Protein AF-A0A208XYG1-F1 (afdb_monomer_lite)

Structure (mmCIF, N/CA/C/O backbone):
data_AF-A0A208XYG1-F1
#
_entry.id   AF-A0A208XYG1-F1
#
loop_
_atom_site.group_PDB
_atom_site.id
_atom_site.type_symbol
_atom_site.label_atom_id
_atom_site.label_alt_id
_atom_site.label_comp_id
_atom_site.label_asym_id
_atom_site.label_entity_id
_atom_site.label_seq_id
_atom_site.pdbx_PDB_ins_code
_atom_site.Cartn_x
_atom_site.Cartn_y
_atom_site.Cartn_z
_atom_site.occupancy
_atom_site.B_iso_or_equiv
_atom_site.auth_seq_id
_atom_site.auth_comp_id
_atom_site.auth_asym_id
_atom_site.auth_atom_id
_atom_site.pdbx_PDB_model_num
ATOM 1 N N . MET A 1 1 ? -20.862 -4.583 -5.611 1.00 83.88 1 MET A N 1
ATOM 2 C CA . MET A 1 1 ? -19.656 -5.412 -5.806 1.00 83.88 1 MET A CA 1
ATOM 3 C C . MET A 1 1 ? -18.598 -4.566 -6.477 1.00 83.88 1 MET A C 1
ATOM 5 O O . MET A 1 1 ? -18.961 -3.737 -7.308 1.00 83.88 1 MET A O 1
ATOM 9 N N . GLY A 1 2 ? -17.339 -4.762 -6.102 1.00 91.62 2 GLY A N 1
ATOM 10 C CA . GLY A 1 2 ? -16.204 -4.062 -6.684 1.00 91.62 2 GLY A CA 1
ATOM 11 C C . GLY A 1 2 ? -15.742 -4.698 -7.989 1.00 91.62 2 GLY A C 1
ATOM 12 O O . GLY A 1 2 ? -15.793 -5.914 -8.173 1.00 91.62 2 GLY A O 1
ATOM 13 N N . GLU A 1 3 ? -15.244 -3.865 -8.886 1.00 95.50 3 GLU A N 1
ATOM 14 C CA . GLU A 1 3 ? -14.603 -4.239 -10.136 1.00 95.50 3 GLU A CA 1
ATOM 15 C C . GLU A 1 3 ? -13.224 -3.586 -10.177 1.00 95.50 3 GLU A C 1
ATOM 17 O O . GLU A 1 3 ? -13.090 -2.394 -9.905 1.00 95.50 3 GLU A O 1
ATOM 22 N N . ILE A 1 4 ? -12.189 -4.349 -10.531 1.00 97.88 4 ILE A N 1
ATOM 23 C CA . ILE A 1 4 ? -10.875 -3.761 -10.799 1.00 97.88 4 ILE A CA 1
ATOM 24 C C . ILE A 1 4 ? -10.902 -3.226 -12.227 1.00 97.88 4 ILE A C 1
ATOM 26 O O . ILE A 1 4 ? -10.950 -4.009 -13.170 1.00 97.88 4 ILE A O 1
ATOM 30 N N . VAL A 1 5 ? -10.898 -1.902 -12.367 1.00 97.81 5 VAL A N 1
ATOM 31 C CA . VAL A 1 5 ? -11.076 -1.191 -13.645 1.00 97.81 5 VAL A CA 1
ATOM 32 C C . VAL A 1 5 ? -9.761 -0.707 -14.248 1.00 97.81 5 VAL A C 1
ATOM 34 O O . VAL A 1 5 ? -9.722 -0.313 -15.409 1.00 97.81 5 VAL A O 1
ATOM 37 N N . TRP A 1 6 ? -8.687 -0.717 -13.458 1.00 98.56 6 TRP A N 1
ATOM 38 C CA . TRP A 1 6 ? -7.353 -0.309 -13.882 1.00 98.56 6 TRP A CA 1
ATOM 39 C C . TRP A 1 6 ? -6.292 -0.971 -13.009 1.00 98.56 6 TRP A C 1
ATOM 41 O O . TRP A 1 6 ? -6.496 -1.135 -11.803 1.00 98.56 6 TRP A O 1
ATOM 51 N N . ALA A 1 7 ? -5.146 -1.325 -13.587 1.00 98.81 7 ALA A N 1
ATOM 52 C CA . ALA A 1 7 ? -4.002 -1.736 -12.791 1.00 98.81 7 ALA A CA 1
ATOM 53 C C . ALA A 1 7 ? -2.661 -1.407 -13.459 1.00 98.81 7 ALA A C 1
ATOM 55 O O . ALA A 1 7 ? -2.556 -1.372 -14.683 1.00 98.81 7 ALA A O 1
ATOM 56 N N . ALA A 1 8 ? -1.622 -1.196 -12.654 1.00 98.81 8 ALA A N 1
ATOM 57 C CA . ALA A 1 8 ? -0.279 -0.861 -13.119 1.00 98.81 8 ALA A CA 1
ATOM 58 C C . ALA A 1 8 ? 0.806 -1.337 -12.149 1.00 98.81 8 ALA A C 1
ATOM 60 O O . ALA A 1 8 ? 0.531 -1.663 -10.991 1.00 98.81 8 ALA A O 1
ATOM 61 N N . ALA A 1 9 ? 2.054 -1.316 -12.618 1.00 98.81 9 ALA A N 1
ATOM 62 C CA . ALA A 1 9 ? 3.217 -1.417 -11.749 1.00 98.81 9 ALA A CA 1
ATOM 63 C C . ALA A 1 9 ? 4.343 -0.472 -12.193 1.00 98.81 9 ALA A C 1
ATOM 65 O O . ALA A 1 9 ? 4.647 -0.393 -13.389 1.00 98.81 9 ALA A O 1
ATOM 66 N N . THR A 1 10 ? 4.934 0.270 -11.251 1.00 98.62 10 THR A N 1
ATOM 67 C CA . THR A 1 10 ? 5.919 1.329 -11.538 1.00 98.62 10 THR A CA 1
ATOM 68 C C . THR A 1 10 ? 7.030 1.400 -10.491 1.00 98.62 10 THR A C 1
ATOM 70 O O . THR A 1 10 ? 6.824 1.049 -9.334 1.00 98.62 10 THR A O 1
ATOM 73 N N . ALA A 1 11 ? 8.191 1.952 -10.848 1.00 98.00 11 ALA A N 1
ATOM 74 C CA . ALA A 1 11 ? 9.197 2.360 -9.860 1.00 98.00 11 ALA A CA 1
ATOM 75 C C . ALA A 1 11 ? 8.665 3.471 -8.925 1.00 98.00 11 ALA A C 1
ATOM 77 O O . ALA A 1 11 ? 7.705 4.169 -9.266 1.00 98.00 11 ALA A O 1
ATOM 78 N N . HIS A 1 12 ? 9.305 3.662 -7.763 1.00 97.50 12 HIS A N 1
ATOM 79 C CA . HIS A 1 12 ? 8.910 4.681 -6.774 1.00 97.50 12 HIS A CA 1
ATOM 80 C C . HIS A 1 12 ? 10.062 5.529 -6.216 1.00 97.50 12 HIS A C 1
ATOM 82 O O . HIS A 1 12 ? 9.897 6.172 -5.183 1.00 97.50 12 HIS A O 1
ATOM 88 N N . THR A 1 13 ? 11.246 5.512 -6.839 1.00 95.00 13 THR A N 1
ATOM 89 C CA . THR A 1 13 ? 12.409 6.227 -6.291 1.00 95.00 13 THR A CA 1
ATOM 90 C C . THR A 1 13 ? 12.099 7.709 -6.066 1.00 95.00 13 THR A C 1
ATOM 92 O O . THR A 1 13 ? 11.727 8.432 -6.994 1.00 95.00 13 THR A O 1
ATOM 95 N N . GLY A 1 14 ? 12.305 8.191 -4.833 1.00 92.50 14 GLY A N 1
ATOM 96 C CA . GLY A 1 14 ? 12.101 9.602 -4.482 1.00 92.50 14 GLY A CA 1
ATOM 97 C C . GLY A 1 14 ? 12.978 10.556 -5.303 1.00 92.50 14 GLY A C 1
ATOM 98 O O . GLY A 1 14 ? 12.676 11.743 -5.424 1.00 92.50 14 GLY A O 1
ATOM 99 N N . ALA A 1 15 ? 14.031 10.039 -5.950 1.00 91.44 15 ALA A N 1
ATOM 100 C CA . ALA A 1 15 ? 14.867 10.798 -6.869 1.00 91.44 15 ALA A CA 1
ATOM 101 C C . ALA A 1 15 ? 14.091 11.407 -8.052 1.00 91.44 15 ALA A C 1
ATOM 103 O O . ALA A 1 15 ? 14.496 12.472 -8.519 1.00 91.44 15 ALA A O 1
ATOM 104 N N . MET A 1 16 ? 12.968 10.804 -8.471 1.00 93.06 16 MET A N 1
ATOM 105 C CA . MET A 1 16 ? 12.092 11.346 -9.521 1.00 93.06 16 MET A CA 1
ATOM 106 C C . MET A 1 16 ? 11.432 12.675 -9.128 1.00 93.06 16 MET A C 1
ATOM 108 O O . MET A 1 16 ? 11.073 13.458 -10.000 1.00 93.06 16 MET A O 1
ATOM 112 N N . MET A 1 17 ? 11.290 12.961 -7.829 1.00 91.69 17 MET A N 1
ATOM 113 C CA . MET A 1 17 ? 10.673 14.204 -7.342 1.00 91.69 17 MET A CA 1
ATOM 114 C C . MET A 1 17 ? 11.667 15.368 -7.236 1.00 91.69 17 MET A C 1
ATOM 116 O O . MET A 1 17 ? 11.298 16.483 -6.871 1.00 91.69 17 MET A O 1
ATOM 120 N N . ARG A 1 18 ? 12.943 15.131 -7.554 1.00 85.62 18 ARG A N 1
ATOM 121 C CA . ARG A 1 18 ? 13.987 16.159 -7.588 1.00 85.62 18 ARG A CA 1
ATOM 122 C C . ARG A 1 18 ? 14.278 16.529 -9.035 1.00 85.62 18 ARG A C 1
ATOM 124 O O . ARG A 1 18 ? 14.137 15.699 -9.927 1.00 85.62 18 ARG A O 1
ATOM 131 N N . ALA A 1 19 ? 14.739 17.761 -9.259 1.00 72.31 19 ALA A N 1
ATOM 132 C CA . ALA A 1 19 ? 15.183 18.182 -10.585 1.00 72.31 19 ALA A CA 1
ATOM 133 C C . ALA A 1 19 ? 16.193 17.156 -11.133 1.00 72.31 19 ALA A C 1
ATOM 135 O O . ALA A 1 19 ? 17.177 16.870 -10.434 1.00 72.31 19 ALA A O 1
ATOM 136 N N . PRO A 1 20 ? 15.955 16.577 -12.324 1.00 69.50 20 PRO A N 1
ATOM 137 C CA . PRO A 1 20 ? 16.851 15.577 -12.875 1.00 69.50 20 PRO A CA 1
ATOM 138 C C . PRO A 1 20 ? 18.222 16.227 -13.093 1.00 69.50 20 PRO A C 1
ATOM 140 O O . PRO A 1 20 ? 18.344 17.299 -13.684 1.00 69.50 20 PRO A O 1
ATOM 143 N N . LYS A 1 21 ? 19.257 15.609 -12.525 1.00 75.81 21 LYS A N 1
ATOM 144 C CA . LYS A 1 21 ? 20.655 16.029 -12.657 1.00 75.81 21 LYS A CA 1
ATOM 145 C C . LYS A 1 21 ? 21.387 14.898 -13.340 1.00 75.81 21 LYS A C 1
ATOM 147 O O . LYS A 1 21 ? 21.354 13.796 -12.824 1.00 75.81 21 LYS A O 1
ATOM 152 N N . GLY A 1 22 ? 22.067 15.149 -14.439 1.00 75.38 22 GLY A N 1
ATOM 153 C CA . GLY A 1 22 ? 22.762 14.094 -15.159 1.00 75.38 22 GLY A CA 1
ATOM 154 C C . GLY A 1 22 ? 23.303 14.614 -16.472 1.00 75.38 22 GLY A C 1
ATOM 155 O O . GLY A 1 22 ? 23.162 15.799 -16.784 1.00 75.38 22 GLY A O 1
ATOM 156 N N . ASP A 1 23 ? 23.937 13.727 -17.224 1.00 87.94 23 ASP A N 1
ATOM 157 C CA . ASP A 1 23 ? 24.277 14.010 -18.611 1.00 87.94 23 ASP A CA 1
ATOM 158 C C . ASP A 1 23 ? 22.999 14.121 -19.482 1.00 87.94 23 ASP A C 1
ATOM 160 O O . ASP A 1 23 ? 21.896 13.786 -19.032 1.00 87.94 23 ASP A O 1
ATOM 164 N N . PRO A 1 24 ? 23.106 14.625 -20.725 1.00 91.56 24 PRO A N 1
ATOM 165 C CA . PRO A 1 24 ? 21.953 14.756 -21.615 1.00 91.56 24 PRO A CA 1
ATOM 166 C C . PRO A 1 24 ? 21.198 13.446 -21.881 1.00 91.56 24 PRO A C 1
ATOM 168 O O . PRO A 1 24 ? 19.990 13.487 -22.120 1.00 91.56 24 PRO A O 1
ATOM 171 N N . ASP A 1 25 ? 21.874 12.296 -21.820 1.00 91.38 25 ASP A N 1
ATOM 172 C CA . ASP A 1 25 ? 21.238 10.999 -22.044 1.00 91.38 25 ASP A CA 1
ATOM 173 C C . ASP A 1 25 ? 20.316 10.649 -20.876 1.00 91.38 25 ASP A C 1
ATOM 175 O O . ASP A 1 25 ? 19.170 10.260 -21.097 1.00 91.38 25 ASP A O 1
ATOM 179 N N . ASP A 1 26 ? 20.775 10.826 -19.638 1.00 91.62 26 ASP A N 1
ATOM 180 C CA . ASP A 1 26 ? 19.965 10.608 -18.440 1.00 91.62 26 ASP A CA 1
ATOM 181 C C . ASP A 1 26 ? 18.769 11.565 -18.361 1.00 91.62 26 ASP A C 1
ATOM 183 O O . ASP A 1 26 ? 17.684 11.146 -17.954 1.00 91.62 26 ASP A O 1
ATOM 187 N N . LEU A 1 27 ? 18.925 12.817 -18.805 1.00 93.19 27 LEU A N 1
ATOM 188 C CA . LEU A 1 27 ? 17.800 13.751 -18.924 1.00 93.19 27 LEU A CA 1
ATOM 189 C C . LEU A 1 27 ? 16.762 13.245 -19.936 1.00 93.19 27 LEU A C 1
ATOM 191 O O . LEU A 1 27 ? 15.577 13.173 -19.619 1.00 93.19 27 LEU A O 1
ATOM 195 N N . ALA A 1 28 ? 17.199 12.801 -21.117 1.00 95.06 28 ALA A N 1
ATOM 196 C CA . ALA A 1 28 ? 16.297 12.251 -22.128 1.00 95.06 28 ALA A CA 1
ATOM 197 C C . ALA A 1 28 ? 15.616 10.948 -21.667 1.00 95.06 28 ALA A C 1
ATOM 199 O O . ALA A 1 28 ? 14.473 10.673 -22.040 1.00 95.06 28 ALA A O 1
ATOM 200 N N . ARG A 1 29 ? 16.307 10.124 -20.869 1.00 95.69 29 ARG A N 1
ATOM 201 C CA . ARG A 1 29 ? 15.727 8.942 -20.213 1.00 95.69 29 ARG A CA 1
ATOM 202 C C . ARG A 1 29 ? 14.657 9.341 -19.198 1.00 95.69 29 ARG A C 1
ATOM 204 O O . ARG A 1 29 ? 13.555 8.797 -19.237 1.00 95.69 29 ARG A O 1
ATOM 211 N N . ALA A 1 30 ? 14.953 10.309 -18.333 1.00 95.56 30 ALA A N 1
ATOM 212 C CA . ALA A 1 30 ? 13.999 10.837 -17.363 1.00 95.56 30 ALA A CA 1
ATOM 213 C C . ALA A 1 30 ? 12.740 11.393 -18.051 1.00 95.56 30 ALA A C 1
ATOM 215 O O . ALA A 1 30 ? 11.628 11.083 -17.627 1.00 95.56 30 ALA A O 1
ATOM 216 N N . ASP A 1 31 ? 12.893 12.118 -19.162 1.00 95.75 31 ASP A N 1
ATOM 217 C CA . ASP A 1 31 ? 11.762 12.634 -19.942 1.00 95.75 31 ASP A CA 1
ATOM 218 C C . ASP A 1 31 ? 10.842 11.511 -20.445 1.00 95.75 31 ASP A C 1
ATOM 220 O O . ASP A 1 31 ? 9.618 11.617 -20.333 1.00 95.75 31 ASP A O 1
ATOM 224 N N . ARG A 1 32 ? 11.400 10.397 -20.942 1.00 97.62 32 ARG A N 1
ATOM 225 C CA . ARG A 1 32 ? 10.603 9.230 -21.370 1.00 97.62 32 ARG A CA 1
ATOM 226 C C . ARG A 1 32 ? 9.859 8.576 -20.206 1.00 97.62 32 ARG A C 1
ATOM 228 O O . ARG A 1 32 ? 8.702 8.186 -20.366 1.00 97.62 32 ARG A O 1
ATOM 235 N N . VAL A 1 33 ? 10.475 8.512 -19.025 1.00 97.25 33 VAL A N 1
ATOM 236 C CA . VAL A 1 33 ? 9.805 8.049 -17.798 1.00 97.25 33 VAL A CA 1
ATOM 237 C C . VAL A 1 33 ? 8.627 8.961 -17.445 1.00 97.25 33 VAL A C 1
ATOM 239 O O . VAL A 1 33 ? 7.521 8.468 -17.221 1.00 97.25 33 VAL A O 1
ATOM 242 N N . PHE A 1 34 ? 8.816 10.283 -17.436 1.00 96.56 34 PHE A N 1
ATOM 243 C CA . PHE A 1 34 ? 7.740 11.222 -17.107 1.00 96.56 34 PHE A CA 1
ATOM 244 C C . PHE A 1 34 ? 6.611 11.220 -18.144 1.00 96.56 34 PHE A C 1
ATOM 246 O O . PHE A 1 34 ? 5.439 11.331 -17.775 1.00 96.56 34 PHE A O 1
ATOM 253 N N . GLN A 1 35 ? 6.923 11.016 -19.427 1.00 97.25 35 GLN A N 1
ATOM 254 C CA . GLN A 1 35 ? 5.911 10.802 -20.466 1.00 97.25 35 GLN A CA 1
ATOM 255 C C . GLN A 1 35 ? 5.094 9.529 -20.203 1.00 97.25 35 GLN A C 1
ATOM 257 O O . GLN A 1 35 ? 3.869 9.552 -20.326 1.00 97.25 35 GLN A O 1
ATOM 262 N N . ALA A 1 36 ? 5.739 8.440 -19.774 1.00 98.06 36 ALA A N 1
ATOM 263 C CA . ALA A 1 36 ? 5.046 7.205 -19.414 1.00 98.06 36 ALA A CA 1
ATOM 264 C C . ALA A 1 36 ? 4.144 7.374 -18.179 1.00 98.06 36 ALA A C 1
ATOM 266 O O . ALA A 1 36 ? 2.989 6.949 -18.219 1.00 98.06 36 ALA A O 1
ATOM 267 N N . PHE A 1 37 ? 4.607 8.049 -17.119 1.00 98.00 37 PHE A N 1
ATOM 268 C CA . PHE A 1 37 ? 3.753 8.402 -15.973 1.00 98.00 37 PHE A CA 1
ATOM 269 C C . PHE A 1 37 ? 2.568 9.282 -16.383 1.00 98.00 37 PHE A C 1
ATOM 271 O O . PHE A 1 37 ? 1.453 9.047 -15.925 1.00 98.00 37 PHE A O 1
ATOM 278 N N . SER A 1 38 ? 2.779 10.247 -17.283 1.00 96.75 38 SER A N 1
ATOM 279 C CA . SER A 1 38 ? 1.703 11.097 -17.810 1.00 96.75 38 SER A CA 1
ATOM 280 C C . SER A 1 38 ? 0.648 10.275 -18.560 1.00 96.75 38 SER A C 1
ATOM 282 O O . SER A 1 38 ? -0.550 10.476 -18.365 1.00 96.75 38 SER A O 1
ATOM 284 N N . ALA A 1 39 ? 1.078 9.305 -19.373 1.00 96.38 39 ALA A N 1
ATOM 285 C CA . ALA A 1 39 ? 0.173 8.395 -20.070 1.00 96.38 39 ALA A CA 1
ATOM 286 C C . ALA A 1 39 ? -0.609 7.490 -19.099 1.00 96.38 39 ALA A C 1
ATOM 288 O O . ALA A 1 39 ? -1.815 7.310 -19.267 1.00 96.38 39 ALA A O 1
ATOM 289 N N . LEU A 1 40 ? 0.047 6.956 -18.061 1.00 97.62 40 LEU A N 1
ATOM 290 C CA . LEU A 1 40 ? -0.620 6.171 -17.015 1.00 97.62 40 LEU A CA 1
ATOM 291 C C . LEU A 1 40 ? -1.610 7.018 -16.208 1.00 97.62 40 LEU A C 1
ATOM 293 O O . LEU A 1 40 ? -2.706 6.548 -15.928 1.00 97.62 40 LEU A O 1
ATOM 297 N N . SER A 1 41 ? -1.257 8.261 -15.866 1.00 97.38 41 SER A N 1
ATOM 298 C CA . SER A 1 41 ? -2.148 9.205 -15.181 1.00 97.38 41 SER A CA 1
ATOM 299 C C . SER A 1 41 ? -3.425 9.452 -15.988 1.00 97.38 41 SER A C 1
ATOM 301 O O . SER A 1 41 ? -4.527 9.388 -15.440 1.00 97.38 41 SER A O 1
ATOM 303 N N . ALA A 1 42 ? -3.294 9.661 -17.304 1.00 95.56 42 ALA A N 1
ATOM 304 C CA . ALA A 1 42 ? -4.435 9.821 -18.200 1.00 95.56 42 ALA A CA 1
ATOM 305 C C . ALA A 1 42 ? -5.327 8.567 -18.230 1.00 95.56 42 ALA A C 1
ATOM 307 O O . ALA A 1 42 ? -6.539 8.690 -18.053 1.00 95.56 42 ALA A O 1
ATOM 308 N N . SER A 1 43 ? -4.734 7.375 -18.373 1.00 96.75 43 SER A N 1
ATOM 309 C CA . SER A 1 43 ? -5.473 6.101 -18.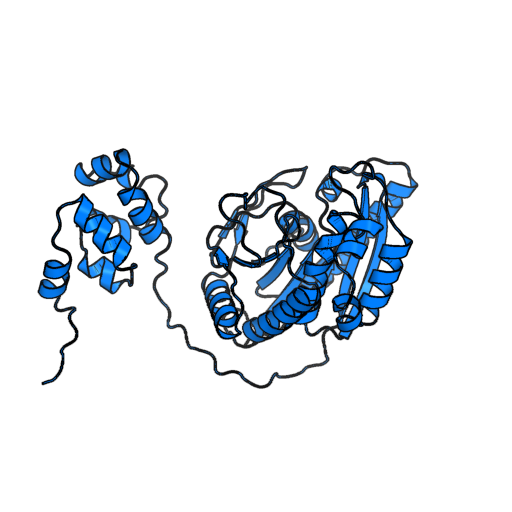373 1.00 96.75 43 SER A CA 1
ATOM 310 C C . SER A 1 43 ? -6.179 5.829 -17.036 1.00 96.75 43 SER A C 1
ATOM 312 O O . SER A 1 43 ? -7.367 5.511 -17.003 1.00 96.75 43 SER A O 1
ATOM 314 N N . LEU A 1 44 ? -5.492 6.049 -15.909 1.00 97.88 44 LEU A N 1
ATOM 315 C CA . LEU A 1 44 ? -6.068 5.932 -14.567 1.00 97.88 44 LEU A CA 1
ATOM 316 C C . LEU A 1 44 ? -7.268 6.873 -14.392 1.00 97.88 44 LEU A C 1
ATOM 318 O O . LEU A 1 44 ? -8.308 6.477 -13.865 1.00 97.88 44 LEU A O 1
ATOM 322 N N . LYS A 1 45 ? -7.137 8.123 -14.848 1.00 95.19 45 LYS A N 1
ATOM 323 C CA . LYS A 1 45 ? -8.209 9.118 -14.775 1.00 95.19 45 LYS A CA 1
ATOM 324 C C . LYS A 1 45 ? -9.404 8.736 -15.652 1.00 95.19 45 LYS A C 1
ATOM 326 O O . LYS A 1 45 ? -10.545 8.891 -15.218 1.00 95.19 45 LYS A O 1
ATOM 331 N N . GLU A 1 46 ? -9.166 8.205 -16.850 1.00 95.62 46 GLU A N 1
ATOM 332 C CA . GLU A 1 46 ? -10.210 7.684 -17.744 1.00 95.62 46 GLU A CA 1
ATOM 333 C C . GLU A 1 46 ? -10.945 6.483 -17.129 1.00 95.62 46 GLU A C 1
ATOM 335 O O . GLU A 1 46 ? -12.175 6.381 -17.219 1.00 95.62 46 GLU A O 1
ATOM 340 N N . ALA A 1 47 ? -10.217 5.625 -16.412 1.00 96.00 47 ALA A N 1
ATOM 341 C CA . ALA A 1 47 ? -10.791 4.505 -15.684 1.00 96.00 47 ALA A CA 1
ATOM 342 C C . ALA A 1 47 ? -11.680 4.936 -14.503 1.00 96.00 47 ALA A C 1
ATOM 344 O O . ALA A 1 47 ? -12.456 4.112 -14.022 1.00 96.00 47 ALA A O 1
ATOM 345 N N . ARG A 1 48 ? -11.645 6.202 -14.058 1.00 96.00 48 ARG A N 1
ATOM 346 C CA . ARG A 1 48 ? -12.525 6.762 -13.009 1.00 96.00 48 ARG A CA 1
ATOM 347 C C . ARG A 1 48 ? -12.679 5.832 -11.788 1.00 96.00 48 ARG A C 1
ATOM 349 O O . ARG A 1 48 ? -13.795 5.368 -11.539 1.00 96.00 48 ARG A O 1
ATOM 356 N N . PRO A 1 49 ? -11.594 5.469 -11.086 1.00 97.12 49 PRO A N 1
ATOM 357 C CA . PRO A 1 49 ? -11.698 4.638 -9.893 1.00 97.12 49 PRO A CA 1
ATOM 358 C C . PRO A 1 49 ? -12.317 5.417 -8.726 1.00 97.12 49 PRO A C 1
ATOM 360 O O . PRO A 1 49 ? -12.045 6.603 -8.550 1.00 97.12 49 PRO A O 1
ATOM 363 N N . ASP A 1 50 ? -13.091 4.722 -7.898 1.00 97.75 50 ASP A N 1
ATOM 364 C CA . ASP A 1 50 ? -13.565 5.202 -6.597 1.00 97.75 50 ASP A CA 1
ATOM 365 C C . ASP A 1 50 ? -12.462 5.096 -5.529 1.00 97.75 50 ASP A C 1
ATOM 367 O O . ASP A 1 50 ? -12.475 5.818 -4.534 1.00 97.75 50 ASP A O 1
ATOM 371 N N . VAL A 1 51 ? -11.497 4.190 -5.731 1.00 98.56 51 VAL A N 1
ATOM 372 C CA . VAL A 1 51 ? -10.340 3.996 -4.849 1.00 98.56 51 VAL A CA 1
ATOM 373 C C . VAL A 1 51 ? -9.130 3.457 -5.615 1.00 98.56 51 VAL A C 1
ATOM 375 O O . VAL A 1 51 ? -9.265 2.608 -6.499 1.00 98.56 51 VAL A O 1
ATOM 378 N N . LEU A 1 52 ? -7.934 3.911 -5.241 1.00 98.69 52 LEU A N 1
ATOM 379 C CA . LEU A 1 52 ? -6.657 3.379 -5.706 1.00 98.69 52 LEU A CA 1
ATOM 380 C C . LEU A 1 52 ? -5.980 2.558 -4.598 1.00 98.69 52 LEU A C 1
ATOM 382 O O . LEU A 1 52 ? -5.504 3.090 -3.597 1.00 98.69 52 LEU A O 1
ATOM 386 N N . VAL A 1 53 ? -5.918 1.245 -4.785 1.00 98.88 53 VAL A N 1
ATOM 387 C CA . VAL A 1 53 ? -5.147 0.333 -3.939 1.00 98.88 53 VAL A CA 1
ATOM 388 C C . VAL A 1 53 ? -3.676 0.472 -4.304 1.00 98.88 53 VAL A C 1
ATOM 390 O O . VAL A 1 53 ? -3.307 0.238 -5.454 1.00 98.88 53 VAL A O 1
ATOM 393 N N . VAL A 1 54 ? -2.831 0.838 -3.344 1.00 98.81 54 VAL A N 1
ATOM 394 C CA . VAL A 1 54 ? -1.393 1.037 -3.574 1.00 98.81 54 VAL A CA 1
ATOM 395 C C . VAL A 1 54 ? -0.616 0.011 -2.775 1.00 98.81 54 VAL A C 1
ATOM 397 O O . VAL A 1 54 ? -0.648 0.031 -1.550 1.00 98.81 54 VAL A O 1
ATOM 400 N N . VAL A 1 55 ? 0.075 -0.879 -3.474 1.00 98.94 55 VAL A N 1
ATOM 401 C CA . VAL A 1 55 ? 0.925 -1.922 -2.910 1.00 98.94 55 VAL A CA 1
ATOM 402 C C . VAL A 1 55 ? 2.365 -1.431 -2.917 1.00 98.94 55 VAL A C 1
ATOM 404 O O . VAL A 1 55 ? 2.952 -1.271 -3.989 1.00 98.94 55 VAL A O 1
ATOM 407 N N . ALA A 1 56 ? 2.930 -1.198 -1.739 1.00 98.62 56 ALA A N 1
ATOM 408 C CA . ALA A 1 56 ? 4.284 -0.675 -1.592 1.00 98.62 56 ALA A CA 1
ATOM 409 C C . ALA A 1 56 ? 4.991 -1.255 -0.354 1.00 98.62 56 ALA A C 1
ATOM 411 O O . ALA A 1 56 ? 4.446 -2.105 0.349 1.00 98.62 56 ALA A O 1
ATOM 412 N N . THR A 1 57 ? 6.219 -0.807 -0.102 1.00 96.88 57 THR A N 1
ATOM 413 C CA . THR A 1 57 ? 7.014 -1.160 1.087 1.00 96.88 57 THR A CA 1
ATOM 414 C C . THR A 1 57 ? 7.119 0.055 2.022 1.00 96.88 57 THR A C 1
ATOM 416 O O . THR A 1 57 ? 6.386 1.018 1.873 1.00 96.88 57 THR A O 1
ATOM 419 N N . ASP A 1 58 ? 7.974 0.006 3.032 1.00 94.31 58 ASP A N 1
ATOM 420 C CA . ASP A 1 58 ? 8.342 1.132 3.893 1.00 94.31 58 ASP A CA 1
ATOM 421 C C . ASP A 1 58 ? 9.862 1.142 4.003 1.00 94.31 58 ASP A C 1
ATOM 423 O O . ASP A 1 58 ? 10.496 0.083 4.089 1.00 94.31 58 ASP A O 1
ATOM 427 N N . HIS A 1 59 ? 10.432 2.340 4.016 1.00 94.50 59 HIS A N 1
ATOM 428 C CA . HIS A 1 59 ? 11.869 2.569 4.072 1.00 94.50 59 HIS A CA 1
ATOM 429 C C . HIS A 1 59 ? 12.321 3.054 5.452 1.00 94.50 59 HIS A C 1
ATOM 431 O O . HIS A 1 59 ? 13.103 4.000 5.553 1.00 94.50 59 HIS A O 1
ATOM 437 N N . PHE A 1 60 ? 11.858 2.376 6.509 1.00 89.88 60 PHE A N 1
ATOM 438 C CA . PHE A 1 60 ? 12.175 2.663 7.914 1.00 89.88 60 PHE A CA 1
ATOM 439 C C . PHE A 1 60 ? 11.636 4.010 8.416 1.00 89.88 60 PHE A C 1
ATOM 441 O O . PHE A 1 60 ? 12.279 4.673 9.234 1.00 89.88 60 PHE A O 1
ATOM 448 N N . LE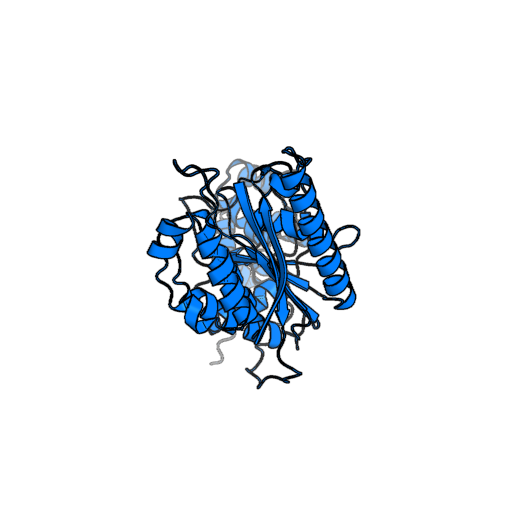U A 1 61 ? 10.465 4.434 7.933 1.00 91.94 61 LEU A N 1
ATOM 449 C CA . LEU A 1 61 ? 9.806 5.647 8.430 1.00 91.94 61 LEU A CA 1
ATOM 450 C C . LEU A 1 61 ? 8.563 5.345 9.255 1.00 91.94 61 LEU A C 1
ATOM 452 O O . LEU A 1 61 ? 8.238 6.094 10.178 1.00 91.94 61 LEU A O 1
ATOM 456 N N . THR A 1 62 ? 7.855 4.277 8.903 1.00 92.00 62 THR A N 1
ATOM 457 C CA . THR A 1 62 ? 6.602 3.895 9.551 1.00 92.00 62 THR A CA 1
ATOM 458 C C . THR A 1 62 ? 6.758 2.653 10.412 1.00 92.00 62 THR A C 1
ATOM 460 O O . THR A 1 62 ? 6.214 2.619 11.517 1.00 92.00 62 THR A O 1
ATOM 463 N N . PHE A 1 63 ? 7.487 1.647 9.928 1.00 91.50 63 PHE A N 1
ATOM 464 C CA . PHE A 1 63 ? 7.750 0.430 10.684 1.00 91.50 63 PHE A CA 1
ATOM 465 C C . PHE A 1 63 ? 9.218 0.360 11.092 1.00 91.50 63 PHE A C 1
ATOM 467 O O . PHE A 1 63 ? 10.121 0.709 10.333 1.00 91.50 63 PHE A O 1
ATOM 474 N N . ASP A 1 64 ? 9.452 -0.118 12.308 1.00 84.31 64 ASP A N 1
ATOM 475 C CA . ASP A 1 64 ? 10.781 -0.309 12.868 1.00 84.31 64 ASP A CA 1
ATOM 476 C C . ASP A 1 64 ? 10.950 -1.745 13.391 1.00 84.31 64 ASP A C 1
ATOM 478 O O . ASP A 1 64 ? 10.095 -2.617 13.223 1.00 84.31 64 ASP A O 1
ATOM 482 N N . GLN A 1 65 ? 12.087 -2.009 14.033 1.00 81.25 65 GLN A N 1
ATOM 483 C CA . GLN A 1 65 ? 12.405 -3.329 14.577 1.00 81.25 65 GLN A CA 1
ATOM 484 C C . GLN A 1 65 ? 11.525 -3.729 15.773 1.00 81.25 65 GLN A C 1
ATOM 486 O O . GLN A 1 65 ? 11.538 -4.899 16.155 1.00 81.25 65 GLN A O 1
ATOM 491 N N . ALA A 1 66 ? 10.776 -2.798 16.377 1.00 86.56 66 ALA A N 1
ATOM 492 C CA . ALA A 1 66 ? 9.870 -3.117 17.474 1.00 86.56 66 ALA A CA 1
ATOM 493 C C . ALA A 1 66 ? 8.586 -3.785 16.965 1.00 86.56 66 ALA A C 1
ATOM 495 O O . ALA A 1 66 ? 8.038 -4.653 17.648 1.00 86.56 66 ALA A O 1
ATOM 496 N N . ALA A 1 67 ? 8.115 -3.414 15.771 1.00 85.56 67 ALA A N 1
ATOM 497 C CA . ALA A 1 67 ? 6.972 -4.050 15.129 1.00 85.56 67 ALA A CA 1
ATOM 498 C C . ALA A 1 67 ? 7.045 -3.931 13.601 1.00 85.56 67 ALA A C 1
ATOM 500 O O . ALA A 1 67 ? 6.719 -2.891 13.029 1.00 85.56 67 ALA A O 1
ATOM 501 N N . LEU A 1 68 ? 7.383 -5.045 12.946 1.00 88.88 68 LEU A N 1
ATOM 502 C CA . LEU A 1 68 ? 7.437 -5.149 11.493 1.00 88.88 68 LEU A CA 1
ATOM 503 C C . LEU A 1 68 ? 6.506 -6.267 10.992 1.00 88.88 68 LEU A C 1
ATOM 505 O O . LEU A 1 68 ? 6.816 -7.449 11.171 1.00 88.88 68 LEU A O 1
ATOM 509 N N . PRO A 1 69 ? 5.362 -5.938 10.373 1.00 94.69 69 PRO A N 1
ATOM 510 C CA . PRO A 1 69 ? 4.498 -6.948 9.779 1.00 94.69 69 PRO A CA 1
ATOM 511 C C . PRO A 1 69 ? 5.090 -7.483 8.465 1.00 94.69 69 PRO A C 1
ATOM 513 O O . PRO A 1 69 ? 5.872 -6.811 7.807 1.00 94.69 69 PRO A O 1
ATOM 516 N N . VAL A 1 70 ? 4.683 -8.678 8.027 1.00 96.44 70 VAL A N 1
ATOM 517 C CA . VAL A 1 70 ? 4.973 -9.131 6.648 1.00 96.44 70 VAL A CA 1
ATOM 518 C C . VAL A 1 70 ? 4.062 -8.412 5.650 1.00 96.44 70 VAL A C 1
ATOM 520 O O . VAL A 1 70 ? 4.515 -7.981 4.592 1.00 96.44 70 VAL A O 1
ATOM 523 N N . PHE A 1 71 ? 2.784 -8.267 6.009 1.00 98.12 71 PHE A N 1
ATOM 524 C CA . PHE A 1 71 ? 1.772 -7.532 5.255 1.00 98.12 71 PHE A CA 1
ATOM 525 C C . PHE A 1 71 ? 0.986 -6.626 6.198 1.00 98.12 71 PHE A C 1
ATOM 527 O O . PHE A 1 71 ? 0.630 -7.055 7.299 1.00 98.12 71 PHE A O 1
ATOM 534 N N . ALA A 1 72 ? 0.647 -5.414 5.763 1.00 97.75 72 ALA A N 1
ATOM 535 C CA . ALA A 1 72 ? -0.299 -4.563 6.480 1.00 97.75 72 ALA A CA 1
ATOM 536 C C . ALA A 1 72 ? -1.297 -3.902 5.527 1.00 97.75 72 ALA A C 1
ATOM 538 O O . ALA A 1 72 ? -0.968 -3.600 4.384 1.00 97.75 72 ALA A O 1
ATOM 539 N N . ILE A 1 73 ? -2.521 -3.681 6.000 1.00 98.31 73 ILE A N 1
ATOM 540 C CA . ILE A 1 73 ? -3.598 -3.036 5.245 1.00 98.31 73 ILE A CA 1
ATOM 541 C C . ILE A 1 73 ? -3.992 -1.753 5.963 1.00 98.31 73 ILE A C 1
ATOM 543 O O . ILE A 1 73 ? -4.283 -1.764 7.161 1.00 98.31 73 ILE A O 1
ATOM 547 N N . GLY A 1 74 ? -4.020 -0.649 5.224 1.00 97.12 74 GLY A N 1
ATOM 548 C CA . GLY A 1 74 ? -4.532 0.624 5.698 1.00 97.12 74 GLY A CA 1
ATOM 549 C C . GLY A 1 74 ? -6.028 0.553 5.954 1.00 97.12 74 GLY A C 1
ATOM 550 O O . GLY A 1 74 ? -6.804 0.433 5.014 1.00 97.12 74 GLY A O 1
ATOM 551 N N . THR A 1 75 ? -6.458 0.666 7.206 1.00 95.00 75 THR A N 1
ATOM 552 C CA . THR A 1 75 ? -7.889 0.581 7.564 1.00 95.00 75 THR A CA 1
ATOM 553 C C . THR A 1 75 ? -8.481 1.921 8.011 1.00 95.00 75 THR A C 1
ATOM 555 O O . THR A 1 75 ? -9.564 1.958 8.586 1.00 95.00 75 THR A O 1
ATOM 558 N N . GLY A 1 76 ? -7.748 3.023 7.829 1.00 91.31 76 GLY A N 1
ATOM 559 C CA . GLY A 1 76 ? -8.172 4.367 8.227 1.00 91.31 76 GLY A CA 1
ATOM 560 C C . GLY A 1 76 ? -8.862 5.164 7.124 1.00 91.31 76 GLY A C 1
ATOM 561 O O . GLY A 1 76 ? -8.857 4.792 5.953 1.00 91.31 76 GLY A O 1
ATOM 562 N N . ALA A 1 77 ? -9.434 6.302 7.519 1.00 91.50 77 ALA A N 1
ATOM 563 C CA . ALA A 1 77 ? -10.028 7.290 6.613 1.00 91.50 77 ALA A CA 1
ATOM 564 C C . ALA A 1 77 ? -9.024 8.354 6.128 1.00 91.50 77 ALA A C 1
ATOM 566 O O . ALA A 1 77 ? -9.343 9.153 5.250 1.00 91.50 77 ALA A O 1
ATOM 567 N N . ALA A 1 78 ? -7.820 8.388 6.698 1.00 93.94 78 ALA A N 1
ATOM 568 C CA . ALA A 1 78 ? -6.764 9.318 6.326 1.00 93.94 78 ALA A CA 1
ATOM 569 C C . ALA A 1 78 ? -5.392 8.705 6.613 1.00 93.94 78 ALA A C 1
ATOM 571 O O . ALA A 1 78 ? -5.199 8.046 7.637 1.00 93.94 78 ALA A O 1
ATOM 572 N N . PHE A 1 79 ? -4.446 8.969 5.718 1.00 96.75 79 PHE A N 1
ATOM 573 C CA . PHE A 1 79 ? -3.075 8.490 5.796 1.00 96.75 79 PHE A CA 1
ATOM 574 C C . PHE A 1 79 ? -2.118 9.671 5.606 1.00 96.75 79 PHE A C 1
ATOM 576 O O . PHE A 1 79 ? -2.081 10.252 4.516 1.00 96.75 79 PHE A O 1
ATOM 583 N N . PRO A 1 80 ? -1.373 10.076 6.648 1.00 96.50 80 PRO A N 1
ATOM 584 C CA . PRO A 1 80 ? -0.461 11.200 6.533 1.00 96.50 80 PRO A CA 1
ATOM 585 C C . PRO A 1 80 ? 0.743 10.831 5.666 1.00 96.50 80 PRO A C 1
ATOM 587 O O . PRO A 1 80 ? 1.317 9.757 5.830 1.00 96.50 80 PRO A O 1
ATOM 590 N N . GLY A 1 81 ? 1.166 11.723 4.777 1.00 96.88 81 GLY A N 1
ATOM 591 C CA . GLY A 1 81 ? 2.428 11.544 4.057 1.00 96.88 81 GLY A CA 1
ATOM 592 C C . GLY A 1 81 ? 3.610 11.967 4.923 1.00 96.88 81 GLY A C 1
ATOM 593 O O . GLY A 1 81 ? 3.519 12.956 5.651 1.00 96.88 81 GLY A O 1
ATOM 594 N N . HIS A 1 82 ? 4.743 11.270 4.836 1.00 96.50 82 HIS A N 1
ATOM 595 C CA . HIS A 1 82 ? 5.957 11.683 5.556 1.00 96.50 82 HIS A CA 1
ATOM 596 C C . HIS A 1 82 ? 6.526 13.000 5.013 1.00 96.50 82 HIS A C 1
ATOM 598 O O . HIS A 1 82 ? 6.773 13.925 5.786 1.00 96.50 82 HIS A O 1
ATOM 604 N N . GLY A 1 83 ? 6.648 13.118 3.687 1.00 94.50 83 GLY A N 1
ATOM 605 C CA . GLY A 1 83 ? 7.269 14.271 3.028 1.00 94.50 83 GLY A CA 1
ATOM 606 C C . GLY A 1 83 ? 8.791 14.282 3.188 1.00 94.50 83 GLY A C 1
ATOM 607 O O . GLY A 1 83 ? 9.340 15.137 3.880 1.00 94.50 83 GLY A O 1
ATOM 608 N N . GLU A 1 84 ? 9.474 13.323 2.567 1.00 94.00 84 GLU A N 1
ATOM 609 C CA . GLU A 1 84 ? 10.930 13.149 2.644 1.00 94.00 84 GLU A CA 1
ATOM 610 C C . GLU A 1 84 ? 11.584 13.068 1.258 1.00 94.00 84 GLU A C 1
ATOM 612 O O . GLU A 1 84 ? 10.898 13.194 0.254 1.00 94.00 84 GLU A O 1
ATOM 617 N N . PHE A 1 85 ? 12.914 12.898 1.197 1.00 87.38 85 PHE A N 1
ATOM 618 C CA . PHE A 1 85 ? 13.723 12.635 -0.014 1.00 87.38 85 PHE A CA 1
ATOM 619 C C . PHE A 1 85 ? 13.429 13.502 -1.261 1.00 87.38 85 PHE A C 1
ATOM 621 O O . PHE A 1 85 ? 13.901 13.194 -2.356 1.00 87.38 85 PHE A O 1
ATOM 628 N N . GLY A 1 86 ? 12.769 14.652 -1.090 1.00 85.94 86 GLY A N 1
ATOM 629 C CA . GLY A 1 86 ? 12.331 15.553 -2.162 1.00 85.94 86 GLY A CA 1
ATOM 630 C C . GLY A 1 86 ? 10.865 15.379 -2.576 1.00 85.94 86 GLY A C 1
ATOM 631 O O . GLY A 1 86 ? 10.359 16.205 -3.326 1.00 85.94 86 GLY A O 1
ATOM 632 N N . VAL A 1 87 ? 10.176 14.359 -2.068 1.00 92.31 87 VAL A N 1
ATOM 633 C CA . VAL A 1 87 ? 8.733 14.152 -2.187 1.00 92.31 87 VAL A CA 1
ATOM 634 C C . VAL A 1 87 ? 7.997 15.138 -1.266 1.00 92.31 87 VAL A C 1
ATOM 636 O O . VAL A 1 87 ? 8.179 15.093 -0.047 1.00 92.31 87 VAL A O 1
ATOM 639 N N . PRO A 1 88 ? 7.152 16.037 -1.802 1.00 92.12 88 PRO A N 1
ATOM 640 C CA . PRO A 1 88 ? 6.341 16.935 -0.987 1.00 92.12 88 PRO A CA 1
ATOM 641 C C . PRO A 1 88 ? 5.442 16.175 -0.010 1.00 92.12 88 PRO A C 1
ATOM 643 O O . PRO A 1 88 ? 4.915 15.110 -0.336 1.00 92.12 88 PRO A O 1
ATOM 646 N N . ARG A 1 89 ? 5.207 16.742 1.176 1.00 95.50 89 ARG A N 1
ATOM 647 C CA . ARG A 1 89 ? 4.209 16.199 2.100 1.00 95.50 89 ARG A CA 1
ATOM 648 C C . ARG A 1 89 ? 2.808 16.341 1.494 1.00 95.50 89 ARG A C 1
ATOM 650 O O . ARG A 1 89 ? 2.405 17.443 1.129 1.00 95.50 89 ARG A O 1
ATOM 657 N N . ARG A 1 90 ? 2.061 15.238 1.444 1.00 95.06 90 ARG A N 1
ATOM 658 C CA . ARG A 1 90 ? 0.644 15.180 1.064 1.00 95.06 90 ARG A CA 1
ATOM 659 C C . ARG A 1 90 ? -0.037 14.124 1.921 1.00 95.06 90 ARG A C 1
ATOM 661 O O . ARG A 1 90 ? 0.471 13.013 2.014 1.00 95.06 90 ARG A O 1
ATOM 668 N N . ASP A 1 91 ? -1.161 14.477 2.527 1.00 96.31 91 ASP A N 1
ATOM 669 C CA . ASP A 1 91 ? -2.003 13.518 3.237 1.00 96.31 91 ASP A CA 1
ATOM 670 C C . ASP A 1 91 ? -3.043 12.962 2.254 1.00 96.31 91 ASP A C 1
ATOM 672 O O . ASP A 1 91 ? -3.521 13.679 1.372 1.00 96.31 91 ASP A O 1
ATOM 676 N N . TYR A 1 92 ? -3.372 11.680 2.386 1.00 97.25 92 TYR A N 1
ATOM 677 C CA . TYR A 1 92 ? -4.262 10.974 1.468 1.00 97.25 92 TYR A CA 1
ATOM 678 C C . TYR A 1 92 ? -5.536 10.540 2.178 1.00 97.25 92 TYR A C 1
ATOM 680 O O . TYR A 1 92 ? -5.499 10.050 3.308 1.00 97.25 92 TYR A O 1
ATOM 688 N N . THR A 1 93 ? -6.672 10.687 1.503 1.00 97.25 93 THR A N 1
ATOM 689 C CA . THR A 1 93 ? -7.961 10.199 1.998 1.00 97.25 93 THR A CA 1
ATOM 690 C C . THR A 1 93 ? -8.052 8.689 1.811 1.00 97.25 93 THR A C 1
ATOM 692 O O . THR A 1 93 ? -7.723 8.172 0.749 1.00 97.25 93 THR A O 1
ATOM 695 N N . GLY A 1 94 ? -8.513 7.979 2.834 1.00 95.69 94 GLY A N 1
ATOM 696 C CA . GLY A 1 94 ? -8.835 6.557 2.786 1.00 95.69 94 GLY A CA 1
ATOM 697 C C . GLY A 1 94 ? -10.339 6.302 2.805 1.00 95.69 94 GLY A C 1
ATOM 698 O O . GLY A 1 94 ? -11.139 7.205 3.040 1.00 95.69 94 GLY A O 1
ATOM 699 N N . VAL A 1 95 ? -10.726 5.043 2.614 1.00 92.50 95 VAL A N 1
ATOM 700 C CA . VAL A 1 95 ? -12.110 4.577 2.781 1.00 92.50 95 VAL A CA 1
ATOM 701 C C . VAL A 1 95 ? -12.121 3.567 3.928 1.00 92.50 95 VAL A C 1
ATOM 703 O O . VAL A 1 95 ? -11.891 2.380 3.714 1.00 92.50 95 VAL A O 1
ATOM 706 N N . ALA A 1 96 ? -12.343 4.032 5.163 1.00 84.12 96 ALA A N 1
ATOM 707 C CA . ALA A 1 96 ? -12.155 3.207 6.366 1.00 84.12 96 ALA A CA 1
ATOM 708 C C . ALA A 1 96 ? -12.935 1.880 6.318 1.00 84.12 96 ALA A C 1
ATOM 710 O O . ALA A 1 96 ? -12.352 0.817 6.523 1.00 84.12 96 ALA A O 1
ATOM 711 N N . GLY A 1 97 ? -14.222 1.928 5.949 1.00 87.88 97 GLY A N 1
ATOM 712 C CA . GLY A 1 97 ? -15.051 0.724 5.824 1.00 87.88 97 GLY A CA 1
ATOM 713 C C . GLY A 1 97 ? -14.520 -0.274 4.789 1.00 87.88 97 GLY A C 1
ATOM 714 O O . GLY A 1 97 ? -14.593 -1.480 5.006 1.00 87.88 97 GLY A O 1
ATOM 715 N N . LEU A 1 98 ? -13.929 0.214 3.690 1.00 93.88 98 LEU A N 1
ATOM 716 C CA . LEU A 1 98 ? -13.303 -0.643 2.683 1.00 93.88 98 LEU A CA 1
ATOM 717 C C . LEU A 1 98 ? -12.053 -1.312 3.249 1.00 93.88 98 LEU A C 1
ATOM 719 O O . LEU A 1 98 ? -11.891 -2.518 3.091 1.00 93.88 98 LEU A O 1
ATOM 723 N N . GLY A 1 99 ? -11.182 -0.549 3.912 1.00 94.81 99 GLY A N 1
ATOM 724 C CA . GLY A 1 99 ? -9.966 -1.098 4.502 1.00 94.81 99 GLY A CA 1
ATOM 725 C C . GLY A 1 99 ? -10.261 -2.166 5.556 1.00 94.81 99 GLY A C 1
ATOM 726 O O . GLY A 1 99 ? -9.612 -3.208 5.564 1.00 94.81 99 GLY A O 1
ATOM 727 N N . GLU A 1 100 ? -11.286 -1.963 6.387 1.00 92.38 100 GLU A N 1
ATOM 728 C CA . GLU A 1 100 ? -11.766 -2.973 7.340 1.00 92.38 100 GLU A CA 1
ATOM 729 C C . GLU A 1 100 ? -12.327 -4.220 6.654 1.00 92.38 100 GLU A C 1
ATOM 731 O O . GLU A 1 100 ? -11.969 -5.336 7.033 1.00 92.38 100 GLU A O 1
ATOM 736 N N . ALA A 1 101 ? -13.173 -4.048 5.634 1.00 92.75 101 ALA A N 1
ATOM 737 C CA . ALA A 1 101 ? -13.751 -5.163 4.890 1.00 92.75 101 ALA A CA 1
ATOM 738 C C . ALA A 1 101 ? -12.670 -5.992 4.181 1.00 92.75 101 ALA A C 1
ATOM 740 O O . ALA A 1 101 ? -12.686 -7.222 4.240 1.00 92.75 101 ALA A O 1
ATOM 741 N N . VAL A 1 102 ? -11.693 -5.327 3.557 1.00 96.75 102 VAL A N 1
ATOM 742 C CA . VAL A 1 102 ? -10.558 -5.984 2.899 1.00 96.75 102 VAL A CA 1
ATOM 743 C C . VAL A 1 102 ? -9.667 -6.681 3.923 1.00 96.75 102 VAL A C 1
ATOM 745 O O . VAL A 1 102 ? -9.302 -7.835 3.713 1.00 96.75 102 VAL A O 1
ATOM 748 N N . HIS A 1 103 ? -9.352 -6.038 5.052 1.00 97.06 103 HIS A N 1
ATOM 749 C CA . HIS A 1 103 ? -8.569 -6.657 6.127 1.00 97.06 103 HIS A CA 1
ATOM 750 C C . HIS A 1 103 ? -9.246 -7.921 6.669 1.00 97.06 103 HIS A C 1
ATOM 752 O O . HIS A 1 103 ? -8.608 -8.972 6.736 1.00 97.06 103 HIS A O 1
ATOM 758 N N . ALA A 1 104 ? -10.549 -7.859 6.954 1.00 93.19 104 ALA A N 1
ATOM 759 C CA . ALA A 1 104 ? -11.334 -9.020 7.365 1.00 93.19 104 ALA A CA 1
ATOM 760 C C . ALA A 1 104 ? -11.348 -10.120 6.289 1.00 93.19 104 ALA A C 1
ATOM 762 O O . ALA A 1 104 ? -11.182 -11.297 6.612 1.00 93.19 104 ALA A O 1
ATOM 763 N N . GLY A 1 105 ? -11.484 -9.743 5.013 1.00 95.44 105 GLY A N 1
ATOM 764 C CA . GLY A 1 105 ? -11.412 -10.663 3.877 1.00 95.44 105 GLY A CA 1
ATOM 765 C C . GLY A 1 105 ? -10.069 -11.390 3.783 1.00 95.44 105 GLY A C 1
ATOM 766 O O . GLY A 1 105 ? -10.041 -12.602 3.579 1.00 95.44 105 GLY A O 1
ATOM 767 N N . MET A 1 106 ? -8.956 -10.689 4.013 1.00 98.19 106 MET A N 1
ATOM 768 C CA . MET A 1 106 ? -7.625 -11.306 4.022 1.00 98.19 106 MET A CA 1
ATOM 769 C C . MET A 1 106 ? -7.439 -12.284 5.181 1.00 98.19 106 MET A C 1
ATOM 771 O O . MET A 1 106 ? -6.915 -13.379 4.972 1.00 98.19 106 MET A O 1
ATOM 775 N N . VAL A 1 107 ? -7.911 -11.931 6.381 1.00 95.75 107 VAL A N 1
ATOM 776 C CA . VAL A 1 107 ? -7.885 -12.841 7.537 1.00 95.75 107 VAL A CA 1
ATOM 777 C C . VAL A 1 107 ? -8.729 -14.087 7.256 1.00 95.75 107 VAL A C 1
ATOM 779 O O . VAL A 1 107 ? -8.268 -15.205 7.482 1.00 95.75 107 VAL A O 1
ATOM 782 N N . ALA A 1 108 ? -9.930 -13.923 6.691 1.00 94.25 108 ALA A N 1
ATOM 783 C CA . ALA A 1 108 ? -10.794 -15.039 6.303 1.00 94.25 108 ALA A CA 1
ATOM 784 C C . ALA A 1 108 ? -10.160 -15.937 5.222 1.00 94.25 108 ALA A C 1
ATOM 786 O O . ALA A 1 108 ? -10.376 -17.147 5.223 1.00 94.25 108 ALA A O 1
ATOM 787 N N . ALA A 1 109 ? -9.339 -15.365 4.338 1.00 96.00 109 ALA A N 1
ATOM 788 C CA . ALA A 1 109 ? -8.566 -16.091 3.332 1.00 96.00 109 ALA A CA 1
ATOM 789 C C . ALA A 1 109 ? -7.288 -16.765 3.885 1.00 96.00 109 ALA A C 1
ATOM 791 O O . ALA A 1 109 ? -6.526 -17.353 3.115 1.00 96.00 109 ALA A O 1
ATOM 792 N N . GLY A 1 110 ? -7.028 -16.694 5.197 1.00 96.81 110 GLY A N 1
ATOM 793 C CA . GLY A 1 110 ? -5.871 -17.328 5.840 1.00 96.81 110 GLY A CA 1
ATOM 794 C C . GLY A 1 110 ? -4.560 -16.548 5.692 1.00 96.81 110 GLY A C 1
ATOM 795 O O . GLY A 1 110 ? -3.477 -17.145 5.663 1.00 96.81 110 GLY A O 1
ATOM 796 N N . PHE A 1 111 ? -4.636 -15.221 5.554 1.00 98.06 111 PHE A N 1
ATOM 797 C CA . PHE A 1 111 ? -3.472 -14.337 5.570 1.00 98.06 111 PHE A CA 1
ATOM 798 C C . PHE A 1 111 ? -3.404 -13.521 6.862 1.00 98.06 111 PHE A C 1
ATOM 800 O O . PHE A 1 111 ? -4.334 -12.796 7.211 1.00 98.06 111 PHE A O 1
ATOM 807 N N . ASP A 1 112 ? -2.246 -13.569 7.519 1.00 96.50 112 ASP A N 1
ATOM 808 C CA . ASP A 1 112 ? -1.946 -12.820 8.742 1.00 96.50 112 ASP A CA 1
ATOM 809 C C . ASP A 1 112 ? -1.511 -11.377 8.422 1.00 96.50 112 ASP A C 1
ATOM 811 O O . ASP A 1 112 ? -0.363 -10.983 8.633 1.00 96.50 112 ASP A O 1
ATOM 815 N N . ALA A 1 113 ? -2.416 -10.584 7.842 1.00 96.50 113 ALA A N 1
ATOM 816 C CA . ALA A 1 113 ? -2.171 -9.167 7.583 1.00 96.50 113 ALA A CA 1
ATOM 817 C C . ALA A 1 113 ? -2.443 -8.327 8.840 1.00 96.50 113 ALA A C 1
ATOM 819 O O . ALA A 1 113 ? -3.484 -8.469 9.486 1.00 96.50 113 ALA A O 1
ATOM 820 N N . ALA A 1 114 ? -1.544 -7.400 9.167 1.00 96.31 114 ALA A N 1
ATOM 821 C CA . ALA A 1 114 ? -1.796 -6.405 10.202 1.00 96.31 114 ALA A CA 1
ATOM 822 C C . ALA A 1 114 ? -2.804 -5.351 9.708 1.00 96.31 114 ALA A C 1
ATOM 824 O O . ALA A 1 114 ? -2.730 -4.893 8.570 1.00 96.31 114 ALA A O 1
ATOM 825 N N . GLY A 1 115 ? -3.732 -4.931 10.569 1.00 94.50 115 GLY A N 1
ATOM 826 C CA . GLY A 1 115 ? -4.574 -3.760 10.312 1.00 94.50 115 GLY A CA 1
ATOM 827 C C . GLY A 1 115 ? -3.874 -2.491 10.799 1.00 94.50 115 GLY A C 1
ATOM 828 O O . GLY A 1 115 ? -3.484 -2.418 11.964 1.00 94.50 115 GLY A O 1
ATOM 829 N N . ALA A 1 116 ? -3.717 -1.489 9.934 1.00 92.81 116 ALA A N 1
ATOM 830 C CA . ALA A 1 116 ? -3.005 -0.249 10.239 1.00 92.81 116 ALA A CA 1
ATOM 831 C C . ALA A 1 116 ? -3.883 0.980 9.945 1.00 92.81 116 ALA A C 1
ATOM 833 O O . ALA A 1 116 ? -3.934 1.482 8.826 1.00 92.81 116 ALA A O 1
ATOM 834 N N . ARG A 1 117 ? -4.594 1.495 10.958 1.00 87.62 117 ARG A N 1
ATOM 835 C CA . ARG A 1 117 ? -5.516 2.637 10.775 1.00 87.62 117 ARG A CA 1
ATOM 836 C C . ARG A 1 117 ? -4.808 3.945 10.420 1.00 87.62 117 ARG A C 1
ATOM 838 O O . ARG A 1 117 ? -5.244 4.637 9.516 1.00 87.62 117 ARG A O 1
ATOM 845 N N . GLY A 1 118 ? -3.737 4.289 11.127 1.00 80.88 118 GLY A N 1
ATOM 846 C CA . GLY A 1 118 ? -3.041 5.571 10.969 1.00 80.88 118 GLY A CA 1
ATOM 847 C C . GLY A 1 118 ? -1.737 5.475 10.190 1.00 80.88 118 GLY A C 1
ATOM 848 O O . GLY A 1 118 ? -0.825 6.218 10.527 1.00 80.88 118 GLY A O 1
ATOM 849 N N . LEU A 1 119 ? -1.622 4.527 9.251 1.00 91.75 119 LEU A N 1
ATOM 850 C CA . LEU A 1 119 ? -0.383 4.202 8.537 1.00 91.75 119 LEU A CA 1
ATOM 851 C C . LEU A 1 119 ? 0.182 5.438 7.809 1.00 91.75 119 LEU A C 1
ATOM 853 O O . LEU A 1 119 ? -0.405 5.849 6.806 1.00 91.75 119 LEU A O 1
ATOM 857 N N . PRO A 1 120 ? 1.296 6.039 8.267 1.00 95.06 120 PRO A N 1
ATOM 858 C CA . PRO A 1 120 ? 1.941 7.104 7.518 1.00 95.06 120 PRO A CA 1
ATOM 859 C C . PRO A 1 120 ? 2.592 6.543 6.249 1.00 95.06 120 PRO A C 1
ATOM 861 O O . PRO A 1 120 ? 3.131 5.434 6.258 1.00 95.06 120 PRO A O 1
ATOM 864 N N . LEU A 1 121 ? 2.529 7.299 5.156 1.00 97.62 121 LEU A N 1
ATOM 865 C CA . LEU A 1 121 ? 2.970 6.860 3.833 1.00 97.62 121 LEU A CA 1
ATOM 866 C C . LEU A 1 121 ? 4.280 7.549 3.445 1.00 97.62 121 LEU A C 1
ATOM 868 O O . LEU A 1 121 ? 4.350 8.779 3.360 1.00 97.62 121 LEU A O 1
ATOM 872 N N . ASP A 1 122 ? 5.321 6.756 3.201 1.00 97.19 122 ASP A N 1
ATOM 873 C CA . ASP A 1 122 ? 6.624 7.228 2.725 1.00 97.19 122 ASP A CA 1
ATOM 874 C C . ASP A 1 122 ? 6.625 7.472 1.200 1.00 97.19 122 ASP A C 1
ATOM 876 O O . ASP A 1 122 ? 5.574 7.458 0.539 1.00 97.19 122 ASP A O 1
ATOM 880 N N . HIS A 1 123 ? 7.798 7.734 0.618 1.00 97.56 123 HIS A N 1
ATOM 881 C CA . HIS A 1 123 ? 7.959 7.933 -0.821 1.00 97.56 123 HIS A CA 1
ATOM 882 C C . HIS A 1 123 ? 7.555 6.726 -1.669 1.00 97.56 123 HIS A C 1
ATOM 884 O O . HIS A 1 123 ? 7.157 6.930 -2.816 1.00 97.56 123 HIS A O 1
ATOM 890 N N . SER A 1 124 ? 7.596 5.502 -1.136 1.00 97.75 124 SER A N 1
ATOM 891 C CA . SER A 1 124 ? 7.257 4.299 -1.903 1.00 97.75 124 SER A CA 1
ATOM 892 C C . SER A 1 124 ? 5.789 4.291 -2.349 1.00 97.75 124 SER A C 1
ATOM 894 O O . SER A 1 124 ? 5.451 3.790 -3.426 1.00 97.75 124 SER A O 1
ATOM 896 N N . PHE A 1 125 ? 4.926 4.914 -1.543 1.00 98.38 125 PHE A N 1
ATOM 897 C CA . PHE A 1 125 ? 3.544 5.232 -1.876 1.00 98.38 125 PHE A CA 1
ATOM 898 C C . PHE A 1 125 ? 3.456 6.603 -2.551 1.00 98.38 125 PHE A C 1
ATOM 900 O O . PHE A 1 125 ? 2.860 6.754 -3.618 1.00 98.38 125 PHE A O 1
ATOM 907 N N . SER A 1 126 ? 4.045 7.623 -1.919 1.00 97.69 126 SER A N 1
ATOM 908 C CA . SER A 1 126 ? 3.767 9.023 -2.239 1.00 97.69 126 SER A CA 1
ATOM 909 C C . SER A 1 126 ? 4.346 9.483 -3.572 1.00 97.69 126 SER A C 1
ATOM 911 O O . SER A 1 126 ? 3.724 10.300 -4.245 1.00 97.69 126 SER A O 1
ATOM 913 N N . CYS A 1 127 ? 5.514 8.984 -3.977 1.00 97.25 127 CYS A N 1
ATOM 914 C CA . CYS A 1 127 ? 6.139 9.381 -5.235 1.00 97.25 127 CYS A CA 1
ATOM 915 C C . CYS A 1 127 ? 5.271 9.012 -6.454 1.00 97.25 127 CYS A C 1
ATOM 917 O O . CYS A 1 127 ? 4.873 9.926 -7.183 1.00 97.25 127 CYS A O 1
ATOM 919 N N . PRO A 1 128 ? 4.890 7.735 -6.670 1.00 97.62 128 PRO A N 1
ATOM 920 C CA . PRO A 1 128 ? 4.035 7.396 -7.800 1.00 97.62 128 PRO A CA 1
ATOM 921 C C . PRO A 1 128 ? 2.630 7.997 -7.661 1.00 97.62 128 PRO A C 1
ATOM 923 O O . PRO A 1 128 ? 2.065 8.429 -8.663 1.00 97.62 128 PRO A O 1
ATOM 926 N N . LEU A 1 129 ? 2.081 8.117 -6.443 1.00 97.94 129 LEU A N 1
ATOM 927 C CA . LEU A 1 129 ? 0.792 8.784 -6.225 1.00 97.94 129 LEU A CA 1
ATOM 928 C C . LEU A 1 129 ? 0.801 10.248 -6.676 1.00 97.94 129 LEU A C 1
ATOM 930 O O . LEU A 1 129 ? -0.142 10.685 -7.327 1.00 97.94 129 LEU A O 1
ATOM 934 N N . GLN A 1 130 ? 1.849 11.014 -6.373 1.00 96.00 130 GLN A N 1
ATOM 935 C CA . GLN A 1 130 ? 1.919 12.420 -6.778 1.00 96.00 130 GLN A CA 1
ATOM 936 C C . GLN A 1 130 ? 2.088 12.601 -8.288 1.00 96.00 130 GLN A C 1
ATOM 938 O O . GLN A 1 130 ? 1.547 13.560 -8.837 1.00 96.00 130 GLN A O 1
ATOM 943 N N . LEU A 1 131 ? 2.777 11.676 -8.961 1.00 96.56 131 LEU A N 1
ATOM 944 C CA . LEU A 1 131 ? 2.889 11.678 -10.421 1.00 96.56 131 LEU A CA 1
ATOM 945 C C . LEU A 1 131 ? 1.564 11.280 -11.093 1.00 96.56 131 LEU A C 1
ATOM 947 O O . LEU A 1 131 ? 1.129 11.930 -12.040 1.00 96.56 131 LEU A O 1
ATOM 951 N N . LEU A 1 132 ? 0.896 10.235 -10.596 1.00 97.94 132 LEU A N 1
ATOM 952 C CA . LEU A 1 132 ? -0.341 9.708 -11.184 1.00 97.94 132 LEU A CA 1
ATOM 953 C C . LEU A 1 132 ? -1.569 10.576 -10.880 1.00 97.94 132 LEU A C 1
ATOM 955 O O . LEU A 1 132 ? -2.449 10.723 -11.731 1.00 97.94 132 LEU A O 1
ATOM 959 N N . LEU A 1 133 ? -1.622 11.177 -9.692 1.00 96.44 133 LEU A N 1
ATOM 960 C CA . LEU A 1 133 ? -2.702 12.058 -9.240 1.00 96.44 133 LEU A CA 1
ATOM 961 C C . LEU A 1 133 ? -2.350 13.543 -9.427 1.00 96.44 133 LEU A C 1
ATOM 963 O O . LEU A 1 133 ? -2.814 14.409 -8.683 1.00 96.44 133 LEU A O 1
ATOM 967 N N . ALA A 1 134 ? -1.497 13.867 -10.400 1.00 91.06 134 ALA A N 1
ATOM 968 C CA . ALA A 1 134 ? -1.165 15.249 -10.718 1.00 91.06 134 ALA A CA 1
ATOM 969 C C . ALA A 1 134 ? -2.423 16.002 -11.195 1.00 91.06 134 ALA A C 1
ATOM 971 O O . ALA A 1 134 ? -3.014 15.684 -12.227 1.00 91.06 134 ALA A O 1
ATOM 972 N N . GLY A 1 135 ? -2.854 17.007 -10.426 1.00 89.31 135 GLY A N 1
ATOM 973 C CA . GLY A 1 135 ? -4.021 17.833 -10.753 1.00 89.31 135 GLY A CA 1
ATOM 974 C C . GLY A 1 135 ? -5.385 17.191 -10.466 1.00 89.31 135 GLY A C 1
ATOM 975 O O . GLY A 1 135 ? -6.389 17.680 -10.987 1.00 89.31 135 GLY A O 1
ATOM 976 N N . TRP A 1 136 ? -5.441 16.111 -9.679 1.00 93.06 136 TRP A N 1
ATOM 977 C CA . TRP A 1 136 ? -6.690 15.534 -9.168 1.00 93.06 136 TRP A CA 1
ATOM 978 C C . TRP A 1 136 ? -6.468 14.708 -7.886 1.00 93.06 136 TRP A C 1
ATOM 980 O O . TRP A 1 136 ? -5.340 14.543 -7.419 1.00 93.06 136 TRP A O 1
ATOM 990 N N . ASP A 1 137 ? -7.557 14.207 -7.306 1.00 93.44 137 ASP A N 1
ATOM 991 C CA . ASP A 1 137 ? -7.562 13.425 -6.071 1.00 93.44 137 ASP A CA 1
ATOM 992 C C . ASP A 1 137 ? -8.391 12.151 -6.241 1.00 93.44 137 ASP A C 1
ATOM 994 O O . ASP A 1 137 ? -9.412 12.146 -6.932 1.00 93.44 137 ASP A O 1
ATOM 998 N N . ALA A 1 138 ? -7.957 11.086 -5.572 1.00 95.38 138 ALA A N 1
ATOM 999 C CA . ALA A 1 138 ? -8.690 9.838 -5.423 1.00 95.38 138 ALA A CA 1
ATOM 1000 C C . ALA A 1 138 ? -8.412 9.256 -4.026 1.00 95.38 138 ALA A C 1
ATOM 1002 O O . ALA A 1 138 ? -7.278 9.371 -3.546 1.00 95.38 138 ALA A O 1
ATOM 1003 N N . PRO A 1 139 ? -9.400 8.622 -3.368 1.00 98.00 139 PRO A N 1
ATOM 1004 C CA . PRO A 1 139 ? -9.151 7.858 -2.153 1.00 98.00 139 PRO A CA 1
ATOM 1005 C C . PRO A 1 139 ? -8.146 6.726 -2.392 1.00 98.00 139 PRO A C 1
ATOM 1007 O O . PRO A 1 139 ? -8.109 6.137 -3.474 1.00 98.00 139 PRO A O 1
ATOM 1010 N N . VAL A 1 140 ? -7.364 6.381 -1.372 1.00 98.38 140 VAL A N 1
ATOM 1011 C CA . VAL A 1 140 ? -6.367 5.307 -1.432 1.00 98.38 140 VAL A CA 1
ATOM 1012 C C . VAL A 1 140 ? -6.644 4.204 -0.415 1.00 98.38 140 VAL A C 1
ATOM 1014 O O . VAL A 1 140 ? -7.150 4.448 0.680 1.00 98.38 140 VAL A O 1
ATOM 1017 N N . LEU A 1 141 ? -6.259 2.979 -0.768 1.00 98.56 141 LEU A N 1
ATOM 1018 C CA . LEU A 1 141 ? -6.143 1.856 0.160 1.00 98.56 141 LEU A CA 1
ATOM 1019 C C . LEU A 1 141 ? -4.681 1.380 0.159 1.00 98.56 141 LEU A C 1
ATOM 1021 O O . LEU A 1 141 ? -4.285 0.655 -0.757 1.00 98.56 141 LEU A O 1
ATOM 1025 N N . PRO A 1 142 ? -3.851 1.791 1.132 1.00 98.56 142 PRO A N 1
ATOM 1026 C CA . PRO A 1 142 ? -2.459 1.380 1.161 1.00 98.56 142 PRO A CA 1
ATOM 1027 C C . PRO A 1 142 ? -2.347 -0.071 1.639 1.00 98.56 142 PRO A C 1
ATOM 1029 O O . PRO A 1 142 ? -2.953 -0.473 2.633 1.00 98.56 142 PRO A O 1
ATOM 1032 N N . VAL A 1 143 ? -1.551 -0.855 0.923 1.00 98.69 143 VAL A N 1
ATOM 1033 C CA . VAL A 1 143 ? -1.190 -2.232 1.246 1.00 98.69 143 VAL A CA 1
ATOM 1034 C C . VAL A 1 143 ? 0.326 -2.284 1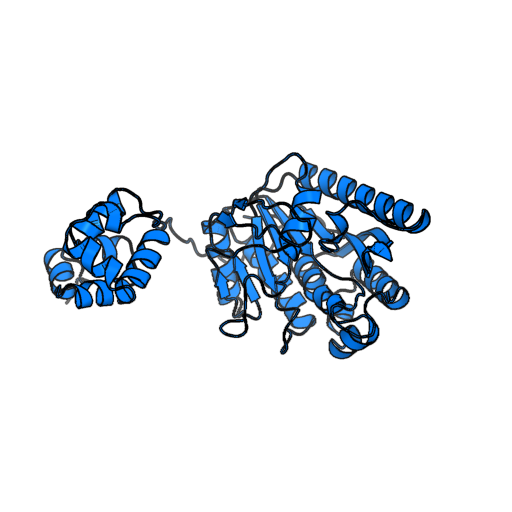.334 1.00 98.69 143 VAL A C 1
ATOM 1036 O O . VAL A 1 143 ? 1.032 -2.102 0.347 1.00 98.69 143 VAL A O 1
ATOM 1039 N N . TYR A 1 144 ? 0.831 -2.508 2.535 1.00 98.44 144 TYR A N 1
ATOM 1040 C CA . TYR A 1 144 ? 2.254 -2.642 2.791 1.00 98.44 144 TYR A CA 1
ATOM 1041 C C . TYR A 1 144 ? 2.693 -4.101 2.645 1.00 98.44 144 TYR A C 1
ATOM 1043 O O . TYR A 1 144 ? 2.009 -5.016 3.117 1.00 98.44 144 TYR A O 1
ATOM 1051 N N . VAL A 1 145 ? 3.866 -4.297 2.050 1.00 98.31 145 VAL A N 1
ATOM 1052 C CA . VAL A 1 145 ? 4.587 -5.566 1.966 1.00 98.31 145 VAL A CA 1
ATOM 1053 C C . VAL A 1 145 ? 6.012 -5.346 2.452 1.00 98.31 145 VAL A C 1
ATOM 1055 O O . VAL A 1 145 ? 6.720 -4.487 1.930 1.00 98.31 145 VAL A O 1
ATOM 1058 N N . ASN A 1 146 ? 6.474 -6.169 3.391 1.00 96.81 146 ASN A N 1
ATOM 1059 C CA . ASN A 1 146 ? 7.873 -6.145 3.798 1.00 96.81 146 ASN A CA 1
ATOM 1060 C C . ASN A 1 146 ? 8.780 -6.592 2.640 1.00 96.81 146 ASN A C 1
ATOM 1062 O O . ASN A 1 146 ? 8.784 -7.764 2.259 1.00 96.81 146 ASN A O 1
ATOM 1066 N N . CYS A 1 147 ? 9.552 -5.653 2.093 1.00 96.50 147 CYS A N 1
ATOM 1067 C CA . CYS A 1 147 ? 10.569 -5.910 1.071 1.00 96.50 147 CYS A CA 1
ATOM 1068 C C . CYS A 1 147 ? 11.992 -5.574 1.547 1.00 96.50 147 CYS A C 1
ATOM 1070 O O . CYS A 1 147 ? 12.933 -5.722 0.772 1.00 96.50 147 CYS A O 1
ATOM 1072 N N . THR A 1 148 ? 12.158 -5.131 2.797 1.00 91.44 148 THR A N 1
ATOM 1073 C CA . THR A 1 148 ? 13.394 -4.494 3.278 1.00 91.44 148 THR A CA 1
ATOM 1074 C C . THR A 1 148 ? 14.121 -5.285 4.362 1.00 91.44 148 THR A C 1
ATOM 1076 O O . THR A 1 148 ? 15.351 -5.288 4.376 1.00 91.44 148 THR A O 1
ATOM 1079 N N . ILE A 1 149 ? 13.403 -5.968 5.259 1.00 89.75 149 ILE A N 1
ATOM 1080 C CA . ILE A 1 149 ? 13.995 -6.607 6.445 1.00 89.75 149 ILE A CA 1
ATOM 1081 C C . ILE A 1 149 ? 13.671 -8.102 6.447 1.00 89.75 149 ILE A C 1
ATOM 1083 O O . ILE A 1 149 ? 12.511 -8.500 6.433 1.00 89.75 149 ILE A O 1
ATOM 1087 N N . GLU A 1 150 ? 14.692 -8.954 6.505 1.00 90.06 150 GLU A N 1
ATOM 1088 C CA . GLU A 1 150 ? 14.493 -10.405 6.579 1.00 90.06 150 GLU A CA 1
ATOM 1089 C C . GLU A 1 150 ? 13.781 -10.837 7.886 1.00 90.06 150 GLU A C 1
ATOM 1091 O O . GLU A 1 150 ? 14.048 -10.261 8.944 1.00 90.06 150 GLU A O 1
ATOM 1096 N N . PRO A 1 151 ? 12.928 -11.883 7.859 1.00 91.12 151 PRO A N 1
ATOM 1097 C CA . PRO A 1 151 ? 12.598 -12.720 6.705 1.00 91.12 151 PRO A CA 1
ATOM 1098 C C . PRO A 1 151 ? 11.606 -12.049 5.740 1.00 91.12 151 PRO A C 1
ATOM 1100 O O . PRO A 1 151 ? 10.504 -11.658 6.129 1.00 91.12 151 PRO A O 1
ATOM 1103 N N . LEU A 1 152 ? 11.966 -11.982 4.457 1.00 95.12 152 LEU A N 1
ATOM 1104 C CA . LEU A 1 152 ? 11.085 -11.469 3.410 1.00 95.12 152 LEU A CA 1
ATOM 1105 C C . LEU A 1 152 ? 10.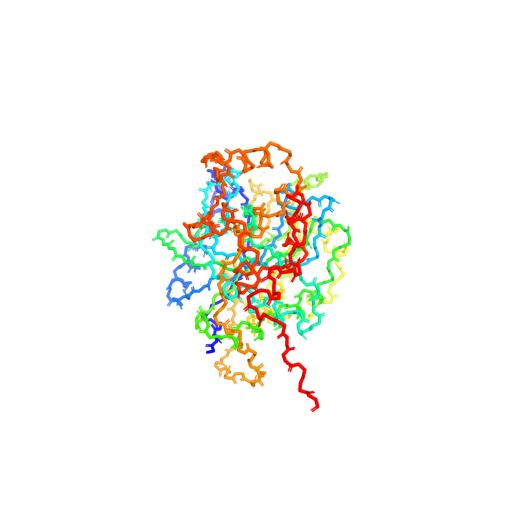046 -12.528 2.994 1.00 95.12 152 LEU A C 1
ATOM 1107 O O . LEU A 1 152 ? 10.381 -13.713 2.882 1.00 95.12 152 LEU A O 1
ATOM 1111 N N . PRO A 1 153 ? 8.795 -12.142 2.670 1.00 97.06 153 PRO A N 1
ATOM 1112 C CA . PRO A 1 153 ? 7.831 -13.080 2.111 1.00 97.06 153 PRO A CA 1
ATOM 1113 C C . PRO A 1 153 ? 8.361 -13.659 0.795 1.00 97.06 153 PRO A C 1
ATOM 1115 O O . PRO A 1 153 ? 9.049 -12.989 0.022 1.00 97.06 153 PRO A O 1
ATOM 1118 N N . ARG A 1 154 ? 8.048 -14.924 0.518 1.00 98.12 154 ARG A N 1
ATOM 1119 C CA . ARG A 1 154 ? 8.384 -15.548 -0.769 1.00 98.12 154 ARG A CA 1
ATOM 1120 C C . ARG A 1 154 ? 7.589 -14.886 -1.903 1.00 98.12 154 ARG A C 1
ATOM 1122 O O . ARG A 1 154 ? 6.476 -14.411 -1.686 1.00 98.12 154 ARG A O 1
ATOM 1129 N N . LEU A 1 155 ? 8.146 -14.880 -3.115 1.00 98.69 155 LEU A N 1
ATOM 1130 C CA . LEU A 1 155 ? 7.506 -14.270 -4.289 1.00 98.69 155 LEU A CA 1
ATOM 1131 C C . LEU A 1 155 ? 6.140 -14.914 -4.605 1.00 98.69 155 LEU A C 1
ATOM 1133 O O . LEU A 1 155 ? 5.168 -14.204 -4.863 1.00 98.69 155 LEU A O 1
ATOM 1137 N N . ASP A 1 156 ? 6.032 -16.240 -4.489 1.00 98.69 156 ASP A N 1
ATOM 1138 C CA . ASP A 1 156 ? 4.770 -16.981 -4.627 1.00 98.69 156 ASP A CA 1
ATOM 1139 C C . ASP A 1 156 ? 3.734 -16.638 -3.549 1.00 98.69 156 ASP A C 1
ATOM 1141 O O . ASP A 1 156 ? 2.545 -16.542 -3.855 1.00 98.69 156 ASP A O 1
ATOM 1145 N N . ARG A 1 157 ? 4.161 -16.360 -2.311 1.00 98.56 157 ARG A N 1
ATOM 1146 C CA . ARG A 1 157 ? 3.269 -15.867 -1.251 1.00 98.56 157 ARG A CA 1
ATOM 1147 C C . ARG A 1 157 ? 2.716 -14.483 -1.584 1.00 98.56 157 ARG A C 1
ATOM 1149 O O . ARG A 1 157 ? 1.541 -14.254 -1.317 1.00 98.56 157 ARG A O 1
ATOM 1156 N N . CYS A 1 158 ? 3.508 -13.593 -2.185 1.00 98.81 158 CYS A N 1
ATOM 1157 C CA . CYS A 1 158 ? 3.036 -12.274 -2.622 1.00 98.81 158 CYS A CA 1
ATOM 1158 C C . CYS A 1 158 ? 2.038 -12.372 -3.783 1.00 98.81 158 CYS A C 1
ATOM 1160 O O . CYS A 1 158 ? 1.011 -11.698 -3.754 1.00 98.81 158 CYS A O 1
ATOM 1162 N N . LEU A 1 159 ? 2.274 -13.257 -4.759 1.00 98.88 159 LEU A N 1
ATOM 1163 C CA . LEU A 1 159 ? 1.307 -13.520 -5.832 1.00 98.88 159 LEU A CA 1
ATOM 1164 C C . LEU A 1 159 ? -0.005 -14.110 -5.280 1.00 98.88 159 LEU A C 1
ATOM 1166 O O . LEU A 1 159 ? -1.092 -13.679 -5.666 1.00 98.88 159 LEU A O 1
ATOM 1170 N N . ALA A 1 160 ? 0.083 -15.060 -4.342 1.00 98.88 160 ALA A N 1
ATOM 1171 C CA . ALA A 1 160 ? -1.080 -15.652 -3.681 1.00 98.88 160 ALA A CA 1
ATOM 1172 C C . ALA A 1 160 ? -1.857 -14.632 -2.831 1.00 98.88 160 ALA A C 1
ATOM 1174 O O . ALA A 1 160 ? -3.085 -14.603 -2.894 1.00 98.88 160 ALA A O 1
ATOM 1175 N N . PHE A 1 161 ? -1.154 -13.775 -2.081 1.00 98.88 161 PHE A N 1
ATOM 1176 C CA . PHE A 1 161 ? -1.764 -12.657 -1.356 1.00 98.88 161 PHE A CA 1
ATOM 1177 C C . PHE A 1 161 ? -2.504 -11.742 -2.326 1.00 98.88 161 PHE A C 1
ATOM 1179 O O . PHE A 1 161 ? -3.652 -11.394 -2.079 1.00 98.88 161 PHE A O 1
ATOM 1186 N N . GLY A 1 162 ? -1.870 -11.399 -3.451 1.00 98.88 162 GLY A N 1
ATOM 1187 C CA . GLY A 1 162 ? -2.475 -10.598 -4.508 1.00 98.88 162 GLY A CA 1
ATOM 1188 C C . GLY A 1 162 ? -3.798 -11.189 -4.975 1.00 98.88 162 GLY A C 1
ATOM 1189 O O . GLY A 1 162 ? -4.810 -10.500 -4.949 1.00 98.88 162 GLY A O 1
ATOM 1190 N N . ARG A 1 163 ? -3.823 -12.480 -5.327 1.00 98.75 163 ARG A N 1
ATOM 1191 C CA . ARG A 1 163 ? -5.054 -13.177 -5.746 1.00 98.75 163 ARG A CA 1
ATOM 1192 C C . ARG A 1 163 ? -6.172 -13.048 -4.699 1.00 98.75 163 ARG A C 1
ATOM 1194 O O . ARG A 1 163 ? -7.266 -12.615 -5.047 1.00 98.75 163 ARG A O 1
ATOM 1201 N N . ALA A 1 164 ? -5.874 -13.319 -3.426 1.00 98.75 164 ALA A N 1
ATOM 1202 C CA . ALA A 1 164 ? -6.844 -13.192 -2.334 1.00 98.75 164 ALA A CA 1
ATOM 1203 C C . ALA A 1 164 ? -7.301 -11.739 -2.093 1.00 98.75 164 ALA A C 1
ATOM 1205 O O . ALA A 1 164 ? -8.488 -11.493 -1.877 1.00 98.75 164 ALA A O 1
ATOM 1206 N N . LEU A 1 165 ? -6.395 -10.762 -2.207 1.00 98.75 165 LEU A N 1
ATOM 1207 C CA . LEU A 1 165 ? -6.728 -9.337 -2.151 1.00 98.75 165 LEU A CA 1
ATOM 1208 C C . LEU A 1 165 ? -7.691 -8.960 -3.280 1.00 98.75 165 LEU A C 1
ATOM 1210 O O . LEU A 1 165 ? -8.682 -8.273 -3.049 1.00 98.75 165 LEU A O 1
ATOM 1214 N N . GLY A 1 166 ? -7.432 -9.443 -4.494 1.00 98.44 166 GLY A N 1
ATOM 1215 C CA . GLY A 1 166 ? -8.316 -9.259 -5.639 1.00 98.44 166 GLY A CA 1
ATOM 1216 C C . GLY A 1 166 ? -9.720 -9.820 -5.411 1.00 98.44 166 GLY A C 1
ATOM 1217 O O . GLY A 1 166 ? -10.688 -9.231 -5.891 1.00 98.44 166 GLY A O 1
ATOM 1218 N N . ASP A 1 167 ? -9.847 -10.931 -4.691 1.00 97.75 167 ASP A N 1
ATOM 1219 C CA . ASP A 1 167 ? -11.144 -11.521 -4.347 1.00 97.75 167 ASP A CA 1
ATOM 1220 C C . ASP A 1 167 ? -11.869 -10.684 -3.281 1.00 97.75 167 ASP A C 1
ATOM 1222 O O . ASP A 1 167 ? -13.045 -10.356 -3.450 1.00 97.75 167 ASP A O 1
ATOM 1226 N N . ALA A 1 168 ? -11.158 -10.234 -2.242 1.00 97.25 168 ALA A N 1
ATOM 1227 C CA . ALA A 1 168 ? -11.706 -9.346 -1.215 1.00 97.25 168 ALA A CA 1
ATOM 1228 C C . ALA A 1 168 ? -12.198 -8.006 -1.800 1.00 97.25 168 ALA A C 1
ATOM 1230 O O . ALA A 1 168 ? -13.286 -7.534 -1.465 1.00 97.25 168 ALA A O 1
ATOM 1231 N N . LEU A 1 169 ? -11.438 -7.417 -2.731 1.00 97.50 169 LEU A N 1
ATOM 1232 C CA . LEU A 1 169 ? -11.805 -6.176 -3.423 1.00 97.50 169 LEU A CA 1
ATOM 1233 C C . LEU A 1 169 ? -13.043 -6.328 -4.316 1.00 97.50 169 LEU A C 1
ATOM 1235 O O . LEU A 1 169 ? -13.772 -5.355 -4.507 1.00 97.50 169 LEU A O 1
ATOM 1239 N N . ARG A 1 170 ? -13.300 -7.525 -4.855 1.00 96.12 170 ARG A N 1
ATOM 1240 C CA . ARG A 1 170 ? -14.498 -7.810 -5.662 1.00 96.12 170 ARG A CA 1
ATOM 1241 C C . ARG A 1 170 ? -15.733 -8.093 -4.801 1.00 96.12 170 ARG A C 1
ATOM 1243 O O . ARG A 1 170 ? -16.844 -7.751 -5.201 1.00 96.12 170 ARG A O 1
ATOM 1250 N N . ALA A 1 171 ? -15.547 -8.666 -3.611 1.00 93.62 171 ALA A N 1
ATOM 1251 C CA . ALA A 1 171 ? -16.637 -9.056 -2.712 1.00 93.62 171 ALA A CA 1
ATOM 1252 C C . ALA A 1 171 ? -17.343 -7.877 -2.008 1.00 93.62 171 ALA A C 1
ATOM 1254 O O . ALA A 1 171 ? -18.505 -7.997 -1.626 1.00 93.62 171 ALA A O 1
ATOM 1255 N N . GLN A 1 172 ? -16.664 -6.742 -1.835 1.00 91.69 172 GLN A N 1
ATOM 1256 C CA . GLN A 1 172 ? -17.210 -5.534 -1.196 1.00 91.69 172 GLN A CA 1
ATOM 1257 C C . GLN A 1 172 ? -18.092 -4.692 -2.141 1.00 91.69 172 GLN A C 1
ATOM 1259 O O . GLN A 1 172 ? -18.040 -4.845 -3.359 1.00 91.69 172 GLN A O 1
ATOM 1264 N N . ASP A 1 173 ? -18.900 -3.778 -1.605 1.00 92.00 173 ASP A N 1
ATOM 1265 C CA . ASP A 1 173 ? -19.787 -2.863 -2.346 1.00 92.00 173 ASP A CA 1
ATOM 1266 C C . ASP A 1 173 ? -19.579 -1.366 -2.034 1.00 92.00 173 ASP A C 1
ATOM 1268 O O . ASP A 1 173 ? -20.302 -0.519 -2.554 1.00 92.00 173 ASP A O 1
ATOM 1272 N N . LEU A 1 174 ? -18.558 -1.045 -1.243 1.00 92.75 174 LEU A N 1
ATOM 1273 C CA . LEU A 1 174 ? -18.181 0.291 -0.778 1.00 92.75 174 LEU A CA 1
ATOM 1274 C C . LEU A 1 174 ? -17.429 1.120 -1.833 1.00 92.75 174 LEU A C 1
ATOM 1276 O O . LEU A 1 174 ? -17.505 2.345 -1.817 1.00 92.75 174 LEU A O 1
ATOM 1280 N N . ALA A 1 175 ? -16.698 0.462 -2.733 1.00 94.81 175 ALA A N 1
ATOM 1281 C CA . ALA A 1 175 ? -15.955 1.075 -3.831 1.00 94.81 175 ALA A CA 1
ATOM 1282 C C . ALA A 1 175 ? -16.167 0.260 -5.121 1.00 94.81 175 ALA A C 1
ATOM 1284 O O . ALA A 1 175 ? -15.438 -0.707 -5.364 1.00 94.81 175 ALA A O 1
ATOM 1285 N N . PRO A 1 176 ? -17.188 0.588 -5.932 1.00 94.62 176 PRO A N 1
ATOM 1286 C CA . PRO A 1 176 ? -17.514 -0.160 -7.146 1.00 94.62 176 PRO A CA 1
ATOM 1287 C C . PRO A 1 176 ? -16.375 -0.248 -8.168 1.00 94.62 176 PRO A C 1
ATOM 1289 O O . PRO A 1 176 ? -16.250 -1.269 -8.836 1.00 94.62 176 PRO A O 1
ATOM 1292 N N . ARG A 1 177 ? -15.539 0.786 -8.297 1.00 97.31 177 ARG A N 1
ATOM 1293 C CA . ARG A 1 177 ? -14.440 0.865 -9.267 1.00 97.31 177 ARG A CA 1
ATOM 1294 C C . ARG A 1 177 ? -13.108 0.970 -8.537 1.00 97.31 177 ARG A C 1
ATOM 1296 O O . ARG A 1 177 ? -12.791 1.986 -7.929 1.00 97.31 177 ARG A O 1
ATOM 1303 N N . VAL A 1 178 ? -12.302 -0.074 -8.621 1.00 98.56 178 VAL A N 1
ATOM 1304 C CA . VAL A 1 178 ? -11.021 -0.186 -7.926 1.00 98.56 178 VAL A CA 1
ATOM 1305 C C . VAL A 1 178 ? -9.879 -0.095 -8.934 1.00 98.56 178 VAL A C 1
ATOM 1307 O O . VAL A 1 178 ? -9.873 -0.790 -9.948 1.00 98.56 178 VAL A O 1
ATOM 1310 N N . ALA A 1 179 ? -8.888 0.739 -8.650 1.00 98.81 179 ALA A N 1
ATOM 1311 C CA . ALA A 1 179 ? -7.599 0.720 -9.331 1.00 98.81 179 ALA A CA 1
ATOM 1312 C C . ALA A 1 179 ? -6.550 0.029 -8.445 1.00 98.81 179 ALA A C 1
ATOM 1314 O O . ALA A 1 179 ? -6.624 0.141 -7.224 1.00 98.81 179 ALA A O 1
ATOM 1315 N N . VAL A 1 180 ? -5.572 -0.672 -9.029 1.00 98.88 180 VAL A N 1
ATOM 1316 C CA . VAL A 1 180 ? -4.485 -1.335 -8.277 1.00 98.88 180 VAL A CA 1
ATOM 1317 C C . VAL A 1 180 ? -3.113 -0.932 -8.814 1.00 98.88 180 VAL A C 1
ATOM 1319 O O . VAL A 1 180 ? -2.843 -1.059 -10.002 1.00 98.88 180 VAL A O 1
ATOM 1322 N N . LEU A 1 181 ? -2.215 -0.497 -7.939 1.00 98.94 181 LEU A N 1
ATOM 1323 C CA . LEU A 1 181 ? -0.855 -0.092 -8.284 1.00 98.94 181 LEU A CA 1
ATOM 1324 C C . LEU A 1 181 ? 0.160 -0.873 -7.449 1.00 98.94 181 LEU A C 1
ATOM 1326 O O . LEU A 1 181 ? 0.108 -0.810 -6.227 1.00 98.94 181 LEU A O 1
ATOM 1330 N N . GLY A 1 182 ? 1.101 -1.566 -8.091 1.00 98.88 182 GLY A N 1
ATOM 1331 C CA . GLY A 1 182 ? 2.301 -2.099 -7.435 1.00 98.88 182 GLY A CA 1
ATOM 1332 C C . GLY A 1 182 ? 3.487 -1.157 -7.609 1.00 98.88 182 GLY A C 1
ATOM 1333 O O . GLY A 1 182 ? 3.740 -0.708 -8.724 1.00 98.88 182 GLY A O 1
ATOM 1334 N N . THR A 1 183 ? 4.222 -0.844 -6.543 1.00 98.75 183 THR A N 1
ATOM 1335 C CA . THR A 1 183 ? 5.333 0.116 -6.618 1.00 98.75 183 THR A CA 1
ATOM 1336 C C . THR A 1 183 ? 6.691 -0.509 -6.305 1.00 98.75 183 THR A C 1
ATOM 1338 O O . THR A 1 183 ? 6.779 -1.518 -5.606 1.00 98.75 183 THR A O 1
ATOM 1341 N N . GLY A 1 184 ? 7.761 0.110 -6.802 1.00 97.62 184 GLY A N 1
ATOM 1342 C CA . GLY A 1 184 ? 9.146 -0.231 -6.464 1.00 97.62 184 GLY A CA 1
ATOM 1343 C C . GLY A 1 184 ? 9.915 -0.918 -7.578 1.00 97.62 184 GLY A C 1
ATOM 1344 O O . GLY A 1 184 ? 9.421 -1.047 -8.700 1.00 97.62 184 GLY A O 1
ATOM 1345 N N . GLY A 1 185 ? 11.138 -1.332 -7.273 1.00 93.38 185 GLY A N 1
ATOM 1346 C CA . GLY A 1 185 ? 12.066 -1.915 -8.239 1.00 93.38 185 GLY A CA 1
ATOM 1347 C C . GLY A 1 185 ? 12.554 -0.921 -9.313 1.00 93.38 185 GLY A C 1
ATOM 1348 O O . GLY A 1 185 ? 12.345 0.287 -9.214 1.00 93.38 185 GLY A O 1
ATOM 1349 N N . LEU A 1 186 ? 13.205 -1.381 -10.386 1.00 97.19 186 LEU A N 1
ATOM 1350 C CA . LEU A 1 186 ? 13.692 -2.751 -10.599 1.00 97.19 186 LEU A CA 1
ATOM 1351 C C . LEU A 1 186 ? 15.084 -2.909 -9.976 1.00 97.19 186 LEU A C 1
ATOM 1353 O O . LEU A 1 186 ? 15.205 -2.780 -8.758 1.00 97.19 186 LEU A O 1
ATOM 1357 N N . SER A 1 187 ? 16.132 -3.181 -10.756 1.00 98.44 187 SER A N 1
ATOM 1358 C CA . SER A 1 187 ? 17.477 -3.334 -10.209 1.00 98.44 187 SER A CA 1
ATOM 1359 C C . SER A 1 187 ? 18.015 -2.027 -9.629 1.00 98.44 187 SER A C 1
ATOM 1361 O O . SER A 1 187 ? 18.035 -0.985 -10.294 1.00 98.44 187 SER A O 1
ATOM 1363 N N . HIS A 1 188 ? 18.426 -2.100 -8.364 1.00 97.94 188 HIS A N 1
ATOM 1364 C CA . HIS A 1 188 ? 19.151 -1.057 -7.651 1.00 97.94 188 HIS A CA 1
ATOM 1365 C C . HIS A 1 188 ? 19.670 -1.569 -6.302 1.00 97.94 188 HIS A C 1
ATOM 1367 O O . HIS A 1 188 ? 19.063 -2.418 -5.643 1.00 97.94 188 HIS A O 1
ATOM 1373 N N . TRP A 1 189 ? 20.797 -1.001 -5.879 1.00 97.44 189 TRP A N 1
ATOM 1374 C CA . TRP A 1 189 ? 21.450 -1.281 -4.605 1.00 97.44 189 TRP A CA 1
ATOM 1375 C C . TRP A 1 189 ? 21.392 -0.032 -3.736 1.00 97.44 189 TRP A C 1
ATOM 1377 O O . TRP A 1 189 ? 21.866 1.030 -4.138 1.00 97.44 189 TRP A O 1
ATOM 1387 N N . VAL A 1 190 ? 20.811 -0.160 -2.547 1.00 93.50 190 VAL A N 1
ATOM 1388 C CA . VAL A 1 190 ? 20.636 0.941 -1.596 1.00 93.50 190 VAL A CA 1
ATOM 1389 C C . VAL A 1 190 ? 21.495 0.675 -0.373 1.00 93.50 190 VAL A C 1
ATOM 1391 O O . VAL A 1 190 ? 21.283 -0.307 0.338 1.00 93.50 190 VAL A O 1
ATOM 1394 N N . GLY A 1 191 ? 22.470 1.553 -0.129 1.00 92.69 191 GLY A N 1
ATOM 1395 C CA . GLY A 1 191 ? 23.370 1.443 1.023 1.00 92.69 191 GLY A CA 1
ATOM 1396 C C . GLY A 1 191 ? 24.366 0.282 0.934 1.00 92.69 191 GLY A C 1
ATOM 1397 O O . GLY A 1 191 ? 24.962 -0.083 1.943 1.00 92.69 191 GLY A O 1
ATOM 1398 N N . MET A 1 192 ? 24.553 -0.297 -0.256 1.00 94.00 192 MET A N 1
ATOM 1399 C CA . MET A 1 192 ? 25.492 -1.397 -0.518 1.00 94.00 192 MET A CA 1
ATOM 1400 C C . MET A 1 192 ? 26.682 -0.921 -1.375 1.00 94.00 192 MET A C 1
ATOM 1402 O O . MET A 1 192 ? 26.565 0.117 -2.034 1.00 94.00 192 MET A O 1
ATOM 1406 N N . PRO A 1 193 ? 27.825 -1.637 -1.400 1.00 96.19 193 PRO A N 1
ATOM 1407 C CA . PRO A 1 193 ? 28.990 -1.269 -2.217 1.00 96.19 193 PRO A CA 1
ATOM 1408 C C . PRO A 1 193 ? 28.689 -1.055 -3.709 1.00 96.19 193 PRO A C 1
ATOM 1410 O O . PRO A 1 193 ? 29.342 -0.246 -4.359 1.00 96.19 193 PRO A O 1
ATOM 1413 N N . GLU A 1 194 ? 27.683 -1.744 -4.240 1.00 96.69 194 GLU A N 1
ATOM 1414 C CA . GLU A 1 194 ? 27.237 -1.675 -5.631 1.00 96.69 194 GLU A CA 1
ATOM 1415 C C . GLU A 1 194 ? 26.253 -0.523 -5.899 1.00 96.69 194 GLU A C 1
ATOM 1417 O O . GLU A 1 194 ? 25.715 -0.427 -7.000 1.00 96.69 194 GLU A O 1
ATOM 1422 N N . THR A 1 195 ? 25.991 0.356 -4.921 1.00 95.19 195 THR A N 1
ATOM 1423 C CA . THR A 1 195 ? 25.105 1.521 -5.098 1.00 95.19 195 THR A CA 1
ATOM 1424 C C . THR A 1 195 ? 25.501 2.311 -6.348 1.00 95.19 195 THR A C 1
ATOM 1426 O O . THR A 1 195 ? 26.650 2.721 -6.506 1.00 95.19 195 THR A O 1
ATOM 1429 N N . GLY A 1 196 ? 24.532 2.535 -7.241 1.00 92.62 196 GLY A N 1
ATOM 1430 C CA . GLY A 1 196 ? 24.755 3.135 -8.559 1.00 92.62 196 GLY A CA 1
ATOM 1431 C C . GLY A 1 196 ? 24.913 2.122 -9.695 1.00 92.62 196 GLY A C 1
ATOM 1432 O O . GLY A 1 196 ? 24.885 2.520 -10.854 1.00 92.62 196 GLY A O 1
ATOM 1433 N N . HIS A 1 197 ? 25.042 0.826 -9.424 1.00 96.88 197 HIS A N 1
ATOM 1434 C CA . HIS A 1 197 ? 24.939 -0.196 -10.460 1.00 96.88 197 HIS A CA 1
ATOM 1435 C C . HIS A 1 197 ? 23.470 -0.435 -10.849 1.00 96.88 197 HIS A C 1
ATOM 1437 O O . HIS A 1 197 ? 22.586 -0.441 -9.996 1.00 96.88 197 HIS A O 1
ATOM 1443 N N . ILE A 1 198 ? 23.219 -0.652 -12.144 1.00 97.81 198 ILE A N 1
ATOM 1444 C CA . ILE A 1 198 ? 21.904 -1.009 -12.692 1.00 97.81 198 ILE A CA 1
ATOM 1445 C C . ILE A 1 198 ? 22.089 -2.260 -13.550 1.00 97.81 198 ILE A C 1
ATOM 1447 O O . ILE A 1 198 ? 22.797 -2.225 -14.564 1.00 97.81 198 ILE A O 1
ATOM 1451 N N . ASN A 1 199 ? 21.437 -3.356 -13.170 1.00 98.38 199 ASN A N 1
ATOM 1452 C CA . ASN A 1 199 ? 21.488 -4.613 -13.906 1.00 98.38 199 ASN A CA 1
ATOM 1453 C C . ASN A 1 199 ? 20.388 -4.653 -14.974 1.00 98.38 199 ASN A C 1
ATOM 1455 O O . ASN A 1 199 ? 19.282 -5.155 -14.773 1.00 98.38 199 ASN A O 1
ATOM 1459 N N . ARG A 1 200 ? 20.734 -4.144 -16.156 1.00 98.25 200 ARG A N 1
ATOM 1460 C CA . ARG A 1 200 ? 19.810 -4.031 -17.293 1.00 98.25 200 ARG A CA 1
ATOM 1461 C C . ARG A 1 200 ? 19.346 -5.380 -17.837 1.00 98.25 200 ARG A C 1
ATOM 1463 O O . ARG A 1 200 ? 18.240 -5.468 -18.365 1.00 98.25 200 ARG A O 1
ATOM 1470 N N . ASP A 1 201 ? 20.173 -6.414 -17.727 1.00 98.56 201 ASP A N 1
ATOM 1471 C CA . ASP A 1 201 ? 19.828 -7.749 -18.221 1.00 98.56 201 ASP A CA 1
ATOM 1472 C C . ASP A 1 201 ? 18.788 -8.407 -17.312 1.00 98.56 201 ASP A C 1
ATOM 1474 O O . ASP A 1 201 ? 17.820 -8.994 -17.802 1.00 98.56 201 ASP A O 1
ATOM 1478 N N . PHE A 1 202 ? 18.934 -8.241 -15.992 1.00 98.69 202 PHE A N 1
ATOM 1479 C CA . PHE A 1 202 ? 17.897 -8.624 -15.038 1.00 98.69 202 PHE A CA 1
ATOM 1480 C C . PHE A 1 202 ? 16.589 -7.875 -15.312 1.00 98.69 202 PHE A C 1
ATOM 1482 O O . PHE A 1 202 ? 15.543 -8.511 -15.453 1.00 98.69 202 PHE A O 1
ATOM 1489 N N . ASP A 1 203 ? 16.649 -6.546 -15.435 1.00 98.75 203 ASP A N 1
ATOM 1490 C CA . ASP A 1 203 ? 15.458 -5.716 -15.633 1.00 98.75 203 ASP A CA 1
ATOM 1491 C C . ASP A 1 203 ? 14.691 -6.112 -16.899 1.00 98.75 203 ASP A C 1
ATOM 1493 O O . ASP A 1 203 ? 13.471 -6.278 -16.865 1.00 98.75 203 ASP A O 1
ATOM 1497 N N . ARG A 1 204 ? 15.404 -6.315 -18.015 1.00 98.62 204 ARG A N 1
ATOM 1498 C CA . ARG A 1 204 ? 14.811 -6.755 -19.285 1.00 98.62 204 ARG A CA 1
ATOM 1499 C C . ARG A 1 204 ? 14.170 -8.127 -19.157 1.00 98.62 204 ARG A C 1
ATOM 1501 O O . ARG A 1 204 ? 13.007 -8.275 -19.519 1.00 98.62 204 ARG A O 1
ATOM 1508 N N . ARG A 1 205 ? 14.877 -9.104 -18.579 1.00 98.69 205 ARG A N 1
ATOM 1509 C CA . ARG A 1 205 ? 14.335 -10.452 -18.358 1.00 98.69 205 ARG A CA 1
ATOM 1510 C C . ARG A 1 205 ? 13.063 -10.412 -17.508 1.00 98.69 205 ARG A C 1
ATOM 1512 O O . ARG A 1 205 ? 12.099 -11.118 -17.810 1.00 98.69 205 ARG A O 1
ATOM 1519 N N . PHE A 1 206 ? 13.056 -9.604 -16.449 1.00 98.81 206 PHE A N 1
ATOM 1520 C CA . PHE A 1 206 ? 11.884 -9.422 -15.600 1.00 98.81 206 PHE A CA 1
ATOM 1521 C C . PHE A 1 206 ? 10.723 -8.798 -16.374 1.00 98.81 206 PHE A C 1
ATOM 1523 O O . PHE A 1 206 ? 9.635 -9.372 -16.392 1.00 98.81 206 PHE A O 1
ATOM 1530 N N . LEU A 1 207 ? 10.949 -7.679 -17.067 1.00 98.88 207 LEU A N 1
ATOM 1531 C CA . LEU A 1 207 ? 9.906 -6.984 -17.823 1.00 98.88 207 LEU A CA 1
ATOM 1532 C C . LEU A 1 207 ? 9.352 -7.823 -18.978 1.00 98.88 207 LEU A C 1
ATOM 1534 O O . LEU A 1 207 ? 8.149 -7.800 -19.205 1.00 98.88 207 LEU A O 1
ATOM 1538 N N . GLU A 1 208 ? 10.181 -8.606 -19.667 1.00 98.75 208 GLU A N 1
ATOM 1539 C CA . GLU A 1 208 ? 9.737 -9.545 -20.705 1.00 98.75 208 GLU A CA 1
ATOM 1540 C C . GLU A 1 208 ? 8.824 -10.642 -20.139 1.00 98.75 208 GLU A C 1
ATOM 1542 O O . GLU A 1 208 ? 7.821 -11.004 -20.758 1.00 98.75 208 GLU A O 1
ATOM 1547 N N . GLY A 1 209 ? 9.156 -11.181 -18.961 1.00 98.81 209 GLY A N 1
ATOM 1548 C CA . GLY A 1 209 ? 8.309 -12.140 -18.246 1.00 98.81 209 GLY A CA 1
ATOM 1549 C C . GLY A 1 209 ? 6.999 -11.529 -17.780 1.00 98.81 209 GLY A C 1
ATOM 1550 O O . GLY A 1 209 ? 5.928 -12.097 -18.000 1.00 98.81 209 GLY A O 1
ATOM 1551 N N . PHE A 1 210 ? 7.091 -10.348 -17.180 1.00 98.75 210 PHE A N 1
ATOM 1552 C CA . PHE A 1 210 ? 5.963 -9.642 -16.600 1.00 98.75 210 PHE A CA 1
ATOM 1553 C C . PHE A 1 210 ? 4.978 -9.181 -17.682 1.00 98.75 210 PHE A C 1
ATOM 1555 O O . PHE A 1 210 ? 3.775 -9.415 -17.569 1.00 98.75 210 PHE A O 1
ATOM 1562 N N . ALA A 1 211 ? 5.486 -8.622 -18.785 1.00 98.75 211 ALA A N 1
ATOM 1563 C CA . ALA A 1 211 ? 4.688 -8.213 -19.938 1.00 98.75 211 ALA A CA 1
ATOM 1564 C C . ALA A 1 211 ? 3.935 -9.387 -20.576 1.00 98.75 211 ALA A C 1
ATOM 1566 O O . ALA A 1 211 ? 2.774 -9.246 -20.953 1.00 98.75 211 ALA A O 1
ATOM 1567 N N . ALA A 1 212 ? 4.568 -10.559 -20.636 1.00 98.69 212 ALA A N 1
ATOM 1568 C CA . ALA A 1 212 ? 3.975 -11.777 -21.174 1.00 98.69 212 ALA A CA 1
ATOM 1569 C C . ALA A 1 212 ? 3.073 -12.535 -20.180 1.00 98.69 212 ALA A C 1
ATOM 1571 O O . ALA A 1 212 ? 2.655 -13.652 -20.479 1.00 98.69 212 ALA A O 1
ATOM 1572 N N . GLY A 1 213 ? 2.818 -11.983 -18.989 1.00 98.56 213 GLY A N 1
ATOM 1573 C CA . GLY A 1 213 ? 1.938 -12.601 -17.995 1.00 98.56 213 GLY A CA 1
ATOM 1574 C C . GLY A 1 213 ? 2.515 -13.849 -17.327 1.00 98.56 213 GLY A C 1
ATOM 1575 O O . GLY A 1 213 ? 1.771 -14.623 -16.725 1.00 98.56 213 GLY A O 1
ATOM 1576 N N . ARG A 1 214 ? 3.837 -14.066 -17.390 1.00 98.81 214 ARG A N 1
ATOM 1577 C CA . ARG A 1 214 ? 4.519 -15.223 -16.780 1.00 98.81 214 ARG A CA 1
ATOM 1578 C C . ARG A 1 214 ? 4.705 -15.037 -15.268 1.00 98.81 214 ARG A C 1
ATOM 1580 O O . ARG A 1 214 ? 5.787 -15.244 -14.726 1.00 98.81 214 ARG A O 1
ATOM 1587 N N . PHE A 1 215 ? 3.647 -14.622 -14.572 1.00 98.69 215 PHE A N 1
ATOM 1588 C CA . PHE A 1 215 ? 3.693 -14.264 -13.153 1.00 98.69 215 PHE A CA 1
ATOM 1589 C C . PHE A 1 215 ? 4.025 -15.459 -12.258 1.00 98.69 215 PHE A C 1
ATOM 1591 O O . PHE A 1 215 ? 4.825 -15.306 -11.342 1.00 98.69 215 PHE A O 1
ATOM 1598 N N . ASP A 1 216 ? 3.479 -16.649 -12.538 1.00 98.69 216 ASP A N 1
ATOM 1599 C CA . ASP A 1 216 ? 3.808 -17.865 -11.780 1.00 98.69 216 ASP A CA 1
ATOM 1600 C C . ASP A 1 216 ? 5.273 -18.304 -11.996 1.00 98.69 216 ASP A C 1
ATOM 1602 O O . ASP A 1 216 ? 5.912 -18.791 -11.065 1.00 98.69 216 ASP A O 1
ATOM 1606 N N . GLU A 1 217 ? 5.845 -18.072 -13.188 1.00 98.69 217 GLU A N 1
ATOM 1607 C CA . GLU A 1 217 ? 7.275 -18.313 -13.450 1.00 98.69 217 GLU A CA 1
ATOM 1608 C C . GLU A 1 217 ? 8.144 -17.388 -12.587 1.00 98.69 217 GLU A C 1
ATOM 1610 O O . GLU A 1 217 ? 9.042 -17.855 -11.886 1.00 98.69 217 GLU A O 1
ATOM 1615 N N . ILE A 1 218 ? 7.848 -16.083 -12.600 1.00 98.75 218 ILE A N 1
ATOM 1616 C CA . ILE A 1 218 ? 8.556 -15.075 -11.796 1.00 98.75 218 ILE A CA 1
ATOM 1617 C C . ILE A 1 218 ? 8.382 -15.360 -10.299 1.00 98.75 218 ILE A C 1
ATOM 1619 O O . ILE A 1 218 ? 9.335 -15.259 -9.529 1.00 98.75 218 ILE A O 1
ATOM 1623 N N . ALA A 1 219 ? 7.189 -15.774 -9.874 1.00 98.62 219 ALA A N 1
ATOM 1624 C CA . ALA A 1 219 ? 6.906 -16.167 -8.498 1.00 98.62 219 ALA A CA 1
ATOM 1625 C C . ALA A 1 219 ? 7.729 -17.382 -8.027 1.00 98.62 219 ALA A C 1
ATOM 1627 O O . ALA A 1 219 ? 7.970 -17.535 -6.827 1.00 98.62 219 ALA A O 1
ATOM 1628 N N . GLY A 1 220 ? 8.186 -18.222 -8.960 1.00 98.50 220 GLY A N 1
ATOM 1629 C CA . GLY A 1 220 ? 9.088 -19.344 -8.708 1.00 98.50 220 GLY A CA 1
ATOM 1630 C C . GLY A 1 220 ? 10.573 -18.972 -8.640 1.00 98.50 220 GLY A C 1
ATOM 1631 O O . GLY A 1 220 ? 11.399 -19.843 -8.363 1.00 98.50 220 GLY A O 1
ATOM 1632 N N . TRP A 1 221 ? 10.949 -17.712 -8.892 1.00 98.50 221 TRP A N 1
ATOM 1633 C CA . TRP A 1 221 ? 12.349 -17.293 -8.835 1.00 98.50 221 TRP A CA 1
ATOM 1634 C C . TRP A 1 221 ? 12.925 -17.396 -7.418 1.00 98.50 221 TRP A C 1
ATOM 1636 O O . TRP A 1 221 ? 12.243 -17.214 -6.407 1.00 98.50 221 TRP A O 1
ATOM 1646 N N . ASN A 1 222 ? 14.232 -17.652 -7.338 1.00 97.31 222 ASN A N 1
ATOM 1647 C CA . ASN A 1 222 ? 14.947 -17.636 -6.069 1.00 97.31 222 ASN A CA 1
ATOM 1648 C C . ASN A 1 222 ? 15.135 -16.183 -5.602 1.00 97.31 222 ASN A C 1
ATOM 1650 O O . ASN A 1 222 ? 15.928 -15.440 -6.177 1.00 97.31 222 ASN A O 1
ATOM 1654 N N . ALA A 1 223 ? 14.433 -15.790 -4.539 1.00 94.94 223 ALA A N 1
ATOM 1655 C CA . ALA A 1 223 ? 14.472 -14.424 -4.018 1.00 94.94 223 ALA A CA 1
ATOM 1656 C C . ALA A 1 223 ? 15.877 -13.968 -3.577 1.00 94.94 223 ALA A C 1
ATOM 1658 O O . ALA A 1 223 ? 16.215 -12.800 -3.750 1.00 94.94 223 ALA A O 1
ATOM 1659 N N . ALA A 1 224 ? 16.712 -14.874 -3.058 1.00 94.56 224 ALA A N 1
ATOM 1660 C CA . ALA A 1 224 ? 18.085 -14.541 -2.685 1.00 94.56 224 ALA A CA 1
ATOM 1661 C C . ALA A 1 224 ? 18.961 -14.279 -3.922 1.00 94.56 224 ALA A C 1
ATOM 1663 O O . ALA A 1 224 ? 19.824 -13.407 -3.888 1.00 94.56 224 ALA A O 1
ATOM 1664 N N . GLU A 1 225 ? 18.722 -14.988 -5.034 1.00 96.81 225 GLU A N 1
ATOM 1665 C CA . GLU A 1 225 ? 19.385 -14.691 -6.313 1.00 96.81 225 GLU A CA 1
ATOM 1666 C C . GLU A 1 225 ? 18.929 -13.344 -6.879 1.00 96.81 225 GLU A C 1
ATOM 1668 O O . GLU A 1 225 ? 19.752 -12.600 -7.404 1.00 96.81 225 GLU A O 1
ATOM 1673 N N . VAL A 1 226 ? 17.644 -12.999 -6.751 1.00 97.50 226 VAL A N 1
ATOM 1674 C CA . VAL A 1 226 ? 17.145 -11.674 -7.157 1.00 97.50 226 VAL A CA 1
ATOM 1675 C C . VAL A 1 226 ? 17.922 -10.579 -6.428 1.00 97.50 226 VAL A C 1
ATOM 1677 O O . VAL A 1 226 ? 18.513 -9.723 -7.077 1.00 97.50 226 VAL A O 1
ATOM 1680 N N . VAL A 1 227 ? 18.007 -10.649 -5.097 1.00 95.81 227 VAL A N 1
ATOM 1681 C CA . VAL A 1 227 ? 18.741 -9.649 -4.303 1.00 95.81 227 VAL A CA 1
ATOM 1682 C C . VAL A 1 227 ? 20.231 -9.634 -4.647 1.00 95.81 227 VAL A C 1
ATOM 1684 O O . VAL A 1 227 ? 20.815 -8.567 -4.809 1.00 95.81 227 VAL A O 1
ATOM 1687 N N . ARG A 1 228 ? 20.856 -10.805 -4.808 1.00 95.56 228 ARG A N 1
ATOM 1688 C CA . ARG A 1 228 ? 22.277 -10.901 -5.165 1.00 95.56 228 ARG A CA 1
ATOM 1689 C C . ARG A 1 228 ? 22.581 -10.288 -6.533 1.00 95.56 228 ARG A C 1
ATOM 1691 O O . ARG A 1 228 ? 23.595 -9.616 -6.680 1.00 95.56 228 ARG A O 1
ATOM 1698 N N . SER A 1 229 ? 21.744 -10.555 -7.531 1.00 96.69 229 SER A N 1
ATOM 1699 C CA . SER A 1 229 ? 22.012 -10.177 -8.922 1.00 96.69 229 SER A CA 1
ATOM 1700 C C . SER A 1 229 ? 21.485 -8.792 -9.297 1.00 96.69 229 SER A C 1
ATOM 1702 O O . SER A 1 229 ? 22.025 -8.185 -10.217 1.00 96.69 229 SER A O 1
ATOM 1704 N N . ALA A 1 230 ? 20.464 -8.284 -8.604 1.00 97.88 230 ALA A N 1
ATOM 1705 C CA . ALA A 1 230 ? 19.772 -7.038 -8.945 1.00 97.88 230 ALA A CA 1
ATOM 1706 C C . ALA A 1 230 ? 19.665 -6.035 -7.781 1.00 97.88 230 ALA A C 1
ATOM 1708 O O . ALA A 1 230 ? 19.133 -4.940 -7.965 1.00 97.88 230 ALA A O 1
ATOM 1709 N N . GLY A 1 231 ? 20.187 -6.389 -6.607 1.00 97.56 231 GLY A N 1
ATOM 1710 C CA . GLY A 1 231 ? 20.262 -5.533 -5.429 1.00 97.56 231 GLY A CA 1
ATOM 1711 C C . GLY A 1 231 ? 19.085 -5.680 -4.477 1.00 97.56 231 GLY A C 1
ATOM 1712 O O . GLY A 1 231 ? 18.043 -6.249 -4.805 1.00 97.56 231 GLY A O 1
ATOM 1713 N N . ASN A 1 232 ? 19.257 -5.171 -3.256 1.00 96.62 232 ASN A N 1
ATOM 1714 C CA . ASN A 1 232 ? 18.211 -5.193 -2.230 1.00 96.62 232 ASN A CA 1
ATOM 1715 C C . ASN A 1 232 ? 16.947 -4.444 -2.659 1.00 96.62 232 ASN A C 1
ATOM 1717 O O . ASN A 1 232 ? 15.855 -4.872 -2.306 1.00 96.62 232 ASN A O 1
ATOM 1721 N N . GLY A 1 233 ? 17.076 -3.405 -3.479 1.00 96.81 233 GLY A N 1
ATOM 1722 C CA . GLY A 1 233 ? 15.935 -2.695 -4.041 1.00 96.81 233 GLY A CA 1
ATOM 1723 C C . GLY A 1 233 ? 15.095 -3.530 -5.018 1.00 96.81 233 GLY A C 1
ATOM 1724 O O . GLY A 1 233 ? 13.877 -3.375 -5.104 1.00 96.81 233 GLY A O 1
ATOM 1725 N N . ALA A 1 234 ? 15.698 -4.512 -5.697 1.00 97.81 234 ALA A N 1
ATOM 1726 C CA . ALA A 1 234 ? 14.957 -5.431 -6.562 1.00 97.81 234 ALA A CA 1
ATOM 1727 C C . ALA A 1 234 ? 14.038 -6.388 -5.783 1.00 97.81 234 ALA A C 1
ATOM 1729 O O . ALA A 1 234 ? 13.182 -7.040 -6.383 1.00 97.81 234 ALA A O 1
ATOM 1730 N N . ALA A 1 235 ? 14.159 -6.476 -4.451 1.00 97.94 235 ALA A N 1
ATOM 1731 C CA . ALA A 1 235 ? 13.246 -7.261 -3.622 1.00 97.94 235 ALA A CA 1
ATOM 1732 C C . ALA A 1 235 ? 11.779 -6.807 -3.756 1.00 97.94 235 ALA A C 1
ATOM 1734 O O . ALA A 1 235 ? 10.865 -7.606 -3.521 1.00 97.94 235 ALA A O 1
ATOM 1735 N N . GLU A 1 236 ? 11.556 -5.565 -4.179 1.00 98.38 236 GLU A N 1
ATOM 1736 C CA . GLU A 1 236 ? 10.252 -4.920 -4.329 1.00 98.38 236 GLU A CA 1
ATOM 1737 C C . GLU A 1 236 ? 9.435 -5.410 -5.530 1.00 98.38 236 GLU A C 1
ATOM 1739 O O . GLU A 1 236 ? 8.246 -5.106 -5.625 1.00 98.38 236 GLU A O 1
ATOM 1744 N N . ILE A 1 237 ? 9.988 -6.269 -6.400 1.00 98.62 237 ILE A N 1
ATOM 1745 C CA . ILE A 1 237 ? 9.187 -6.966 -7.429 1.00 98.62 237 ILE A CA 1
ATOM 1746 C C . ILE A 1 237 ? 8.042 -7.803 -6.817 1.00 98.62 237 ILE A C 1
ATOM 1748 O O . ILE A 1 237 ? 7.094 -8.185 -7.503 1.00 98.62 237 ILE A O 1
ATOM 1752 N N . ARG A 1 238 ? 8.089 -8.054 -5.502 1.00 98.75 238 ARG A N 1
ATOM 1753 C CA . ARG A 1 238 ? 6.976 -8.570 -4.690 1.00 98.75 238 ARG A CA 1
ATOM 1754 C C . ARG A 1 238 ? 5.699 -7.749 -4.841 1.00 98.75 238 ARG A C 1
ATOM 1756 O O . ARG A 1 238 ? 4.628 -8.335 -4.991 1.00 98.75 238 ARG A O 1
ATOM 1763 N N . ASN A 1 239 ? 5.814 -6.423 -4.838 1.00 98.88 239 ASN A N 1
ATOM 1764 C CA . ASN A 1 239 ? 4.681 -5.510 -4.973 1.00 98.88 239 ASN A CA 1
ATOM 1765 C C . ASN A 1 239 ? 4.052 -5.630 -6.365 1.00 98.88 239 ASN A C 1
ATOM 1767 O O . ASN A 1 239 ? 2.830 -5.621 -6.501 1.00 98.88 239 ASN A O 1
ATOM 1771 N N . TRP A 1 240 ? 4.886 -5.828 -7.391 1.00 98.88 240 TRP A N 1
ATOM 1772 C CA . TRP A 1 240 ? 4.453 -6.036 -8.772 1.00 98.88 240 TRP A CA 1
ATOM 1773 C C . TRP A 1 240 ? 3.672 -7.345 -8.927 1.00 98.88 240 TRP A C 1
ATOM 1775 O O . TRP A 1 240 ? 2.593 -7.353 -9.517 1.00 98.88 240 TRP A O 1
ATOM 1785 N N . LEU A 1 241 ? 4.179 -8.448 -8.361 1.00 98.88 241 LEU A N 1
ATOM 1786 C CA . LEU A 1 241 ? 3.484 -9.742 -8.367 1.00 98.88 241 LEU A CA 1
ATOM 1787 C C . LEU A 1 241 ? 2.156 -9.695 -7.606 1.00 98.88 241 LEU A C 1
ATOM 1789 O O . LEU A 1 241 ? 1.170 -10.276 -8.057 1.00 98.88 241 LEU A O 1
ATOM 1793 N N . LEU A 1 242 ? 2.113 -8.995 -6.471 1.00 98.88 242 LEU A N 1
ATOM 1794 C CA . LEU A 1 242 ? 0.891 -8.831 -5.689 1.00 98.88 242 LEU A CA 1
ATOM 1795 C C . LEU A 1 242 ? -0.155 -8.032 -6.478 1.00 98.88 242 LEU A C 1
ATOM 1797 O O . LEU A 1 242 ? -1.295 -8.483 -6.602 1.00 98.88 242 LEU A O 1
ATOM 1801 N N . ALA A 1 243 ? 0.232 -6.902 -7.079 1.00 98.88 243 ALA A N 1
ATOM 1802 C CA . ALA A 1 243 ? -0.655 -6.104 -7.925 1.00 98.88 243 ALA A CA 1
ATOM 1803 C C . ALA A 1 243 ? -1.178 -6.903 -9.134 1.00 98.88 243 ALA A C 1
ATOM 1805 O O . ALA A 1 243 ? -2.382 -6.899 -9.399 1.00 98.88 243 ALA A O 1
ATOM 1806 N N . ALA A 1 244 ? -0.306 -7.658 -9.813 1.00 98.81 244 ALA A N 1
ATOM 1807 C CA . ALA A 1 244 ? -0.694 -8.546 -10.910 1.00 98.81 244 ALA A CA 1
ATOM 1808 C C . ALA A 1 244 ? -1.682 -9.636 -10.454 1.00 98.81 244 ALA A C 1
ATOM 1810 O O . ALA A 1 244 ? -2.686 -9.884 -11.127 1.00 98.81 244 ALA A O 1
ATOM 1811 N N . GLY A 1 245 ? -1.442 -10.243 -9.286 1.00 98.75 245 GLY A N 1
ATOM 1812 C CA . GLY A 1 245 ? -2.337 -11.224 -8.673 1.00 98.75 245 GLY A CA 1
ATOM 1813 C C . GLY A 1 245 ? -3.717 -10.649 -8.352 1.00 98.75 245 GLY A C 1
ATOM 1814 O O . GLY A 1 245 ? -4.725 -11.259 -8.709 1.00 98.75 245 GLY A O 1
ATOM 1815 N N . ALA A 1 246 ? -3.774 -9.458 -7.749 1.00 98.75 246 ALA A N 1
ATOM 1816 C CA . ALA A 1 246 ? -5.030 -8.787 -7.399 1.00 98.75 246 ALA A CA 1
ATOM 1817 C C . ALA A 1 246 ? -5.862 -8.455 -8.637 1.00 98.75 246 ALA A C 1
ATOM 1819 O O . ALA A 1 246 ? -7.055 -8.777 -8.713 1.00 98.75 246 ALA A O 1
ATOM 1820 N N . ALA A 1 247 ? -5.201 -7.900 -9.652 1.00 98.38 247 ALA A N 1
ATOM 1821 C CA . ALA A 1 247 ? -5.799 -7.588 -10.938 1.00 98.38 247 ALA A CA 1
ATOM 1822 C C . ALA A 1 247 ? -6.237 -8.837 -11.725 1.00 98.38 247 ALA A C 1
ATOM 1824 O O . ALA A 1 247 ? -7.044 -8.715 -12.645 1.00 98.38 247 ALA A O 1
ATOM 1825 N N . ARG A 1 248 ? -5.746 -10.035 -11.359 1.00 97.81 248 ARG A N 1
ATOM 1826 C CA . ARG A 1 248 ? -5.784 -11.247 -12.199 1.00 97.81 248 ARG A CA 1
ATOM 1827 C C . ARG A 1 248 ? -5.259 -10.946 -13.607 1.00 97.81 248 ARG A C 1
ATOM 1829 O O . ARG A 1 248 ? -5.856 -11.353 -14.602 1.00 97.81 248 ARG A O 1
ATOM 1836 N N . ALA A 1 249 ? -4.183 -10.161 -13.671 1.00 98.31 249 ALA A N 1
ATOM 1837 C CA . ALA A 1 249 ? -3.643 -9.666 -14.925 1.00 98.31 249 ALA A CA 1
ATOM 1838 C C . ALA A 1 249 ? -3.259 -10.827 -15.854 1.00 98.31 249 ALA A C 1
ATOM 1840 O O . ALA A 1 249 ? -2.879 -11.909 -15.406 1.00 98.31 249 ALA A O 1
ATOM 1841 N N . THR A 1 250 ? -3.339 -10.582 -17.156 1.00 98.31 250 THR A N 1
ATOM 1842 C CA . THR A 1 250 ? -2.953 -11.534 -18.214 1.00 98.31 250 THR A CA 1
ATOM 1843 C C . THR A 1 250 ? -1.604 -11.191 -18.847 1.00 98.31 250 THR A C 1
ATOM 1845 O O . THR A 1 250 ? -1.068 -11.959 -19.638 1.00 98.31 250 THR A O 1
ATOM 1848 N N . GLY A 1 251 ? -1.045 -10.040 -18.481 1.00 98.38 251 GLY A N 1
ATOM 1849 C CA . GLY A 1 251 ? 0.205 -9.497 -18.988 1.00 98.38 251 GLY A CA 1
ATOM 1850 C C . GLY A 1 251 ? 0.324 -8.025 -18.621 1.00 98.38 251 GLY A C 1
ATOM 1851 O O . GLY A 1 251 ? -0.436 -7.520 -17.790 1.00 98.38 251 GLY A O 1
ATOM 1852 N N . ALA A 1 252 ? 1.258 -7.329 -19.257 1.00 98.56 252 ALA A N 1
ATOM 1853 C CA . ALA A 1 252 ? 1.446 -5.897 -19.073 1.00 98.56 252 ALA A CA 1
ATOM 1854 C C . ALA A 1 252 ? 1.939 -5.233 -20.360 1.00 98.56 252 ALA A C 1
ATOM 1856 O O . ALA A 1 252 ? 2.750 -5.790 -21.100 1.00 98.56 252 ALA A O 1
ATOM 1857 N N . ARG A 1 253 ? 1.505 -3.998 -20.592 1.00 98.50 253 ARG A N 1
ATOM 1858 C CA . ARG A 1 253 ? 2.117 -3.093 -21.557 1.00 98.50 253 ARG A CA 1
ATOM 1859 C C . ARG A 1 253 ? 3.235 -2.326 -20.859 1.00 98.50 253 ARG A C 1
ATOM 1861 O O . ARG A 1 253 ? 2.980 -1.572 -19.921 1.00 98.50 253 ARG A O 1
ATOM 1868 N N . VAL A 1 254 ? 4.469 -2.485 -21.330 1.00 98.44 254 VAL A N 1
ATOM 1869 C CA . VAL A 1 254 ? 5.607 -1.687 -20.850 1.00 98.44 254 VAL A CA 1
ATOM 1870 C C . VAL A 1 254 ? 5.517 -0.299 -21.480 1.00 98.44 254 VAL A C 1
ATOM 1872 O O . VAL A 1 254 ? 5.704 -0.150 -22.685 1.00 98.44 254 VAL A O 1
ATOM 1875 N N . ALA A 1 255 ? 5.177 0.708 -20.678 1.00 97.12 255 ALA A N 1
ATOM 1876 C CA . ALA A 1 255 ? 5.083 2.094 -21.125 1.00 97.12 255 ALA A CA 1
ATOM 1877 C C . ALA A 1 255 ? 6.471 2.743 -21.233 1.00 97.12 255 ALA A C 1
ATOM 1879 O O . ALA A 1 255 ? 6.713 3.504 -22.165 1.00 97.12 255 ALA A O 1
ATOM 1880 N N . ALA A 1 256 ? 7.381 2.408 -20.314 1.00 98.12 256 ALA A N 1
ATOM 1881 C CA . ALA A 1 256 ? 8.795 2.756 -20.401 1.00 98.12 256 ALA A CA 1
ATOM 1882 C C . ALA A 1 256 ? 9.662 1.779 -19.596 1.00 98.12 256 ALA A C 1
ATOM 1884 O O . ALA A 1 256 ? 9.232 1.234 -18.575 1.00 98.12 256 ALA A O 1
ATOM 1885 N N . TYR A 1 257 ? 10.905 1.617 -20.047 1.00 98.38 257 TYR A N 1
ATOM 1886 C CA . TYR A 1 257 ? 12.003 1.118 -19.232 1.00 98.38 257 TYR A CA 1
ATOM 1887 C C . TYR A 1 257 ? 13.248 1.950 -19.505 1.00 98.38 257 TYR A C 1
ATOM 1889 O O . TYR A 1 257 ? 13.730 1.972 -20.637 1.00 98.38 257 TYR A O 1
ATOM 1897 N N . GLU A 1 258 ? 13.781 2.601 -18.476 1.00 97.75 258 GLU A N 1
ATOM 1898 C CA . GLU A 1 258 ? 14.970 3.434 -18.609 1.00 97.75 258 GLU A CA 1
ATOM 1899 C C . GLU A 1 258 ? 15.944 3.221 -17.439 1.00 97.75 258 GLU A C 1
ATOM 1901 O O . GLU A 1 258 ? 15.559 3.386 -16.279 1.00 97.75 258 GLU A O 1
ATOM 1906 N N . PRO A 1 259 ? 17.222 2.891 -17.704 1.00 96.50 259 PRO A N 1
ATOM 1907 C CA . PRO A 1 259 ? 18.257 2.871 -16.678 1.00 96.50 259 PRO A CA 1
ATOM 1908 C C . PRO A 1 259 ? 18.747 4.303 -16.436 1.00 96.50 259 PRO A C 1
ATOM 1910 O O . PRO A 1 259 ? 19.606 4.801 -17.171 1.00 96.50 259 PRO A O 1
ATOM 1913 N N . VAL A 1 260 ? 18.178 4.983 -15.442 1.00 94.88 260 VAL A N 1
ATOM 1914 C CA . VAL A 1 260 ? 18.492 6.390 -15.152 1.00 94.88 260 VAL A CA 1
ATOM 1915 C C . VAL A 1 260 ? 19.586 6.445 -14.091 1.00 94.88 260 VAL A C 1
ATOM 1917 O O . VAL A 1 260 ? 19.328 6.219 -12.906 1.00 94.88 260 VAL A O 1
ATOM 1920 N N . GLN A 1 261 ? 20.819 6.739 -14.506 1.00 92.94 261 GLN A N 1
ATOM 1921 C CA . GLN A 1 261 ? 21.992 6.640 -13.633 1.00 92.94 261 GLN A CA 1
ATOM 1922 C C . GLN A 1 261 ? 21.962 7.686 -12.510 1.00 92.94 261 GLN A C 1
ATOM 1924 O O . GLN A 1 261 ? 22.291 7.387 -11.363 1.00 92.94 261 GLN A O 1
ATOM 1929 N N . ALA A 1 262 ? 21.462 8.879 -12.812 1.00 91.75 262 ALA A N 1
ATOM 1930 C CA . ALA A 1 262 ? 21.160 9.959 -11.883 1.00 91.75 262 ALA A CA 1
ATOM 1931 C C . ALA A 1 262 ? 20.223 9.561 -10.734 1.00 91.75 262 ALA A C 1
ATOM 1933 O O . ALA A 1 262 ? 20.259 10.156 -9.654 1.00 91.75 262 ALA A O 1
ATOM 1934 N N . TRP A 1 263 ? 19.359 8.574 -10.973 1.00 93.50 263 TRP A N 1
ATOM 1935 C CA . TRP A 1 263 ? 18.429 8.029 -9.988 1.00 93.50 263 TRP A CA 1
ATOM 1936 C C . TRP A 1 263 ? 18.877 6.672 -9.450 1.00 93.50 263 TRP A C 1
ATOM 1938 O O . TRP A 1 263 ? 18.150 6.076 -8.660 1.00 93.50 263 TRP A O 1
ATOM 1948 N N . VAL A 1 264 ? 20.056 6.196 -9.869 1.00 93.94 264 VAL A N 1
ATOM 1949 C CA . VAL A 1 264 ? 20.701 4.942 -9.451 1.00 93.94 264 VAL A CA 1
ATOM 1950 C C . VAL A 1 264 ? 19.808 3.702 -9.570 1.00 93.94 264 VAL A C 1
ATOM 1952 O O . VAL A 1 264 ? 19.998 2.736 -8.838 1.00 93.94 264 VAL A O 1
ATOM 1955 N N . THR A 1 265 ? 18.816 3.738 -10.465 1.00 95.69 265 THR A N 1
ATOM 1956 C CA . THR A 1 265 ? 17.730 2.749 -10.510 1.00 95.69 265 THR A CA 1
ATOM 1957 C C . THR A 1 265 ? 17.316 2.429 -11.945 1.00 95.69 265 THR A C 1
ATOM 1959 O O . THR A 1 265 ? 17.203 3.324 -12.787 1.00 95.69 265 THR A O 1
ATOM 1962 N N . GLY A 1 266 ? 17.039 1.152 -12.219 1.00 97.62 266 GLY A N 1
ATOM 1963 C CA . GLY A 1 266 ? 16.296 0.730 -13.406 1.00 97.62 266 GLY A CA 1
ATOM 1964 C C . GLY A 1 266 ? 14.810 1.075 -13.279 1.00 97.62 266 GLY A C 1
ATOM 1965 O O . GLY A 1 266 ? 14.096 0.469 -12.481 1.00 97.62 266 GLY A O 1
ATOM 1966 N N . ILE A 1 267 ? 14.325 2.041 -14.059 1.00 98.06 267 ILE A N 1
ATOM 1967 C CA . ILE A 1 267 ? 12.957 2.556 -13.940 1.00 98.06 267 ILE A CA 1
ATOM 1968 C C . ILE A 1 267 ? 12.022 1.827 -14.894 1.00 98.06 267 ILE A C 1
ATOM 1970 O O . ILE A 1 267 ? 12.057 2.067 -16.099 1.00 98.06 267 ILE A O 1
ATOM 1974 N N . GLY A 1 268 ? 11.163 0.965 -14.353 1.00 98.25 268 GLY A N 1
ATOM 1975 C CA . GLY A 1 268 ? 10.058 0.353 -15.089 1.00 98.25 268 GLY A CA 1
ATOM 1976 C C . GLY A 1 268 ? 8.739 1.092 -14.861 1.00 98.25 268 GLY A C 1
ATOM 1977 O O . GLY A 1 268 ? 8.416 1.458 -13.731 1.00 98.25 268 GLY A O 1
ATOM 1978 N N . VAL A 1 269 ? 7.958 1.275 -15.927 1.00 98.69 269 VAL A N 1
ATOM 1979 C CA . VAL A 1 269 ? 6.584 1.796 -15.879 1.00 98.69 269 VAL A CA 1
ATOM 1980 C C . VAL A 1 269 ? 5.706 0.907 -16.753 1.00 98.69 269 VAL A C 1
ATOM 1982 O O . VAL A 1 269 ? 5.931 0.801 -17.961 1.00 98.69 269 VAL A O 1
ATOM 1985 N N . THR A 1 270 ? 4.713 0.250 -16.157 1.00 98.81 270 THR A N 1
ATOM 1986 C CA . THR A 1 270 ? 3.851 -0.717 -16.847 1.00 98.81 270 THR A CA 1
ATOM 1987 C C . THR A 1 270 ? 2.381 -0.500 -16.528 1.00 98.81 270 THR A C 1
ATOM 1989 O O . THR A 1 270 ? 2.027 -0.136 -15.411 1.00 98.81 270 THR A O 1
ATOM 1992 N N . GLU A 1 271 ? 1.524 -0.771 -17.504 1.00 98.69 271 GLU A N 1
ATOM 1993 C CA . GLU A 1 271 ? 0.080 -0.889 -17.314 1.00 98.69 271 GLU A CA 1
ATOM 1994 C C . GLU A 1 271 ? -0.318 -2.359 -17.475 1.00 98.69 271 GLU A C 1
ATOM 1996 O O . GLU A 1 271 ? 0.049 -3.000 -18.461 1.00 98.69 271 GLU A O 1
ATOM 2001 N N . LEU A 1 272 ? -1.024 -2.918 -16.495 1.00 98.69 272 LEU A N 1
ATOM 2002 C CA . LEU A 1 272 ? -1.413 -4.326 -16.476 1.00 98.69 272 LEU A CA 1
ATOM 2003 C C . LEU A 1 272 ? -2.617 -4.570 -17.392 1.00 98.69 272 LEU A C 1
ATOM 2005 O O . LEU A 1 272 ? -3.576 -3.802 -17.419 1.00 98.69 272 LEU A O 1
ATOM 2009 N N . LEU A 1 273 ? -2.585 -5.688 -18.112 1.00 98.06 273 LEU A N 1
ATOM 2010 C CA . LEU A 1 273 ? -3.677 -6.120 -18.977 1.00 98.06 273 LEU A CA 1
ATOM 2011 C C . LEU A 1 273 ? -4.699 -6.898 -18.149 1.00 98.06 273 LEU A C 1
ATOM 2013 O O . LEU A 1 273 ? -4.448 -8.035 -17.735 1.00 98.06 273 LEU A O 1
ATOM 2017 N N . LEU A 1 274 ? -5.850 -6.281 -17.900 1.00 95.75 274 LEU A N 1
ATOM 2018 C CA . LEU A 1 274 ? -6.950 -6.901 -17.167 1.00 95.75 274 LEU A CA 1
ATOM 2019 C C . LEU A 1 274 ? -7.620 -8.006 -18.003 1.00 95.75 274 LEU A C 1
ATOM 2021 O O . LEU A 1 274 ? -7.674 -7.900 -19.232 1.00 95.75 274 LEU A O 1
ATOM 2025 N N . PRO A 1 275 ? -8.132 -9.075 -17.369 1.00 89.81 275 PRO A N 1
ATOM 2026 C CA . PRO A 1 275 ? -8.856 -10.113 -18.086 1.00 89.81 275 PRO A CA 1
ATOM 2027 C C . PRO A 1 275 ? -10.157 -9.537 -18.673 1.00 89.81 275 PRO A C 1
ATOM 2029 O O . PRO A 1 275 ? -10.805 -8.707 -18.031 1.00 89.81 275 PRO A O 1
ATOM 2032 N N . PRO A 1 276 ? -10.577 -9.974 -19.873 1.00 73.56 276 PRO A N 1
ATOM 2033 C CA . PRO A 1 276 ? -11.844 -9.542 -20.448 1.00 73.56 276 PRO A CA 1
ATOM 2034 C C . PRO A 1 276 ? -13.007 -9.963 -19.540 1.00 73.56 276 PRO A C 1
ATOM 2036 O O . PRO A 1 276 ? -13.084 -11.125 -19.146 1.00 73.56 276 PRO A O 1
ATOM 2039 N N . GLY A 1 277 ? -13.874 -8.993 -19.220 1.00 64.56 277 GLY A N 1
ATOM 2040 C CA . GLY A 1 277 ? -15.066 -9.071 -18.363 1.00 64.56 277 GLY A CA 1
ATOM 2041 C C . GLY A 1 277 ? -15.417 -10.452 -17.808 1.00 64.56 277 GLY A C 1
ATOM 2042 O O . GLY A 1 277 ? -16.194 -11.188 -18.412 1.00 64.56 277 GLY A O 1
ATOM 2043 N N . GLN A 1 278 ? -14.891 -10.780 -16.627 1.00 50.78 278 GLN A N 1
ATOM 2044 C CA . GLN A 1 278 ? -15.373 -11.906 -15.833 1.00 50.78 278 GLN A CA 1
ATOM 2045 C C . GLN A 1 278 ? -16.142 -11.374 -14.627 1.00 50.78 278 GLN A C 1
ATOM 2047 O O . GLN A 1 278 ? -15.554 -10.879 -13.665 1.00 50.78 278 GLN A O 1
ATOM 2052 N N . ALA A 1 279 ? -17.468 -11.513 -14.677 1.00 41.09 279 ALA A N 1
ATOM 2053 C CA . ALA A 1 279 ? -18.292 -11.524 -13.478 1.00 41.09 279 ALA A CA 1
ATOM 2054 C C . ALA A 1 279 ? -17.830 -12.718 -12.624 1.00 41.09 279 ALA A C 1
ATOM 2056 O O . ALA A 1 279 ? -17.991 -13.869 -13.024 1.00 41.09 279 ALA A O 1
ATOM 2057 N N . GLY A 1 280 ? -17.145 -12.437 -11.516 1.00 42.75 280 GLY A N 1
ATOM 2058 C CA . GLY A 1 280 ? -16.565 -13.466 -10.657 1.00 42.75 280 GLY A CA 1
ATOM 2059 C C . GLY A 1 280 ? -17.630 -14.285 -9.930 1.00 42.75 280 GLY A C 1
ATOM 2060 O O . GLY A 1 280 ? -18.645 -13.742 -9.493 1.00 42.75 280 GLY A O 1
ATOM 2061 N N . GLU A 1 281 ? -17.364 -15.585 -9.778 1.00 40.50 281 GLU A N 1
ATOM 2062 C CA . GLU A 1 281 ? -18.060 -16.445 -8.823 1.00 40.50 281 GLU A CA 1
ATOM 2063 C C . GLU A 1 281 ? -17.996 -15.844 -7.415 1.00 40.50 281 GLU A C 1
ATOM 2065 O O . GLU A 1 281 ? -16.962 -15.369 -6.941 1.00 40.50 281 GLU A O 1
ATOM 2070 N N . THR A 1 282 ? -19.156 -15.853 -6.770 1.00 38.69 282 THR A N 1
ATOM 2071 C CA . THR A 1 282 ? -19.448 -15.212 -5.493 1.00 38.69 282 THR A CA 1
ATOM 2072 C C . THR A 1 282 ? -18.882 -15.989 -4.312 1.00 38.69 282 THR A C 1
ATOM 2074 O O . THR A 1 282 ? -19.268 -17.134 -4.079 1.00 38.69 282 THR A O 1
ATOM 2077 N N . LEU A 1 283 ? -18.079 -15.320 -3.486 1.00 41.44 283 LEU A N 1
ATOM 2078 C CA . LEU A 1 283 ? -17.966 -15.649 -2.066 1.00 41.44 283 LEU A CA 1
ATOM 2079 C C . LEU A 1 283 ? -19.026 -14.837 -1.302 1.00 41.44 283 LEU A C 1
ATOM 2081 O O . LEU A 1 283 ? -19.253 -13.674 -1.647 1.00 41.44 283 LEU A O 1
ATOM 2085 N N . PRO A 1 284 ? -19.710 -15.412 -0.298 1.00 36.62 284 PRO A N 1
ATOM 2086 C CA . PRO A 1 284 ? -20.728 -14.687 0.450 1.00 36.62 284 PRO A CA 1
ATOM 2087 C C . PRO A 1 284 ? -20.101 -13.488 1.170 1.00 36.62 284 PRO A C 1
ATOM 2089 O O . PRO A 1 284 ? -19.216 -13.645 2.012 1.00 36.62 284 PRO A O 1
ATOM 2092 N N . ALA A 1 285 ? -20.579 -12.288 0.839 1.00 43.19 285 ALA A N 1
ATOM 2093 C CA . ALA A 1 285 ? -20.228 -11.070 1.549 1.00 43.19 285 ALA A CA 1
ATOM 2094 C C . ALA A 1 285 ? -20.708 -11.177 3.003 1.00 43.19 285 ALA A C 1
ATOM 2096 O O . ALA A 1 285 ? -21.889 -11.420 3.264 1.00 43.19 285 ALA A O 1
ATOM 2097 N N . GLN A 1 286 ? -19.807 -10.982 3.964 1.00 42.59 286 GLN A N 1
ATOM 2098 C CA . GLN A 1 286 ? -20.227 -10.709 5.333 1.00 42.59 286 GLN A CA 1
ATOM 2099 C C . GLN A 1 286 ? -20.640 -9.243 5.403 1.00 42.59 286 GLN A C 1
ATOM 2101 O O . GLN A 1 286 ? -19.807 -8.348 5.272 1.00 42.59 286 GLN A O 1
ATOM 2106 N N . ALA A 1 287 ? -21.936 -8.998 5.590 1.00 39.28 287 ALA A N 1
ATOM 2107 C CA . ALA A 1 287 ? -22.455 -7.663 5.832 1.00 39.28 287 ALA A CA 1
ATOM 2108 C C . ALA A 1 287 ? -21.901 -7.144 7.169 1.00 39.28 287 ALA A C 1
ATOM 2110 O O . ALA A 1 287 ? -22.400 -7.485 8.244 1.00 39.28 287 ALA A O 1
ATOM 2111 N N . ALA A 1 288 ? -20.857 -6.321 7.115 1.00 45.75 288 ALA A N 1
ATOM 2112 C CA . ALA A 1 288 ? -20.472 -5.500 8.248 1.00 45.75 288 ALA A CA 1
ATOM 2113 C C . ALA A 1 288 ? -21.507 -4.372 8.356 1.00 45.75 288 ALA A C 1
ATOM 2115 O O . ALA A 1 288 ? -21.476 -3.409 7.594 1.00 45.75 288 ALA A O 1
ATOM 2116 N N . GLY A 1 289 ? -22.480 -4.516 9.261 1.00 44.59 289 GLY A N 1
ATOM 2117 C CA . GLY A 1 289 ? -23.410 -3.429 9.571 1.00 44.59 289 GLY A CA 1
ATOM 2118 C C . GLY A 1 289 ? -22.640 -2.164 9.961 1.00 44.59 289 GLY A C 1
ATOM 2119 O O . GLY A 1 289 ? -21.584 -2.261 10.589 1.00 44.59 289 GLY A O 1
ATOM 2120 N N . ALA A 1 290 ? -23.159 -0.991 9.588 1.00 50.50 290 ALA A N 1
ATOM 2121 C CA . ALA A 1 290 ? -22.539 0.296 9.888 1.00 50.50 290 ALA A CA 1
ATOM 2122 C C . ALA A 1 290 ? -22.320 0.441 11.405 1.00 50.50 290 ALA A C 1
ATOM 2124 O O . ALA A 1 290 ? -23.255 0.681 12.168 1.00 50.50 290 ALA A O 1
ATOM 2125 N N . ARG A 1 291 ? -21.079 0.243 11.853 1.00 64.56 291 ARG A N 1
ATOM 2126 C CA . ARG A 1 291 ? -20.653 0.487 13.232 1.00 64.56 291 ARG A CA 1
ATOM 2127 C C . ARG A 1 291 ? -20.105 1.904 13.328 1.00 64.56 291 ARG A C 1
ATOM 2129 O O . ARG A 1 291 ? -19.461 2.383 12.399 1.00 64.56 291 ARG A O 1
ATOM 2136 N N . ARG A 1 292 ? -20.339 2.552 14.471 1.00 80.44 292 ARG A N 1
ATOM 2137 C CA . ARG A 1 292 ? -19.705 3.827 14.820 1.00 80.44 292 ARG A CA 1
ATOM 2138 C C . ARG A 1 292 ? -18.183 3.695 14.687 1.00 80.44 292 ARG A C 1
ATOM 2140 O O . ARG A 1 292 ? -17.611 2.720 15.189 1.00 80.44 292 ARG A O 1
ATOM 2147 N N . ASP A 1 293 ? -17.531 4.669 14.048 1.00 80.69 293 ASP A N 1
ATOM 2148 C CA . ASP A 1 293 ? -16.076 4.766 14.144 1.00 80.69 293 ASP A CA 1
ATOM 2149 C C . ASP A 1 293 ? -15.709 5.180 15.568 1.00 80.69 293 ASP A C 1
ATOM 2151 O O . ASP A 1 293 ? -16.162 6.195 16.081 1.00 80.69 293 ASP A O 1
ATOM 2155 N N . ARG A 1 294 ? -14.901 4.347 16.211 1.00 88.44 294 ARG A N 1
ATOM 2156 C CA . ARG A 1 294 ? -14.482 4.483 17.605 1.00 88.44 294 ARG A CA 1
ATOM 2157 C C . ARG A 1 294 ? -12.978 4.703 17.732 1.00 88.44 294 ARG A C 1
ATOM 2159 O O . ARG A 1 294 ? -12.433 4.544 18.819 1.00 88.44 294 ARG A O 1
ATOM 2166 N N . HIS A 1 295 ? -12.283 5.033 16.636 1.00 85.50 295 HIS A N 1
ATOM 2167 C CA . HIS A 1 295 ? -10.820 5.092 16.633 1.00 85.50 295 HIS A CA 1
ATOM 2168 C C . HIS A 1 295 ? -10.261 6.060 17.670 1.00 85.50 295 HIS A C 1
ATOM 2170 O O . HIS A 1 295 ? -9.401 5.692 18.472 1.00 85.50 295 HIS A O 1
ATOM 2176 N N . ALA A 1 296 ? -10.720 7.311 17.600 1.00 89.75 296 ALA A N 1
ATOM 2177 C CA . ALA A 1 296 ? -10.205 8.394 18.417 1.00 89.75 296 ALA A CA 1
ATOM 2178 C C . ALA A 1 296 ? -10.476 8.100 19.892 1.00 89.75 296 ALA A C 1
ATOM 2180 O O . ALA A 1 296 ? -9.571 8.227 20.716 1.00 89.75 296 ALA A O 1
ATOM 2181 N N . LEU A 1 297 ? -11.681 7.606 20.186 1.00 94.38 297 LEU A N 1
ATOM 2182 C CA . LEU A 1 297 ? -12.106 7.173 21.509 1.00 94.38 297 LEU A CA 1
ATOM 2183 C C . LEU A 1 297 ? -11.259 6.019 22.057 1.00 94.38 297 LEU A C 1
ATOM 2185 O O . LEU A 1 297 ? -10.722 6.117 23.157 1.00 94.38 297 LEU A O 1
ATOM 2189 N N . GLU A 1 298 ? -11.073 4.940 21.299 1.00 93.94 298 GLU A N 1
ATOM 2190 C CA . GLU A 1 298 ? -10.263 3.800 21.743 1.00 93.94 298 GLU A CA 1
ATOM 2191 C C . GLU A 1 298 ? -8.786 4.182 21.918 1.00 93.94 298 GLU A C 1
ATOM 2193 O O . GLU A 1 298 ? -8.147 3.772 22.891 1.00 93.94 298 GLU A O 1
ATOM 2198 N N . ARG A 1 299 ? -8.248 5.034 21.035 1.00 92.81 299 ARG A N 1
ATOM 2199 C CA . ARG A 1 299 ? -6.891 5.583 21.164 1.00 92.81 299 ARG A CA 1
ATOM 2200 C C . ARG A 1 299 ? -6.762 6.483 22.393 1.00 92.81 299 ARG A C 1
ATOM 2202 O O . ARG A 1 299 ? -5.742 6.416 23.077 1.00 92.81 299 ARG A O 1
ATOM 2209 N N . TYR A 1 300 ? -7.771 7.303 22.684 1.00 96.38 300 TYR A N 1
ATOM 2210 C CA . TYR A 1 300 ? -7.825 8.111 23.899 1.00 96.38 300 TYR A CA 1
ATOM 2211 C C . TYR A 1 300 ? -7.780 7.228 25.144 1.00 96.38 300 TYR A C 1
ATOM 2213 O O . TYR A 1 300 ? -6.904 7.409 25.981 1.00 96.38 300 TYR A O 1
ATOM 2221 N N . LEU A 1 301 ? -8.664 6.229 25.234 1.00 97.06 301 LEU A N 1
ATOM 2222 C CA . LEU A 1 301 ? -8.741 5.312 26.375 1.00 97.06 301 LEU A CA 1
ATOM 2223 C C . LEU A 1 301 ? -7.438 4.528 26.577 1.00 97.06 301 LEU A C 1
ATOM 2225 O O . LEU A 1 301 ? -6.998 4.342 27.711 1.00 97.06 301 LEU A O 1
ATOM 2229 N N . PHE A 1 302 ? -6.792 4.109 25.485 1.00 95.69 302 PHE A N 1
ATOM 2230 C CA . PHE A 1 302 ? -5.477 3.475 25.544 1.00 95.69 302 PHE A CA 1
ATOM 2231 C C . PHE A 1 302 ? -4.416 4.412 26.134 1.00 95.69 302 PHE A C 1
ATOM 2233 O O . PHE A 1 302 ? -3.691 4.014 27.042 1.00 95.69 302 PHE A O 1
ATOM 2240 N N . ARG A 1 303 ? -4.327 5.657 25.644 1.00 95.81 303 ARG A N 1
ATOM 2241 C CA . ARG A 1 303 ? -3.359 6.651 26.141 1.00 95.81 303 ARG A CA 1
ATOM 2242 C C . ARG A 1 303 ? -3.645 7.054 27.584 1.00 95.81 303 ARG A C 1
ATOM 2244 O O . ARG A 1 303 ? -2.721 7.134 28.386 1.00 95.81 303 ARG A O 1
ATOM 2251 N N . PHE A 1 304 ? -4.917 7.222 27.935 1.00 96.75 304 PHE A N 1
ATOM 2252 C CA . PHE A 1 304 ? -5.364 7.533 29.289 1.00 96.75 304 PHE A CA 1
ATOM 2253 C C . PHE A 1 304 ? -4.839 6.518 30.307 1.00 96.75 304 PHE A C 1
ATOM 2255 O O . PHE A 1 304 ? -4.360 6.903 31.367 1.00 96.75 304 PHE A O 1
ATOM 2262 N N . ASP A 1 305 ? -4.840 5.226 29.978 1.00 92.81 305 ASP A N 1
ATOM 2263 C CA . ASP A 1 305 ? -4.284 4.181 30.847 1.00 92.81 305 ASP A CA 1
ATOM 2264 C C . ASP A 1 305 ? -2.767 4.327 31.088 1.00 92.81 305 ASP A C 1
ATOM 2266 O O . ASP A 1 305 ? -2.248 3.843 32.091 1.00 92.81 305 ASP A O 1
ATOM 2270 N N . LYS A 1 306 ? -2.036 4.992 30.183 1.00 93.62 306 LYS A N 1
ATOM 2271 C CA . LYS A 1 306 ? -0.565 5.082 30.201 1.00 93.62 306 LYS A CA 1
ATOM 2272 C C . LYS A 1 306 ? -0.016 6.444 30.614 1.00 93.62 306 LYS A C 1
ATOM 2274 O O . LYS A 1 306 ? 1.159 6.525 30.961 1.00 93.62 306 LYS A O 1
ATOM 2279 N N . GLU A 1 307 ? -0.824 7.499 30.576 1.00 96.12 307 GLU A N 1
ATOM 2280 C CA . GLU A 1 307 ? -0.356 8.882 30.702 1.00 96.12 307 GLU A CA 1
ATOM 2281 C C . GLU A 1 307 ? -0.910 9.559 31.965 1.00 96.12 307 GLU A C 1
ATOM 2283 O O . GLU A 1 307 ? -2.049 10.029 31.956 1.00 96.12 307 GLU A O 1
ATOM 2288 N N . PRO A 1 308 ? -0.111 9.689 33.046 1.00 96.25 308 PRO A N 1
ATOM 2289 C CA . PRO A 1 308 ? -0.566 10.302 34.295 1.00 96.25 308 PRO A CA 1
ATOM 2290 C C . PRO A 1 308 ? -1.094 11.730 34.121 1.00 96.25 308 PRO A C 1
ATOM 2292 O O . PRO A 1 308 ? -2.099 12.089 34.721 1.00 96.25 308 PRO A O 1
ATOM 2295 N N . ALA A 1 309 ? -0.472 12.537 33.257 1.00 95.00 309 ALA A N 1
ATOM 2296 C CA . ALA A 1 309 ? -0.932 13.901 32.992 1.00 95.00 309 ALA A CA 1
ATOM 2297 C C . ALA A 1 309 ? -2.357 13.930 32.409 1.00 95.00 309 ALA A C 1
ATOM 2299 O O . ALA A 1 309 ? -3.176 14.748 32.822 1.00 95.00 309 ALA A O 1
ATOM 2300 N N . LEU A 1 310 ? -2.669 13.000 31.500 1.00 96.00 310 LEU A N 1
ATOM 2301 C CA . LEU A 1 310 ? -3.998 12.865 30.908 1.00 96.00 310 LEU A CA 1
ATOM 2302 C C . LEU A 1 310 ? -5.025 12.384 31.945 1.00 96.00 310 LEU A C 1
ATOM 2304 O O . LEU A 1 310 ? -6.157 12.867 31.975 1.00 96.00 310 LEU A O 1
ATOM 2308 N N . GLN A 1 311 ? -4.610 11.477 32.836 1.00 96.75 311 GLN A N 1
ATOM 2309 C CA . GLN A 1 311 ? -5.433 11.012 33.954 1.00 96.75 311 GLN A CA 1
ATOM 2310 C C . GLN A 1 311 ? -5.807 12.153 34.896 1.00 96.75 311 GLN A C 1
ATOM 2312 O O . GLN A 1 311 ? -6.981 12.314 35.227 1.00 96.75 311 GLN A O 1
ATOM 2317 N N . GLU A 1 312 ? -4.824 12.950 35.312 1.00 96.44 312 GLU A N 1
ATOM 2318 C CA . GLU A 1 312 ? -5.044 14.081 36.210 1.00 96.44 312 GLU A CA 1
ATOM 2319 C C . GLU A 1 312 ? -5.900 15.170 35.552 1.00 96.44 312 GLU A C 1
ATOM 2321 O O . GLU A 1 312 ? -6.846 15.651 36.177 1.00 96.44 312 GLU A O 1
ATOM 2326 N N . ALA A 1 313 ? -5.656 15.490 34.276 1.00 96.50 313 ALA A N 1
ATOM 2327 C CA . ALA A 1 313 ? -6.457 16.463 33.533 1.00 96.50 313 ALA A CA 1
ATOM 2328 C C . ALA A 1 313 ? -7.943 16.067 33.475 1.00 96.50 313 ALA A C 1
ATOM 2330 O O . ALA A 1 313 ? -8.814 16.883 33.788 1.00 96.50 313 ALA A O 1
ATOM 2331 N N . LEU A 1 314 ? -8.253 14.805 33.145 1.00 96.25 314 LEU A N 1
ATOM 2332 C CA . LEU A 1 314 ? -9.641 14.336 33.091 1.00 96.25 314 LEU A CA 1
ATOM 2333 C C . LEU A 1 314 ? -10.284 14.269 34.485 1.00 96.25 314 LEU A C 1
ATOM 2335 O O . LEU A 1 314 ? -11.447 14.643 34.644 1.00 96.25 314 LEU A O 1
ATOM 2339 N N . LYS A 1 315 ? -9.550 13.821 35.517 1.00 94.88 315 LYS A N 1
ATOM 2340 C CA . LYS A 1 315 ? -10.046 13.801 36.908 1.00 94.88 315 LYS A CA 1
ATOM 2341 C C . LYS A 1 315 ? -10.386 15.204 37.409 1.00 94.88 315 LYS A C 1
ATOM 2343 O O . LYS A 1 315 ? -11.381 15.356 38.115 1.00 94.88 315 LYS A O 1
ATOM 2348 N N . ALA A 1 316 ? -9.593 16.200 37.020 1.00 95.38 316 ALA A N 1
ATOM 2349 C CA . ALA A 1 316 ? -9.807 17.606 37.342 1.00 95.38 316 ALA A CA 1
ATOM 2350 C C . ALA A 1 316 ? -10.924 18.270 36.513 1.00 95.38 316 ALA A C 1
ATOM 2352 O O . ALA A 1 316 ? -11.262 19.421 36.776 1.00 95.38 316 ALA A O 1
ATOM 2353 N N . GLY A 1 317 ? -11.496 17.575 35.520 1.00 92.62 317 GLY A N 1
ATOM 2354 C CA . GLY A 1 317 ? -12.502 18.142 34.620 1.00 92.62 317 GLY A CA 1
ATOM 2355 C C . GLY A 1 317 ? -11.940 19.232 33.705 1.00 92.62 317 GLY A C 1
ATOM 2356 O O . GLY A 1 317 ? -12.667 20.145 33.321 1.00 92.62 317 GLY A O 1
ATOM 2357 N N . ALA A 1 318 ? -10.644 19.180 33.394 1.00 92.94 318 ALA A N 1
ATOM 2358 C CA . ALA A 1 318 ? -9.999 20.201 32.589 1.00 92.94 318 ALA A CA 1
ATOM 2359 C C . ALA A 1 318 ? -10.340 20.036 31.101 1.00 92.94 318 ALA A C 1
ATOM 2361 O O . ALA A 1 318 ? -10.233 18.942 30.555 1.00 92.94 318 ALA A O 1
ATOM 2362 N N . GLU A 1 319 ? -10.686 21.129 30.418 1.00 86.44 319 GLU A N 1
ATOM 2363 C CA . GLU A 1 319 ? -11.034 21.088 28.986 1.00 86.44 319 GLU A CA 1
ATOM 2364 C C . GLU A 1 319 ? -9.883 20.573 28.110 1.00 86.44 319 GLU A C 1
ATOM 2366 O O . GLU A 1 319 ? -10.110 19.800 27.180 1.00 86.44 319 GLU A O 1
ATOM 2371 N N . HIS A 1 320 ? -8.641 20.898 28.480 1.00 90.88 320 HIS A N 1
ATOM 2372 C CA . HIS A 1 320 ? -7.445 20.429 27.777 1.00 90.88 320 HIS A CA 1
ATOM 2373 C C . HIS A 1 320 ? -7.207 18.916 27.904 1.00 90.88 320 HIS A C 1
ATOM 2375 O O . HIS A 1 320 ? -6.314 18.378 27.254 1.00 90.88 320 HIS A O 1
ATOM 2381 N N . ALA A 1 321 ? -7.998 18.197 28.713 1.00 93.00 321 ALA A N 1
ATOM 2382 C CA . ALA A 1 321 ? -7.927 16.742 28.813 1.00 93.00 321 ALA A CA 1
ATOM 2383 C C . ALA A 1 321 ? -8.272 16.031 27.497 1.00 93.00 321 ALA A C 1
ATOM 2385 O O . ALA A 1 321 ? -8.085 14.822 27.417 1.00 93.00 321 ALA A O 1
ATOM 2386 N N . PHE A 1 322 ? -8.788 16.741 26.490 1.00 95.19 322 PHE A N 1
ATOM 2387 C CA . PHE A 1 322 ? -9.108 16.199 25.167 1.00 95.19 322 PHE A CA 1
ATOM 2388 C C . PHE A 1 322 ? -8.255 16.804 24.044 1.00 95.19 322 PHE A C 1
ATOM 2390 O O . PHE A 1 322 ? -8.413 16.417 22.884 1.00 95.19 322 PHE A O 1
ATOM 2397 N N . ASP A 1 323 ? -7.341 17.725 24.360 1.00 91.44 323 ASP A N 1
ATOM 2398 C CA . ASP A 1 323 ? -6.542 18.424 23.356 1.00 91.44 323 ASP A CA 1
ATOM 2399 C C . ASP A 1 323 ? -5.665 17.448 22.565 1.00 91.44 323 ASP A C 1
ATOM 2401 O O . ASP A 1 323 ? -4.999 16.571 23.113 1.00 91.44 323 ASP A O 1
ATOM 2405 N N . GLY A 1 324 ? -5.677 17.586 21.238 1.00 87.19 324 GLY A N 1
ATOM 2406 C CA . GLY A 1 324 ? -4.935 16.696 20.339 1.00 87.19 324 GLY A CA 1
ATOM 2407 C C . GLY A 1 324 ? -5.547 15.300 20.166 1.00 87.19 324 GLY A C 1
ATOM 2408 O O . GLY A 1 324 ? -4.976 14.470 19.456 1.00 87.19 324 GLY A O 1
ATOM 2409 N N . HIS A 1 325 ? -6.713 15.033 20.758 1.00 89.94 325 HIS A N 1
ATOM 2410 C CA . HIS A 1 325 ? -7.493 13.829 20.510 1.00 89.94 325 HIS A CA 1
ATOM 2411 C C . HIS A 1 325 ? -8.697 14.199 19.642 1.00 89.94 325 HIS A C 1
ATOM 2413 O O . HIS A 1 325 ? -9.514 15.034 20.021 1.00 89.94 325 HIS A O 1
ATOM 2419 N N . ALA A 1 326 ? -8.803 13.595 18.456 1.00 88.88 326 ALA A N 1
ATOM 2420 C CA . ALA A 1 326 ? -9.854 13.869 17.470 1.00 88.88 326 ALA A CA 1
ATOM 2421 C C . ALA A 1 326 ? -11.226 13.288 17.881 1.00 88.88 326 ALA A C 1
ATOM 2423 O O . ALA A 1 326 ? -11.874 12.608 17.094 1.00 88.88 326 ALA A O 1
ATOM 2424 N N . LEU A 1 327 ? -11.618 13.508 19.136 1.00 92.88 327 LEU A N 1
ATOM 2425 C CA . LEU A 1 327 ? -12.880 13.080 19.723 1.00 92.88 327 LEU A CA 1
ATOM 2426 C C . LEU A 1 327 ? -13.988 14.048 19.338 1.00 92.88 327 LEU A C 1
ATOM 2428 O O . LEU A 1 327 ? -13.775 15.268 19.404 1.00 92.88 327 LEU A O 1
ATOM 2432 N N . ASP A 1 328 ? -15.163 13.514 19.027 1.00 93.25 328 ASP A N 1
ATOM 2433 C CA . ASP A 1 328 ? -16.364 14.330 18.858 1.00 93.25 328 ASP A CA 1
ATOM 2434 C C . ASP A 1 328 ? -16.998 14.733 20.203 1.00 93.25 328 ASP A C 1
ATOM 2436 O O . ASP A 1 328 ? -16.538 14.357 21.287 1.00 93.25 328 ASP A O 1
ATOM 2440 N N . ASP A 1 329 ? -18.045 15.554 20.142 1.00 94.50 329 ASP A N 1
ATOM 2441 C CA . ASP A 1 329 ? -18.690 16.097 21.338 1.00 94.50 329 ASP A CA 1
ATOM 2442 C C . ASP A 1 329 ? -19.386 15.023 22.185 1.00 94.50 329 ASP A C 1
ATOM 2444 O O . ASP A 1 329 ? -19.390 15.119 23.417 1.00 94.50 329 ASP A O 1
ATOM 2448 N N . GLU A 1 330 ? -19.941 13.981 21.559 1.00 95.56 330 GLU A N 1
ATOM 2449 C CA . GLU A 1 330 ? -20.576 12.882 22.285 1.00 95.56 330 GLU A CA 1
ATOM 2450 C C . GLU A 1 330 ? -19.535 12.049 23.027 1.00 95.56 330 GLU A C 1
ATOM 2452 O O . GLU A 1 330 ? -19.738 11.710 24.194 1.00 95.56 330 GLU A O 1
ATOM 2457 N N . GLU A 1 331 ? -18.404 11.765 22.387 1.00 96.06 331 GLU A N 1
ATOM 2458 C CA . GLU A 1 331 ? -17.284 11.033 22.975 1.00 96.06 331 GLU A CA 1
ATOM 2459 C C . GLU A 1 331 ? -16.701 11.782 24.162 1.00 96.06 331 GLU A C 1
ATOM 2461 O O . GLU A 1 331 ? -16.535 11.210 25.242 1.00 96.06 331 GLU A O 1
ATOM 2466 N N . ARG A 1 332 ? -16.454 13.086 23.999 1.00 96.12 332 ARG A N 1
ATOM 2467 C CA . ARG A 1 332 ? -15.986 13.943 25.094 1.00 96.12 332 ARG A CA 1
ATOM 2468 C C . ARG A 1 332 ? -16.986 13.950 26.243 1.00 96.12 332 ARG A C 1
ATOM 2470 O O . ARG A 1 332 ? -16.579 13.841 27.398 1.00 96.12 332 ARG A O 1
ATOM 2477 N N . ARG A 1 333 ? -18.288 14.056 25.954 1.00 96.19 333 ARG A N 1
ATOM 2478 C CA . ARG A 1 333 ? -19.342 14.003 26.979 1.00 96.19 333 ARG A CA 1
ATOM 2479 C C . ARG A 1 333 ? -19.320 12.671 27.728 1.00 96.19 333 ARG A C 1
ATOM 2481 O O . ARG A 1 333 ? -19.208 12.690 28.950 1.00 96.19 333 ARG A O 1
ATOM 2488 N N . ALA A 1 334 ? -19.345 11.539 27.023 1.00 96.56 334 ALA A N 1
ATOM 2489 C CA . ALA A 1 334 ? -19.337 10.210 27.637 1.00 96.56 334 ALA A CA 1
ATOM 2490 C C . ALA A 1 334 ? -18.097 9.984 28.522 1.00 96.56 334 ALA A C 1
ATOM 2492 O O . ALA A 1 334 ? -18.202 9.406 29.605 1.00 96.56 334 ALA A O 1
ATOM 2493 N N . LEU A 1 335 ? -16.929 10.490 28.106 1.00 97.12 335 LEU A N 1
ATOM 2494 C CA . LEU A 1 335 ? -15.697 10.442 28.898 1.00 97.12 335 LEU A CA 1
ATOM 2495 C C . LEU A 1 335 ? -15.759 11.336 30.147 1.00 97.12 335 LEU A C 1
ATOM 2497 O O . LEU A 1 335 ? -15.388 10.877 31.229 1.00 97.12 335 LEU A O 1
ATOM 2501 N N . ARG A 1 336 ? -16.250 12.582 30.029 1.00 95.94 336 ARG A N 1
ATOM 2502 C CA . ARG A 1 336 ? -16.429 13.504 31.173 1.00 95.94 336 ARG A CA 1
ATOM 2503 C C . ARG A 1 336 ? -17.407 12.937 32.203 1.00 95.94 336 ARG A C 1
ATOM 2505 O O . ARG A 1 336 ? -17.131 12.964 33.401 1.00 95.94 336 ARG A O 1
ATOM 2512 N N . GLU A 1 337 ? -18.529 12.407 31.729 1.00 96.31 337 GLU A N 1
ATOM 2513 C CA . GLU A 1 337 ? -19.599 11.836 32.554 1.00 96.31 337 GLU A CA 1
ATOM 2514 C C . GLU A 1 337 ? -19.262 10.433 33.072 1.00 96.31 337 GLU A C 1
ATOM 2516 O O . GLU A 1 337 ? -19.926 9.935 33.981 1.00 96.31 337 GLU A O 1
ATOM 2521 N N . ARG A 1 338 ? -18.193 9.818 32.547 1.00 96.50 338 ARG A N 1
ATOM 2522 C CA . ARG A 1 338 ? -17.749 8.460 32.885 1.00 96.50 338 ARG A CA 1
ATOM 2523 C C . ARG A 1 338 ? -18.844 7.429 32.603 1.00 96.50 338 ARG A C 1
ATOM 2525 O O . ARG A 1 338 ? -19.018 6.474 33.361 1.00 96.50 338 ARG A O 1
ATOM 2532 N N . ASP A 1 339 ? -19.570 7.616 31.505 1.00 97.12 339 ASP A N 1
ATOM 2533 C CA . ASP A 1 339 ? -20.672 6.749 31.097 1.00 97.12 339 ASP A CA 1
ATOM 2534 C C . ASP A 1 339 ? -20.146 5.467 30.436 1.00 97.12 339 ASP A C 1
ATOM 2536 O O . ASP A 1 339 ? -20.111 5.303 29.216 1.00 97.12 339 ASP A O 1
ATOM 2540 N N . LEU A 1 340 ? -19.701 4.537 31.282 1.00 97.00 340 LEU A N 1
ATOM 2541 C CA . LEU A 1 340 ? -19.116 3.262 30.863 1.00 97.00 340 LEU A CA 1
ATOM 2542 C C . LEU A 1 340 ? -20.095 2.404 30.054 1.00 97.00 340 LEU A C 1
ATOM 2544 O O . LEU A 1 340 ? -19.665 1.629 29.201 1.00 97.00 340 LEU A O 1
ATOM 2548 N N . ALA A 1 341 ? -21.394 2.534 30.325 1.00 95.56 341 ALA A N 1
ATOM 2549 C CA . ALA A 1 341 ? -22.425 1.771 29.644 1.00 95.56 341 ALA A CA 1
ATOM 2550 C C . ALA A 1 341 ? -22.590 2.253 28.199 1.00 95.56 341 ALA A C 1
ATOM 2552 O O . ALA A 1 341 ? -22.549 1.428 27.289 1.00 95.56 341 ALA A O 1
ATOM 2553 N N . THR A 1 342 ? -22.638 3.570 27.979 1.00 95.81 342 THR A N 1
ATOM 2554 C CA . THR A 1 342 ? -22.648 4.145 26.626 1.00 95.81 342 THR A CA 1
ATOM 2555 C C . THR A 1 342 ? -21.388 3.768 25.841 1.00 95.81 342 THR A C 1
ATOM 2557 O O . THR A 1 342 ? -21.491 3.375 24.679 1.00 95.81 342 THR A O 1
ATOM 2560 N N . LEU A 1 343 ? -20.199 3.787 26.466 1.00 95.31 343 LEU A N 1
ATOM 2561 C CA . LEU A 1 343 ? -18.966 3.322 25.808 1.00 95.31 343 LEU A CA 1
ATOM 2562 C C . LEU A 1 343 ? -19.091 1.864 25.326 1.00 95.31 343 LEU A C 1
ATOM 2564 O O . LEU A 1 343 ? -18.682 1.538 24.210 1.00 95.31 343 LEU A O 1
ATOM 2568 N N . TYR A 1 344 ? -19.681 0.987 26.142 1.00 94.25 344 TYR A N 1
ATOM 2569 C CA . TYR A 1 344 ? -19.919 -0.410 25.774 1.00 94.25 344 TYR A CA 1
ATOM 2570 C C . TYR A 1 344 ? -20.964 -0.557 24.660 1.00 94.25 344 TYR A C 1
ATOM 2572 O O . TYR A 1 344 ? -20.741 -1.314 23.717 1.00 94.25 344 TYR A O 1
ATOM 2580 N N . GLU A 1 345 ? -22.070 0.189 24.724 1.00 92.62 345 GLU A N 1
ATOM 2581 C CA . GLU A 1 345 ? -23.119 0.213 23.691 1.00 92.62 345 GLU A CA 1
ATOM 2582 C C . GLU A 1 345 ? -22.576 0.690 22.333 1.00 92.62 345 GLU A C 1
ATOM 2584 O O . GLU A 1 345 ? -22.954 0.159 21.289 1.00 92.62 345 GLU A O 1
ATOM 2589 N N . TRP A 1 346 ? -21.621 1.625 22.333 1.00 93.12 346 TRP A N 1
ATOM 2590 C CA . TRP A 1 346 ? -20.883 2.047 21.136 1.00 93.12 346 TRP A CA 1
ATOM 2591 C C . TRP A 1 346 ? -19.880 1.007 20.614 1.00 93.12 346 TRP A C 1
ATOM 2593 O O . TRP A 1 346 ? -19.269 1.205 19.561 1.00 93.12 346 TRP A O 1
ATOM 2603 N N . GLY A 1 347 ? -19.709 -0.112 21.319 1.00 90.88 347 GLY A N 1
ATOM 2604 C CA . GLY A 1 347 ? -18.831 -1.207 20.923 1.00 90.88 347 GLY A CA 1
ATOM 2605 C C . GLY A 1 347 ? -17.350 -0.946 21.187 1.00 90.88 347 GLY A C 1
ATOM 2606 O O . GLY A 1 347 ? -16.514 -1.596 20.557 1.00 90.88 347 GLY A O 1
ATOM 2607 N N . VAL A 1 348 ? -17.012 -0.016 22.091 1.00 93.12 348 VAL A N 1
ATOM 2608 C CA . VAL A 1 348 ? -15.633 0.172 22.570 1.00 93.12 348 VAL A CA 1
ATOM 2609 C C . VAL A 1 348 ? -15.121 -1.135 23.160 1.00 93.12 348 VAL A C 1
ATOM 2611 O O . VAL A 1 348 ? -15.820 -1.810 23.921 1.00 93.12 348 VAL A O 1
ATOM 2614 N N . HIS A 1 349 ? -13.877 -1.489 22.833 1.00 93.00 349 HIS A N 1
ATOM 2615 C CA . HIS A 1 349 ? -13.288 -2.734 23.302 1.00 93.00 349 HIS A CA 1
ATOM 2616 C C . HIS A 1 349 ? -13.365 -2.864 24.843 1.00 93.00 349 HIS A C 1
ATOM 2618 O O . HIS A 1 349 ? -12.810 -2.021 25.558 1.00 93.00 349 HIS A O 1
ATOM 2624 N N . PRO A 1 350 ? -13.962 -3.942 25.397 1.00 94.00 350 PRO A N 1
ATOM 2625 C CA . PRO A 1 350 ? -14.215 -4.053 26.837 1.00 94.00 350 PRO A CA 1
ATOM 2626 C C . PRO A 1 350 ? -12.971 -3.938 27.727 1.00 94.00 350 PRO A C 1
ATOM 2628 O O . PRO A 1 350 ? -13.062 -3.429 28.841 1.00 94.00 350 PRO A O 1
ATOM 2631 N N . LEU A 1 351 ? -11.793 -4.365 27.250 1.00 95.56 351 LEU A N 1
ATOM 2632 C CA . LEU A 1 351 ? -10.540 -4.190 28.003 1.00 95.56 351 LEU A CA 1
ATOM 2633 C C . LEU A 1 351 ? -10.120 -2.719 28.151 1.00 95.56 351 LEU A C 1
ATOM 2635 O O . LEU A 1 351 ? -9.547 -2.372 29.181 1.00 95.56 351 LEU A O 1
ATOM 2639 N N . LEU A 1 352 ? -10.426 -1.857 27.176 1.00 97.12 352 LEU A N 1
ATOM 2640 C CA . LEU A 1 352 ? -10.160 -0.420 27.288 1.00 97.12 352 LEU A CA 1
ATOM 2641 C C . LEU A 1 352 ? -11.093 0.212 28.323 1.00 97.12 352 LEU A C 1
ATOM 2643 O O . LEU A 1 352 ? -10.628 0.946 29.192 1.00 97.12 352 LEU A O 1
ATOM 2647 N N . ILE A 1 353 ? -12.381 -0.155 28.300 1.00 97.19 353 ILE A N 1
ATOM 2648 C CA . ILE A 1 353 ? -13.359 0.289 29.307 1.00 97.19 353 ILE A CA 1
ATOM 2649 C C . ILE A 1 353 ? -12.937 -0.180 30.703 1.00 97.19 353 ILE A C 1
ATOM 2651 O O . ILE A 1 353 ? -12.933 0.608 31.646 1.00 97.19 353 ILE A O 1
ATOM 2655 N N . ARG A 1 354 ? -12.532 -1.450 30.844 1.00 96.88 354 ARG A N 1
ATOM 2656 C CA . ARG A 1 354 ? -12.063 -2.024 32.114 1.00 96.88 354 ARG A CA 1
ATOM 2657 C C . ARG A 1 354 ? -10.880 -1.242 32.685 1.00 96.88 354 ARG A C 1
ATOM 2659 O O . ARG A 1 354 ? -10.878 -0.946 33.875 1.00 96.88 354 ARG A O 1
ATOM 2666 N N . ASN A 1 355 ? -9.881 -0.933 31.860 1.00 96.88 355 ASN A N 1
ATOM 2667 C CA . ASN A 1 355 ? -8.692 -0.201 32.295 1.00 96.88 355 ASN A CA 1
ATOM 2668 C C . ASN A 1 355 ? -9.037 1.246 32.681 1.00 96.88 355 ASN A C 1
ATOM 2670 O O . ASN A 1 355 ? -8.678 1.687 33.769 1.00 96.88 355 ASN A O 1
ATOM 2674 N N . PHE A 1 356 ? -9.819 1.943 31.852 1.00 97.62 356 PHE A N 1
ATOM 2675 C CA . PHE A 1 356 ? -10.323 3.286 32.151 1.00 97.62 356 PHE A CA 1
ATOM 2676 C C . PHE A 1 356 ? -11.090 3.334 33.480 1.00 97.62 356 PHE A C 1
ATOM 2678 O O . PHE A 1 356 ? -10.809 4.169 34.342 1.00 97.62 356 PHE A O 1
ATOM 2685 N N . ALA A 1 357 ? -12.008 2.385 33.683 1.00 97.12 357 ALA A N 1
ATOM 2686 C CA . ALA A 1 357 ? -12.762 2.248 34.920 1.00 97.12 357 ALA A CA 1
ATOM 2687 C C . ALA A 1 357 ? -11.850 1.956 36.119 1.00 97.12 357 ALA A C 1
ATOM 2689 O O . ALA A 1 357 ? -12.014 2.577 37.166 1.00 97.12 357 ALA A O 1
ATOM 2690 N N . GLY A 1 358 ? -10.870 1.061 35.964 1.00 96.12 358 GLY A N 1
ATOM 2691 C CA . GLY A 1 358 ? -9.897 0.729 37.005 1.00 96.12 358 GLY A CA 1
ATOM 2692 C C . GLY A 1 358 ? -9.094 1.945 37.469 1.00 96.12 358 GLY A C 1
ATOM 2693 O O . GLY A 1 358 ? -9.027 2.211 38.667 1.00 96.12 358 GLY A O 1
ATOM 2694 N N . THR A 1 359 ? -8.570 2.731 36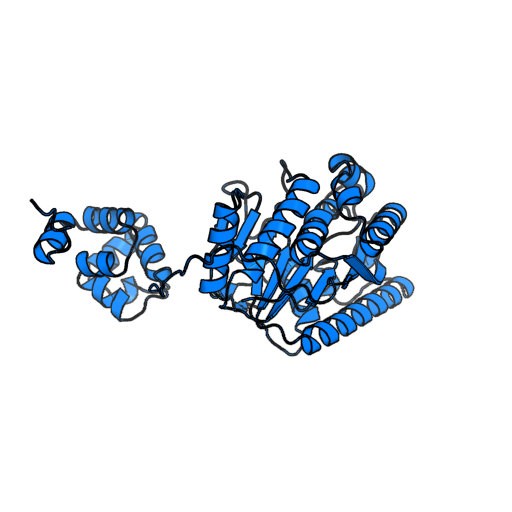.529 1.00 95.81 359 THR A N 1
ATOM 2695 C CA . THR A 1 359 ? -7.792 3.953 36.802 1.00 95.81 359 THR A CA 1
ATOM 2696 C C . THR A 1 359 ? -8.607 5.039 37.516 1.00 95.81 359 THR A C 1
ATOM 2698 O O . THR A 1 359 ? -8.054 5.833 38.277 1.00 95.81 359 THR A O 1
ATOM 2701 N N . LEU A 1 360 ? -9.928 5.066 37.314 1.00 96.06 360 LEU A N 1
ATOM 2702 C CA . LEU A 1 360 ? -10.847 6.004 37.968 1.00 96.06 360 LEU A CA 1
ATOM 2703 C C . LEU A 1 360 ? -11.571 5.423 39.199 1.00 96.06 360 LEU A C 1
ATOM 2705 O O . LEU A 1 360 ? -12.369 6.128 39.815 1.00 96.06 360 LEU A O 1
ATOM 2709 N N . GLY A 1 361 ? -11.330 4.159 39.563 1.00 95.81 361 GLY A N 1
ATOM 2710 C CA . GLY A 1 361 ? -12.016 3.491 40.677 1.00 95.81 361 GLY A CA 1
ATOM 2711 C C . GLY A 1 361 ? -13.510 3.222 40.437 1.00 95.81 361 GLY A C 1
ATOM 2712 O O . GLY A 1 361 ? -14.293 3.150 41.385 1.00 95.81 361 GLY A O 1
ATOM 2713 N N . LEU A 1 362 ? -13.932 3.091 39.178 1.00 96.19 362 LEU A N 1
ATOM 2714 C CA . LEU A 1 362 ? -15.329 2.913 38.780 1.00 96.19 362 LEU A CA 1
ATOM 2715 C C . LEU A 1 362 ? -15.718 1.431 38.682 1.00 96.19 362 LEU A C 1
ATOM 2717 O O . LEU A 1 362 ? -14.950 0.579 38.232 1.00 96.19 362 LEU A O 1
ATOM 2721 N N . ARG A 1 363 ? -16.969 1.117 39.036 1.00 95.00 363 ARG A N 1
ATOM 2722 C CA . ARG A 1 363 ? -17.527 -0.245 38.963 1.00 95.00 363 ARG A CA 1
ATOM 2723 C C . ARG A 1 363 ? -18.222 -0.482 37.618 1.00 95.00 363 ARG A C 1
ATOM 2725 O O . ARG A 1 363 ? -19.445 -0.430 37.542 1.00 95.00 363 ARG A O 1
ATOM 2732 N N . TYR A 1 364 ? -17.454 -0.761 36.564 1.00 93.19 364 TYR A N 1
ATOM 2733 C CA . TYR A 1 364 ? -17.995 -0.936 35.202 1.00 93.19 364 TYR A CA 1
ATOM 2734 C C . TYR A 1 364 ? -19.061 -2.039 35.089 1.00 93.19 364 TYR A C 1
ATOM 2736 O O . TYR A 1 364 ? -20.053 -1.858 34.395 1.00 93.19 364 TYR A O 1
ATOM 2744 N N . VAL A 1 365 ? -18.909 -3.145 35.828 1.00 93.12 365 VAL A N 1
ATOM 2745 C CA . VAL A 1 365 ? -19.914 -4.222 35.860 1.00 93.12 365 VAL A CA 1
ATOM 2746 C C . VAL A 1 365 ? -21.251 -3.699 36.389 1.00 93.12 365 VAL A C 1
ATOM 2748 O O . VAL A 1 365 ? -22.281 -3.940 35.770 1.00 93.12 365 VAL A O 1
ATOM 2751 N N . GLN A 1 366 ? -21.240 -2.927 37.484 1.00 93.06 366 GLN A N 1
ATOM 2752 C CA . GLN A 1 366 ? -22.460 -2.329 38.036 1.00 93.06 366 GLN A CA 1
ATOM 2753 C C . GLN A 1 366 ? -23.113 -1.376 37.030 1.00 93.06 366 GLN A C 1
ATOM 2755 O O . GLN A 1 366 ? -24.320 -1.450 36.843 1.00 93.06 366 GLN A O 1
ATOM 2760 N N . ALA A 1 367 ? -22.323 -0.557 36.328 1.00 93.44 367 ALA A N 1
ATOM 2761 C CA . ALA A 1 367 ? -22.851 0.335 35.294 1.00 93.44 367 ALA A CA 1
ATOM 2762 C C . ALA A 1 367 ? -23.594 -0.434 34.183 1.00 93.44 367 ALA A C 1
ATOM 2764 O O . ALA A 1 367 ? -24.642 0.010 33.719 1.00 93.44 367 ALA A O 1
ATOM 2765 N N . TYR A 1 368 ? -23.106 -1.618 33.795 1.00 94.44 368 TYR A N 1
ATOM 2766 C CA . TYR A 1 368 ? -23.802 -2.477 32.829 1.00 94.44 368 TYR A CA 1
ATOM 2767 C C . TYR A 1 368 ? -25.101 -3.067 33.386 1.00 94.44 368 TYR A C 1
ATOM 2769 O O . TYR A 1 368 ? -26.095 -3.140 32.662 1.00 94.44 368 TYR A O 1
ATOM 2777 N N . HIS A 1 369 ? -25.115 -3.473 34.660 1.00 92.69 369 HIS A N 1
ATOM 2778 C CA . HIS A 1 369 ? -26.331 -3.938 35.332 1.00 92.69 369 HIS A CA 1
ATOM 2779 C C . HIS A 1 369 ? -27.387 -2.837 35.420 1.00 92.69 369 HIS A C 1
ATOM 2781 O O . HIS A 1 369 ? -28.537 -3.080 35.064 1.00 92.69 369 HIS A O 1
ATOM 2787 N N . ASP A 1 370 ? -26.991 -1.636 35.843 1.00 92.81 370 ASP A N 1
ATOM 2788 C CA . ASP A 1 370 ? -27.889 -0.490 36.012 1.00 92.81 370 ASP A CA 1
ATOM 2789 C C . ASP A 1 370 ? -28.509 -0.063 34.671 1.00 92.81 370 ASP A C 1
ATOM 2791 O O . ASP A 1 370 ? -29.676 0.325 34.620 1.00 92.81 370 ASP A O 1
ATOM 2795 N N . ARG A 1 371 ? -27.758 -0.202 33.568 1.00 94.75 371 ARG A N 1
ATOM 2796 C CA . ARG A 1 371 ? -28.240 0.020 32.194 1.00 94.75 371 ARG A CA 1
ATOM 2797 C C . ARG A 1 371 ? -29.051 -1.156 31.627 1.00 94.75 371 ARG A C 1
ATOM 2799 O O . ARG A 1 371 ? -29.724 -0.998 30.615 1.00 94.75 371 ARG A O 1
ATOM 2806 N N . GLY A 1 372 ? -29.009 -2.332 32.258 1.00 93.19 372 GLY A N 1
ATOM 2807 C CA . GLY A 1 372 ? -29.715 -3.531 31.795 1.00 93.19 372 GLY A CA 1
ATOM 2808 C C . GLY A 1 372 ? -29.065 -4.227 30.591 1.00 93.19 372 GLY A C 1
ATOM 2809 O O . GLY A 1 372 ? -29.769 -4.852 29.802 1.00 93.19 372 GLY A O 1
ATOM 2810 N N . LEU A 1 373 ? -27.739 -4.133 30.445 1.00 88.44 373 LEU A N 1
ATOM 2811 C CA . LEU A 1 373 ? -26.984 -4.625 29.278 1.00 88.44 373 LEU A CA 1
ATOM 2812 C C . LEU A 1 373 ? -26.638 -6.117 29.311 1.00 88.44 373 LEU A C 1
ATOM 2814 O O . LEU A 1 373 ? -26.059 -6.643 28.360 1.00 88.44 373 LEU A O 1
ATOM 2818 N N . LEU A 1 374 ? -26.957 -6.816 30.399 1.00 79.25 374 LEU A N 1
ATOM 2819 C CA . LEU A 1 374 ? -26.712 -8.249 30.457 1.00 79.25 374 LEU A CA 1
ATOM 2820 C C . LEU A 1 374 ? -27.653 -9.005 29.515 1.00 79.25 374 LEU A C 1
ATOM 2822 O O . LEU A 1 374 ? -28.848 -8.691 29.465 1.00 79.25 374 LEU A O 1
ATOM 2826 N N . PRO A 1 375 ? -27.156 -10.047 28.823 1.00 67.25 375 PRO A N 1
ATOM 2827 C CA . PRO A 1 375 ? -28.026 -10.969 28.118 1.00 67.25 375 PRO A CA 1
ATOM 2828 C C . PRO A 1 375 ? -29.079 -11.490 29.093 1.00 67.25 375 PRO A C 1
ATOM 2830 O O . PRO A 1 375 ? -28.750 -12.012 30.162 1.00 67.25 375 PRO A O 1
ATOM 2833 N N . ARG A 1 376 ? -30.357 -11.371 28.728 1.00 62.31 376 ARG A N 1
ATOM 2834 C CA . ARG A 1 376 ? -31.400 -12.145 29.397 1.00 62.31 376 ARG A CA 1
ATOM 2835 C C . ARG A 1 376 ? -31.156 -13.597 29.018 1.00 62.31 376 ARG A C 1
ATOM 2837 O O . ARG A 1 376 ? -31.587 -14.038 27.957 1.00 62.31 376 ARG A O 1
ATOM 2844 N N . HIS A 1 377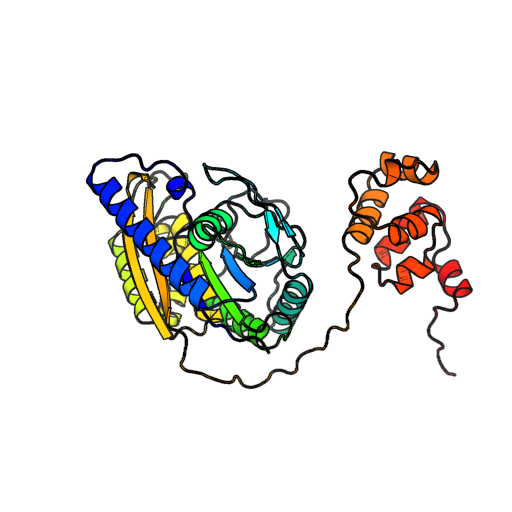 ? -30.419 -14.325 29.846 1.00 55.44 377 HIS A N 1
ATOM 2845 C CA . HIS A 1 377 ? -30.417 -15.774 29.757 1.00 55.44 377 HIS A CA 1
ATOM 2846 C C . HIS A 1 377 ? -31.852 -16.215 30.053 1.00 55.44 377 HIS A C 1
ATOM 2848 O O . HIS A 1 377 ? -32.340 -16.041 31.169 1.00 55.44 377 HIS A O 1
ATOM 2854 N N . GLY A 1 378 ? -32.566 -16.649 29.012 1.00 48.53 378 GLY A N 1
ATOM 2855 C CA . GLY A 1 378 ? -33.863 -17.289 29.180 1.00 48.53 378 GLY A CA 1
ATOM 2856 C C . GLY A 1 378 ? -33.678 -18.512 30.071 1.00 48.53 378 GLY A C 1
ATOM 2857 O O . GLY A 1 378 ? -32.715 -19.255 29.874 1.00 48.53 378 GLY A O 1
ATOM 2858 N N . ASN A 1 379 ? -34.553 -18.657 31.066 1.00 39.53 379 ASN A N 1
ATOM 2859 C CA . ASN A 1 379 ? -34.677 -19.899 31.827 1.00 39.53 379 ASN A CA 1
ATOM 2860 C C . ASN A 1 379 ? -34.980 -21.080 30.907 1.00 39.53 379 ASN A C 1
ATOM 2862 O O . ASN A 1 379 ? -35.770 -20.880 29.953 1.00 39.53 379 ASN A O 1
#

Secondary structure (DSSP, 8-state):
--EEEEEEEE---GGGGSPP-S-HHHHHHHHHHHHHHHHHHHHHHHT--SEEEEEE---SSS-BTTB--SEEEE-SSEE-B---TTPPP--EEB-HHHHHHHHHHHHHTT--PEEETT--B-HHHHHHHHHHTTT----EEEEEE--SSSSPPPHHHHHHHHHHHHHHHHH-SS-SEEEEEEE--SS--SSSTTTT---HHHHHHHHHHHHTT-HHHHHTS-HHHHHHHH-GGGGGHHHHHHHHHHHT-SEEEEEEEEEEGGGTEEEEEEEEEPPS---PPPPPP-----PPP-HHHHHHHHHHHH-HHHHHHHHTT-GGGGTT----HHHHHHHHHT-HHHHHHTT--HHHHHHHHHHHT--HHHHHHHHT-S-----

Radius of gyration: 23.43 Å; chains: 1; bounding box: 64×41×63 Å

pLDDT: mean 92.62, std 11.59, range [36.62, 98.94]

Sequence (379 aa):
MGEIVWAAATAHTGAMMRAPKGDPDDLARADRVFQAFSALSASLKEARPDVLVVVATDHFLTFDQAALPVFAIGTGAAFPGHGEFGVPRRDYTGVAGLGEAVHAGMVAAGFDAAGARGLPLDHSFSCPLQLLLAGWDAPVLPVYVNCTIEPLPRLDRCLAFGRALGDALRAQDLAPRVAVLGTGGLSHWVGMPETGHINRDFDRRFLEGFAAGRFDEIAGWNAAEVVRSAGNGAAEIRNWLLAAGAARATGARVAAYEPVQAWVTGIGVTELLLPPGQAGETLPAQAAGARRDRHALERYLFRFDKEPALQEALKAGAEHAFDGHALDDEERRALRERDLATLYEWGVHPLLIRNFAGTLGLRYVQAYHDRGLLPRHGN

Foldseek 3Di:
DADAQWEWEWAQQLLLLDDQDDPPVLVVLSVLLLVLLVVLLVVVVVSPWQEEEEEFADDPPQDDPVDDDQKAKAQAQKAWEPQDSNQGTDIAGADNVLSVLLVVLLVVVVHPYHYDHHGHHYSQRRRSCCSSQPPHGHHYMYMYHHLADPPHDQLLVLLVSLQSSLQSSLQDDSIHYYYYYQYFDDFAADPDPCGLDAQVVRVVVVQVCQQQQVLVVVSPDDLVVRCVRRNSRNSSCSSVSSSCSSLVFRGWDFSDWGCNSSSSGTITIIITHHDPDDPDDDDHRDPPDDADDCVLVLVLLVVCLVDVVLVVCLVVVHPCNCPPRPDDPVSVVCSSVVQLCVCVVSVRDVVSSVSSCVSVVHDSVVSCVVVVVDPPPDD